Protein AF-A0A139IMF4-F1 (afdb_monomer)

Structure (mmCIF, N/CA/C/O backbone):
data_AF-A0A139IMF4-F1
#
_entry.id   AF-A0A139IMF4-F1
#
loop_
_atom_site.group_PDB
_atom_site.id
_atom_site.type_symbol
_atom_site.label_atom_id
_atom_site.label_alt_id
_atom_site.label_comp_id
_atom_site.label_asym_id
_atom_site.label_entity_id
_atom_site.label_seq_id
_atom_site.pdbx_PDB_ins_code
_atom_site.Cartn_x
_atom_site.Cartn_y
_atom_site.Cartn_z
_atom_site.occupancy
_atom_site.B_iso_or_equiv
_atom_site.auth_seq_id
_atom_site.auth_comp_id
_atom_site.auth_asym_id
_atom_site.auth_atom_id
_atom_site.pdbx_PDB_model_num
ATOM 1 N N . MET A 1 1 ? -41.933 -37.809 12.834 1.00 49.38 1 MET A N 1
ATOM 2 C CA . MET A 1 1 ? -42.129 -36.742 13.838 1.00 49.38 1 MET A CA 1
ATOM 3 C C . MET A 1 1 ? -40.993 -35.749 13.667 1.00 49.38 1 MET A C 1
ATOM 5 O O . MET A 1 1 ? -39.849 -36.158 13.802 1.00 49.38 1 MET A O 1
ATOM 9 N N . ALA A 1 2 ? -41.283 -34.514 13.256 1.00 40.34 2 ALA A N 1
ATOM 10 C CA . ALA A 1 2 ? -40.266 -33.471 13.126 1.00 40.34 2 ALA A CA 1
ATOM 11 C C . ALA A 1 2 ? -39.866 -32.987 14.528 1.00 40.34 2 ALA A C 1
ATOM 13 O O . ALA A 1 2 ? -40.742 -32.703 15.345 1.00 40.34 2 ALA A O 1
ATOM 14 N N . ALA A 1 3 ? -38.565 -32.952 14.819 1.00 43.78 3 ALA A N 1
ATOM 15 C CA . ALA A 1 3 ? -38.049 -32.442 16.083 1.00 43.78 3 ALA A CA 1
ATOM 16 C C . ALA A 1 3 ? -38.373 -30.946 16.208 1.00 43.78 3 ALA A C 1
ATOM 18 O O . ALA A 1 3 ? -38.187 -30.188 15.255 1.00 43.78 3 ALA A O 1
ATOM 19 N N . ALA A 1 4 ? -38.882 -30.535 17.371 1.00 47.91 4 ALA A N 1
ATOM 20 C CA . ALA A 1 4 ? -39.116 -29.129 17.666 1.00 47.91 4 ALA A CA 1
ATOM 21 C C . ALA A 1 4 ? -37.784 -28.359 17.584 1.00 47.91 4 ALA A C 1
ATOM 23 O O . ALA A 1 4 ? -36.762 -28.879 18.046 1.00 47.91 4 ALA A O 1
ATOM 24 N N . PRO A 1 5 ? -37.768 -27.149 16.997 1.00 48.59 5 PRO A N 1
ATOM 25 C CA . PRO A 1 5 ? -36.559 -26.345 16.949 1.00 48.59 5 PRO A CA 1
ATOM 26 C C . PRO A 1 5 ? -36.077 -26.059 18.380 1.00 48.59 5 PRO A C 1
ATOM 28 O O . PRO A 1 5 ? -36.909 -25.826 19.264 1.00 48.59 5 PRO A O 1
ATOM 31 N N . PRO A 1 6 ? -34.757 -26.090 18.631 1.00 43.72 6 PRO A N 1
ATOM 32 C CA . PRO A 1 6 ? -34.216 -25.776 19.945 1.00 43.72 6 PRO A CA 1
ATOM 33 C C . PRO A 1 6 ? -34.664 -24.370 20.376 1.00 43.72 6 PRO A C 1
ATOM 35 O O . PRO A 1 6 ? -34.778 -23.477 19.527 1.00 43.72 6 PRO A O 1
ATOM 38 N N . PRO A 1 7 ? -34.936 -24.154 21.676 1.00 51.12 7 PRO A N 1
ATOM 39 C CA . PRO A 1 7 ? -35.297 -22.836 22.168 1.00 51.12 7 PRO A CA 1
ATOM 40 C C . PRO A 1 7 ? -34.159 -21.856 21.851 1.00 51.12 7 PRO A C 1
ATOM 42 O O . PRO A 1 7 ? -32.988 -22.196 22.042 1.00 51.12 7 PRO A O 1
ATOM 45 N N . PRO A 1 8 ? -34.468 -20.652 21.346 1.00 53.78 8 PRO A N 1
ATOM 46 C CA . PRO A 1 8 ? -33.446 -19.655 21.080 1.00 53.78 8 PRO A CA 1
ATOM 47 C C . PRO A 1 8 ? -32.721 -19.309 22.383 1.00 53.78 8 PRO A C 1
ATOM 49 O O . PRO A 1 8 ? -33.362 -18.965 23.375 1.00 53.78 8 PRO A O 1
ATOM 52 N N . THR A 1 9 ? -31.392 -19.370 22.373 1.00 54.41 9 THR A N 1
ATOM 53 C CA . THR A 1 9 ? -30.555 -18.877 23.468 1.00 54.41 9 THR A CA 1
ATOM 54 C C . THR A 1 9 ? -30.859 -17.394 23.700 1.00 54.41 9 THR A C 1
ATOM 56 O O . THR A 1 9 ? -30.665 -16.548 22.825 1.00 54.41 9 THR A O 1
ATOM 59 N N . THR A 1 10 ? -31.421 -17.069 24.863 1.00 63.59 10 THR A N 1
ATOM 60 C CA . THR A 1 10 ? -31.664 -15.688 25.291 1.00 63.59 10 THR A CA 1
ATOM 61 C C . THR A 1 10 ? -30.364 -15.119 25.847 1.00 63.59 10 THR A C 1
ATOM 63 O O . THR A 1 10 ? -29.865 -15.626 26.849 1.00 63.59 10 THR A O 1
ATOM 66 N N . GLY A 1 11 ? -29.811 -14.085 25.209 1.00 83.44 11 GLY A N 1
ATOM 67 C CA . GLY A 1 11 ? -28.663 -13.353 25.754 1.00 83.44 11 GLY A CA 1
ATOM 68 C C . GLY A 1 11 ? -29.000 -12.646 27.075 1.00 83.44 11 GLY A C 1
ATOM 69 O O . GLY A 1 11 ? -30.170 -12.377 27.364 1.00 83.44 11 GLY A O 1
ATOM 70 N N . THR A 1 12 ? -27.978 -12.345 27.877 1.00 91.62 12 THR A N 1
ATOM 71 C CA . THR A 1 12 ? -28.083 -11.564 29.122 1.00 91.62 12 THR A CA 1
ATOM 72 C C . THR A 1 12 ? -27.826 -10.083 28.867 1.00 91.62 12 THR A C 1
ATOM 74 O O . THR A 1 12 ? -27.012 -9.717 28.022 1.00 91.62 12 THR A O 1
ATOM 77 N N . CYS A 1 13 ? -28.523 -9.219 29.603 1.00 91.25 13 CYS A N 1
ATOM 78 C CA . CYS A 1 13 ? -28.376 -7.776 29.506 1.00 91.25 13 CYS A CA 1
ATOM 79 C C . CYS A 1 13 ? -27.009 -7.356 30.057 1.00 91.25 13 CYS A C 1
ATOM 81 O O . CYS A 1 13 ? -26.731 -7.636 31.219 1.00 91.25 13 CYS A O 1
ATOM 83 N N . ALA A 1 14 ? -26.205 -6.617 29.293 1.00 90.38 14 ALA A N 1
ATOM 84 C CA . ALA A 1 14 ? -24.876 -6.172 29.723 1.00 90.38 14 ALA A CA 1
ATOM 85 C C . ALA A 1 14 ? -24.916 -5.282 30.980 1.00 90.38 14 ALA A C 1
ATOM 87 O O . ALA A 1 14 ? -24.057 -5.387 31.844 1.00 90.38 14 ALA A O 1
ATOM 88 N N . SER A 1 15 ? -25.967 -4.469 31.122 1.00 93.31 15 SER A N 1
ATOM 89 C CA . SER A 1 15 ? -26.143 -3.570 32.273 1.00 93.31 15 SER A CA 1
ATOM 90 C C . SER A 1 15 ? -26.663 -4.252 33.551 1.00 93.31 15 SER A C 1
ATOM 92 O O . SER A 1 15 ? -26.177 -3.967 34.640 1.00 93.31 15 SER A O 1
ATOM 94 N N . CYS A 1 16 ? -27.666 -5.138 33.453 1.00 94.50 16 CYS A N 1
ATOM 95 C CA . CYS A 1 16 ? -28.376 -5.670 34.631 1.00 94.50 16 CYS A CA 1
ATOM 96 C C . CYS A 1 16 ? -28.392 -7.202 34.744 1.00 94.50 16 CYS A C 1
ATOM 98 O O . CYS A 1 16 ? -29.083 -7.735 35.608 1.00 94.50 16 CYS A O 1
ATOM 100 N N . ALA A 1 17 ? -27.697 -7.912 33.852 1.00 92.94 17 ALA A N 1
ATOM 101 C CA . ALA A 1 17 ? -27.634 -9.375 33.748 1.00 92.94 17 ALA A CA 1
ATOM 102 C C . ALA A 1 17 ? -28.971 -10.115 33.499 1.00 92.94 17 ALA A C 1
ATOM 104 O O . ALA A 1 17 ? -28.966 -11.325 33.277 1.00 92.94 17 ALA A O 1
ATOM 105 N N . ASN A 1 18 ? -30.115 -9.421 33.463 1.00 92.94 18 ASN A N 1
ATOM 106 C CA . ASN A 1 18 ? -31.421 -10.023 33.172 1.00 92.94 18 ASN A CA 1
ATOM 107 C C . ASN A 1 18 ? -31.512 -10.577 31.741 1.00 92.94 18 ASN A C 1
ATOM 109 O O . ASN A 1 18 ? -30.817 -10.115 30.837 1.00 92.94 18 ASN A O 1
ATOM 113 N N . SER A 1 19 ? -32.431 -11.518 31.503 1.00 91.81 19 SER A N 1
ATOM 114 C CA . SER A 1 19 ? -32.711 -12.031 30.155 1.00 91.81 19 SER A CA 1
ATOM 115 C C . SER A 1 19 ? -33.157 -10.911 29.210 1.00 91.81 19 SER A C 1
ATOM 117 O O . SER A 1 19 ? -34.059 -10.138 29.547 1.00 91.81 19 SER A O 1
ATOM 119 N N . VAL A 1 20 ? -32.577 -10.848 28.013 1.00 89.75 20 VAL A N 1
ATOM 120 C CA . VAL A 1 20 ? -32.927 -9.829 27.018 1.00 89.75 20 VAL A CA 1
ATOM 121 C C . VAL A 1 20 ? -34.168 -10.271 26.228 1.00 89.75 20 VAL A C 1
ATOM 123 O O . VAL A 1 20 ? -34.141 -11.336 25.602 1.00 89.75 20 VAL A O 1
ATOM 126 N N . PRO A 1 21 ? -35.269 -9.492 26.242 1.00 84.50 21 PRO A N 1
ATOM 127 C CA . PRO A 1 21 ? -36.444 -9.776 25.430 1.00 84.50 21 PRO A CA 1
ATOM 128 C C . PRO A 1 21 ? -36.129 -9.595 23.940 1.00 84.50 21 PRO A C 1
ATOM 130 O O . PRO A 1 21 ? -35.206 -8.878 23.559 1.00 84.50 21 PRO A O 1
ATOM 133 N N . ARG A 1 22 ? -36.919 -10.240 23.076 1.00 78.81 22 ARG A N 1
ATOM 134 C CA . ARG A 1 22 ? -36.870 -9.994 21.628 1.00 78.81 22 ARG A CA 1
ATOM 135 C C . ARG A 1 22 ? -37.859 -8.879 21.245 1.00 78.81 22 ARG A C 1
ATOM 137 O O . ARG A 1 22 ? -38.971 -8.892 21.772 1.00 78.81 22 ARG A O 1
ATOM 144 N N . PRO A 1 23 ? -37.514 -7.985 20.295 1.00 82.12 23 PRO A N 1
ATOM 145 C CA . PRO A 1 23 ? -36.222 -7.871 19.606 1.00 82.12 23 PRO A CA 1
ATOM 146 C C . PRO A 1 23 ? -35.100 -7.374 20.535 1.00 82.12 23 PRO A C 1
ATOM 148 O O . PRO A 1 23 ? -35.346 -6.578 21.435 1.00 82.12 23 PRO A O 1
ATOM 151 N N . ILE A 1 24 ? -33.877 -7.864 20.308 1.00 83.50 24 ILE A N 1
ATOM 152 C CA . ILE A 1 24 ? -32.694 -7.515 21.109 1.00 83.50 24 ILE A CA 1
ATOM 153 C C . ILE A 1 24 ? -32.320 -6.056 20.827 1.00 83.50 24 ILE A C 1
ATOM 155 O O . ILE A 1 24 ? -32.140 -5.686 19.668 1.00 83.50 24 ILE A O 1
ATOM 159 N N . LEU A 1 25 ? -32.180 -5.244 21.876 1.00 86.06 25 LEU A N 1
ATOM 160 C CA . LEU A 1 25 ? -31.593 -3.910 21.772 1.00 86.06 25 LEU A CA 1
ATOM 161 C C . LEU A 1 25 ? -30.070 -4.028 21.906 1.00 86.06 25 LEU A C 1
ATOM 163 O O . LEU A 1 25 ? -29.589 -4.569 22.897 1.00 86.06 25 LEU A O 1
ATOM 167 N N . THR A 1 26 ? -29.319 -3.515 20.937 1.00 86.81 26 THR A N 1
ATOM 168 C CA . THR A 1 26 ? -27.849 -3.469 20.954 1.00 86.81 26 THR A CA 1
ATOM 169 C C . THR A 1 26 ? -27.359 -2.030 20.832 1.00 86.81 26 THR A C 1
ATOM 171 O O . THR A 1 26 ? -28.121 -1.128 20.476 1.00 86.81 26 THR A O 1
ATOM 174 N N . CYS A 1 27 ? -26.077 -1.801 21.113 1.00 82.75 27 CYS A N 1
ATOM 175 C CA . CYS A 1 27 ? -25.448 -0.529 20.787 1.00 82.75 27 CYS A CA 1
ATOM 176 C C . CYS A 1 27 ? -25.399 -0.336 19.261 1.00 82.75 27 CYS A C 1
ATOM 178 O O . CYS A 1 27 ? -24.876 -1.185 18.542 1.00 82.75 27 CYS A O 1
ATOM 180 N N . PHE A 1 28 ? -25.942 0.780 18.768 1.00 78.94 28 PHE A N 1
ATOM 181 C CA . PHE A 1 28 ? -25.913 1.135 17.342 1.00 78.94 28 PHE A CA 1
ATOM 182 C C . PHE A 1 28 ? -24.575 1.742 16.899 1.00 78.94 28 PHE A C 1
ATOM 184 O O . PHE A 1 28 ? -24.339 1.864 15.700 1.00 78.94 28 PHE A O 1
ATOM 191 N N . GLU A 1 29 ? -23.737 2.152 17.855 1.00 76.44 29 GLU A N 1
ATOM 192 C CA . GLU A 1 29 ? -22.415 2.736 17.607 1.00 76.44 29 GLU A CA 1
ATOM 193 C C . GLU A 1 29 ? -21.329 1.649 17.467 1.00 76.44 29 GLU A C 1
ATOM 195 O O . GLU A 1 29 ? -20.250 1.943 16.962 1.00 76.44 29 GLU A O 1
ATOM 200 N N . CYS A 1 30 ? -21.596 0.400 17.879 1.00 75.88 30 CYS A N 1
ATOM 201 C CA . CYS A 1 30 ? -20.657 -0.708 17.703 1.00 75.88 30 CYS A CA 1
ATOM 202 C C . CYS A 1 30 ? -20.570 -1.156 16.250 1.00 75.88 30 CYS A C 1
ATOM 204 O O . CYS A 1 30 ? -21.580 -1.502 15.634 1.00 75.88 30 CYS A O 1
ATOM 206 N N . GLY A 1 31 ? -19.343 -1.262 15.755 1.00 67.00 31 GLY A N 1
ATOM 207 C CA . GLY A 1 31 ? -19.025 -1.977 14.535 1.00 67.00 31 GLY A CA 1
ATOM 208 C C . GLY A 1 31 ? -19.455 -3.445 14.592 1.00 67.00 31 GLY A C 1
ATOM 209 O O . GLY A 1 31 ? -19.346 -4.117 15.619 1.00 67.00 31 GLY A O 1
ATOM 210 N N . GLU A 1 32 ? -19.929 -3.962 13.460 1.00 65.62 32 GLU A N 1
ATOM 211 C CA . GLU A 1 32 ? -20.436 -5.337 13.310 1.00 65.62 32 GLU A CA 1
ATOM 212 C C . GLU A 1 32 ? -19.337 -6.413 13.512 1.00 65.62 32 GLU A C 1
ATOM 214 O O . GLU A 1 32 ? -19.650 -7.578 13.752 1.00 65.62 32 GLU A O 1
ATOM 219 N N . HIS A 1 33 ? -18.049 -6.036 13.481 1.00 52.97 33 HIS A N 1
ATOM 220 C CA . HIS A 1 33 ? -16.890 -6.947 13.521 1.00 52.97 33 HIS A CA 1
ATOM 221 C C . HIS A 1 33 ? -16.223 -7.132 14.891 1.00 52.97 33 HIS A C 1
ATOM 223 O O . HIS A 1 33 ? -15.140 -7.716 14.973 1.00 52.97 33 HIS A O 1
ATOM 229 N N . GLY A 1 34 ? -16.874 -6.741 15.987 1.00 47.66 34 GLY A N 1
ATOM 230 C CA . GLY A 1 34 ? -16.539 -7.276 17.310 1.00 47.66 34 GLY A CA 1
ATOM 231 C C . GLY A 1 34 ? -16.900 -8.764 17.406 1.00 47.66 34 GLY A C 1
ATOM 232 O O . GLY A 1 34 ? -17.856 -9.118 18.089 1.00 47.66 34 GLY A O 1
ATOM 233 N N . SER A 1 35 ? -16.208 -9.617 16.643 1.00 41.97 35 SER A N 1
ATOM 234 C CA . SER A 1 35 ? -16.175 -11.077 16.764 1.00 41.97 35 SER A CA 1
ATOM 235 C C . SER A 1 35 ? -17.509 -11.768 17.074 1.00 41.97 35 SER A C 1
ATOM 237 O O . SER A 1 35 ? -17.528 -12.695 17.865 1.00 41.97 35 SER A O 1
ATOM 239 N N . SER A 1 36 ? -18.635 -11.411 16.448 1.00 42.75 36 SER A N 1
ATOM 240 C CA . SER A 1 36 ? -19.895 -12.194 16.465 1.00 42.75 36 SER A CA 1
ATOM 241 C C . SER A 1 36 ? -20.485 -12.620 17.833 1.00 42.75 36 SER A C 1
ATOM 243 O O . SER A 1 36 ? -21.508 -13.301 17.850 1.00 42.75 36 SER A O 1
ATOM 245 N N . ALA A 1 37 ? -19.904 -12.231 18.973 1.00 48.94 37 ALA A N 1
ATOM 246 C CA . ALA A 1 37 ? -20.234 -12.821 20.273 1.00 48.94 37 ALA A CA 1
ATOM 247 C C . ALA A 1 37 ? -20.559 -11.797 21.364 1.00 48.94 37 ALA A C 1
ATOM 249 O O . ALA A 1 37 ? -21.329 -12.125 22.260 1.00 48.94 37 ALA A O 1
ATOM 250 N N . ASN A 1 38 ? -20.047 -10.563 21.285 1.00 61.19 38 ASN A N 1
ATOM 251 C CA . ASN A 1 38 ? -20.075 -9.650 22.433 1.00 61.19 38 ASN A CA 1
ATOM 252 C C . ASN A 1 38 ? -20.586 -8.240 22.117 1.00 61.19 38 ASN A C 1
ATOM 254 O O . ASN A 1 38 ? -20.253 -7.307 22.844 1.00 61.19 38 ASN A O 1
ATOM 258 N N . THR A 1 39 ? -21.413 -8.034 21.083 1.00 73.31 39 THR A N 1
ATOM 259 C CA . THR A 1 39 ? -22.182 -6.779 21.050 1.00 73.31 39 THR A CA 1
ATOM 260 C C . THR A 1 39 ? -23.112 -6.797 22.263 1.00 73.31 39 THR A C 1
ATOM 262 O O . THR A 1 39 ? -23.963 -7.690 22.346 1.00 73.31 39 THR A O 1
ATOM 265 N N . PRO A 1 40 ? -22.956 -5.874 23.226 1.00 83.69 40 PRO A N 1
ATOM 266 C CA . PRO A 1 40 ? -23.740 -5.933 24.441 1.00 83.69 40 PRO A CA 1
ATOM 267 C C . PRO A 1 40 ? -25.221 -5.810 24.096 1.00 83.69 40 PRO A C 1
ATOM 269 O O . PRO A 1 40 ? -25.650 -4.942 23.329 1.00 83.69 40 PRO A O 1
ATOM 272 N N . ALA A 1 41 ? -25.988 -6.745 24.643 1.00 89.25 41 ALA A N 1
ATOM 273 C CA . ALA A 1 41 ? -27.428 -6.781 24.522 1.00 89.25 41 ALA A CA 1
ATOM 274 C C . ALA A 1 41 ? -28.044 -6.074 25.731 1.00 89.25 41 ALA A C 1
ATOM 276 O O . ALA A 1 41 ? -27.542 -6.178 26.849 1.00 89.25 41 ALA A O 1
ATOM 277 N N . TYR A 1 42 ? -29.153 -5.376 25.527 1.00 90.50 42 TYR A N 1
ATOM 278 C CA . TYR A 1 42 ? -29.819 -4.594 26.561 1.00 90.50 42 TYR A CA 1
ATOM 279 C C . TYR A 1 42 ? -31.291 -4.966 26.638 1.00 90.50 42 TYR A C 1
ATOM 281 O O . TYR A 1 42 ? -31.967 -5.100 25.620 1.00 90.50 42 TYR A O 1
ATOM 289 N N . CYS A 1 43 ? -31.822 -5.107 27.854 1.00 93.44 43 CYS A N 1
ATOM 290 C CA . CYS A 1 43 ? -33.242 -5.404 28.033 1.00 93.44 43 CYS A CA 1
ATOM 291 C C . CYS A 1 43 ? -34.145 -4.166 27.923 1.00 93.44 43 CYS A C 1
ATOM 293 O O . CYS A 1 43 ? -35.365 -4.296 27.858 1.00 93.44 43 CYS A O 1
ATOM 295 N N . SER A 1 44 ? -33.560 -2.966 27.932 1.00 92.94 44 SER A N 1
ATOM 296 C CA . SER A 1 44 ? -34.271 -1.695 27.816 1.00 92.94 44 SER A CA 1
ATOM 297 C C . SER A 1 44 ? -33.336 -0.573 27.361 1.00 92.94 44 SER A C 1
ATOM 299 O O . SER A 1 44 ? -32.118 -0.658 27.528 1.00 92.94 44 SER A O 1
ATOM 301 N N . THR A 1 45 ? -33.907 0.515 26.843 1.00 92.69 45 THR A N 1
ATOM 302 C CA . THR A 1 45 ? -33.168 1.752 26.533 1.00 92.69 45 THR A CA 1
ATOM 303 C C . THR A 1 45 ? -32.532 2.379 27.773 1.00 92.69 45 THR A C 1
ATOM 305 O O . THR A 1 45 ? -31.479 2.999 27.666 1.00 92.69 45 THR A O 1
ATOM 308 N N . LYS A 1 46 ? -33.128 2.173 28.955 1.00 95.38 46 LYS A N 1
ATOM 309 C CA . LYS A 1 46 ? -32.551 2.580 30.239 1.00 95.38 46 LYS A CA 1
ATOM 310 C C . LYS A 1 46 ? -31.235 1.846 30.506 1.00 95.38 46 LYS A C 1
ATOM 312 O O . LYS A 1 46 ? -30.229 2.505 30.717 1.00 95.38 46 LYS A O 1
ATOM 317 N N . CYS A 1 47 ? -31.225 0.518 30.396 1.00 93.94 47 CYS A N 1
ATOM 318 C CA . CYS A 1 47 ? -30.014 -0.291 30.561 1.00 93.94 47 CYS A CA 1
ATOM 319 C C . CYS A 1 47 ? -28.919 0.063 29.544 1.00 93.94 47 CYS A C 1
ATOM 321 O O . CYS A 1 47 ? -27.748 0.100 29.901 1.00 93.94 47 CYS A O 1
ATOM 323 N N . LEU A 1 48 ? -29.292 0.361 28.293 1.00 90.94 48 LEU A N 1
ATOM 324 C CA . LEU A 1 48 ? -28.350 0.878 27.292 1.00 90.94 48 LEU A CA 1
ATOM 325 C C . LEU A 1 48 ? -27.756 2.230 27.719 1.00 90.94 48 LEU A C 1
ATOM 327 O O . LEU A 1 48 ? -26.561 2.451 27.571 1.00 90.94 48 LEU A O 1
ATOM 331 N N . SER A 1 49 ? -28.582 3.140 28.243 1.00 91.06 49 SER A N 1
ATOM 332 C CA . SER A 1 49 ? -28.119 4.451 28.706 1.00 91.06 49 SER A CA 1
ATOM 333 C C . SER A 1 49 ? -27.240 4.358 29.954 1.00 91.06 49 SER A C 1
ATOM 335 O O . SER A 1 49 ? -26.303 5.137 30.074 1.00 91.06 49 SER A O 1
ATOM 337 N N . GLU A 1 50 ? -27.551 3.446 30.876 1.00 93.88 50 GLU A N 1
ATOM 338 C CA . GLU A 1 50 ? -26.797 3.232 32.118 1.00 93.88 50 GLU A CA 1
ATOM 339 C C . GLU A 1 50 ? -25.419 2.617 31.853 1.00 93.88 50 GLU A C 1
ATOM 341 O O . GLU A 1 50 ? -24.458 2.975 32.521 1.00 93.88 50 GLU A O 1
ATOM 346 N N . ASP A 1 51 ? -25.306 1.741 30.853 1.00 89.56 51 ASP A N 1
ATOM 347 C CA . ASP A 1 51 ? -24.029 1.152 30.433 1.00 89.56 51 ASP A CA 1
ATOM 348 C C . ASP A 1 51 ? -23.283 2.012 29.399 1.00 89.56 51 ASP A C 1
ATOM 350 O O . ASP A 1 51 ? -22.201 1.652 28.947 1.00 89.56 51 ASP A O 1
ATOM 354 N N . ARG A 1 52 ? -23.844 3.155 28.979 1.00 87.25 52 ARG A N 1
ATOM 355 C CA . ARG A 1 52 ? -23.299 3.923 27.852 1.00 87.25 52 ARG A CA 1
ATOM 356 C C . ARG A 1 52 ? -21.855 4.350 28.091 1.00 87.25 52 ARG A C 1
ATOM 358 O O . ARG A 1 52 ? -21.043 4.203 27.186 1.00 87.25 52 ARG A O 1
ATOM 365 N N . ASP A 1 53 ? -21.529 4.856 29.277 1.00 86.69 53 ASP A N 1
ATOM 366 C CA . ASP A 1 53 ? -20.197 5.403 29.558 1.00 86.69 53 ASP A CA 1
ATOM 367 C C . ASP A 1 53 ? -19.127 4.305 29.684 1.00 86.69 53 ASP A C 1
ATOM 369 O O . ASP A 1 53 ? -18.042 4.441 29.115 1.00 86.69 53 ASP A O 1
ATOM 373 N N . SER A 1 54 ? -19.445 3.183 30.341 1.00 85.19 54 SER A N 1
ATOM 374 C CA . SER A 1 54 ? -18.579 1.992 30.418 1.00 85.19 54 SER A CA 1
ATOM 375 C C . SER A 1 54 ? -18.377 1.348 29.048 1.00 85.19 54 SER A C 1
ATOM 377 O O . SER A 1 54 ? -17.266 0.954 28.678 1.00 85.19 54 SER A O 1
ATOM 379 N N . HIS A 1 55 ? -19.448 1.263 28.265 1.00 83.44 55 HIS A N 1
ATOM 380 C CA . HIS A 1 55 ? -19.430 0.651 26.951 1.00 83.44 55 HIS A CA 1
ATOM 381 C C . HIS A 1 55 ? -18.728 1.515 25.898 1.00 83.44 55 HIS A C 1
ATOM 383 O O . HIS A 1 55 ? -18.029 0.978 25.041 1.00 83.44 55 HIS A O 1
ATOM 389 N N . ARG A 1 56 ? -18.863 2.847 25.959 1.00 82.69 56 ARG A N 1
ATOM 390 C CA . ARG A 1 56 ? -18.317 3.775 24.955 1.00 82.69 56 ARG A CA 1
ATOM 391 C C . ARG A 1 56 ? -16.813 3.611 24.753 1.00 82.69 56 ARG A C 1
ATOM 393 O O . ARG A 1 56 ? -16.361 3.661 23.613 1.00 82.69 56 ARG A O 1
ATOM 400 N N . GLY A 1 57 ? -16.057 3.377 25.828 1.00 80.00 57 GLY A N 1
ATOM 401 C CA . GLY A 1 57 ? -14.618 3.102 25.744 1.00 80.00 57 GLY A CA 1
ATOM 402 C C . GLY A 1 57 ? -14.316 1.839 24.931 1.00 80.00 57 GLY A C 1
ATOM 403 O O . GLY A 1 57 ? -13.553 1.888 23.969 1.00 80.00 57 GLY A O 1
ATOM 404 N N . HIS A 1 58 ? -14.987 0.733 25.256 1.00 79.81 58 HIS A N 1
ATOM 405 C CA . HIS A 1 58 ? -14.833 -0.551 24.563 1.00 79.81 58 HIS A CA 1
ATOM 406 C C . HIS A 1 58 ? -15.314 -0.491 23.105 1.00 79.81 58 HIS A C 1
ATOM 408 O O . HIS A 1 58 ? -14.659 -1.011 22.204 1.00 79.81 58 HIS A O 1
ATOM 414 N N . CYS A 1 59 ? -16.437 0.188 22.861 1.00 83.06 59 CYS A N 1
ATOM 415 C CA . CYS A 1 59 ? -16.988 0.429 21.531 1.00 83.06 59 CYS A CA 1
ATOM 416 C C . CYS A 1 59 ? -16.004 1.218 20.656 1.00 83.06 59 CYS A C 1
ATOM 418 O O . CYS A 1 59 ? -15.689 0.797 19.544 1.00 83.06 59 CYS A O 1
ATOM 420 N N . GLY A 1 60 ? -15.451 2.316 21.184 1.00 84.50 60 GLY A N 1
ATOM 421 C CA . GLY A 1 60 ? -14.459 3.127 20.481 1.00 84.50 60 GLY A CA 1
ATOM 422 C C . GLY A 1 60 ? -13.208 2.330 20.109 1.00 84.50 60 GLY A C 1
ATOM 423 O O . GLY A 1 60 ? -12.766 2.389 18.965 1.00 84.50 60 GLY A O 1
ATOM 424 N N . GLN A 1 61 ? -12.675 1.526 21.035 1.00 84.56 61 GLN A N 1
ATOM 425 C CA . GLN A 1 61 ? -11.517 0.665 20.766 1.00 84.56 61 GLN A CA 1
ATOM 426 C C . GLN A 1 61 ? -11.807 -0.386 19.685 1.00 84.56 61 GLN A C 1
ATOM 428 O O . GLN A 1 61 ? -10.981 -0.585 18.792 1.00 84.56 61 GLN A O 1
ATOM 433 N N . GLY A 1 62 ? -12.980 -1.027 19.739 1.00 84.31 62 GLY A N 1
ATOM 434 C CA . GLY A 1 62 ? -13.411 -2.007 18.741 1.00 84.31 62 GLY A CA 1
ATOM 435 C C . GLY A 1 62 ? -13.585 -1.400 17.348 1.00 84.31 62 GLY A C 1
ATOM 436 O O . GLY A 1 62 ? -13.147 -1.992 16.363 1.00 84.31 62 GLY A O 1
ATOM 437 N N . ASN A 1 63 ? -14.147 -0.193 17.265 1.00 88.25 63 ASN A N 1
ATOM 438 C CA . ASN A 1 63 ? -14.320 0.526 16.001 1.00 88.25 63 ASN A CA 1
ATOM 439 C C . ASN A 1 63 ? -12.974 0.942 15.396 1.00 88.25 63 ASN A C 1
ATOM 441 O O . ASN A 1 63 ? -12.748 0.728 14.207 1.00 88.25 63 ASN A O 1
ATOM 445 N N . VAL A 1 64 ? -12.052 1.463 16.217 1.00 91.12 64 VAL A N 1
ATOM 446 C CA . VAL A 1 64 ? -10.680 1.772 15.781 1.00 91.12 64 VAL A CA 1
ATOM 447 C C . VAL A 1 64 ? -10.003 0.512 15.245 1.00 91.12 64 VAL A C 1
ATOM 449 O O . VAL A 1 64 ? -9.456 0.535 14.145 1.00 91.12 64 VAL A O 1
ATOM 452 N N . LEU A 1 65 ? -10.102 -0.609 15.966 1.00 91.19 65 LEU A N 1
ATOM 453 C CA . LEU A 1 65 ? -9.522 -1.881 15.537 1.00 91.19 65 LEU A CA 1
ATOM 454 C C . LEU A 1 65 ? -10.097 -2.359 14.199 1.00 91.19 65 LEU A C 1
ATOM 456 O O . LEU A 1 65 ? -9.343 -2.720 13.295 1.00 91.19 65 LEU A O 1
ATOM 460 N N . GLN A 1 66 ? -11.423 -2.334 14.049 1.00 91.00 66 GLN A N 1
ATOM 461 C CA . GLN A 1 66 ? -12.088 -2.691 12.798 1.00 91.00 66 GLN A CA 1
ATOM 462 C C . GLN A 1 66 ? -11.614 -1.802 11.643 1.00 91.00 66 GLN A C 1
ATOM 464 O O . GLN A 1 66 ? -11.297 -2.315 10.569 1.00 91.00 66 GLN A O 1
ATOM 469 N N . SER A 1 67 ? -11.547 -0.488 11.864 1.00 95.19 67 SER A N 1
ATOM 470 C CA . SER A 1 67 ? -11.103 0.470 10.854 1.00 95.19 67 SER A CA 1
ATOM 471 C C . SER A 1 67 ? -9.652 0.215 10.435 1.00 95.19 67 SER A C 1
ATOM 473 O O . SER A 1 67 ? -9.366 0.230 9.242 1.00 95.19 67 SER A O 1
ATOM 475 N N . ILE A 1 68 ? -8.752 -0.130 11.366 1.00 96.25 68 ILE A N 1
ATOM 476 C CA . ILE A 1 68 ? -7.354 -0.483 11.049 1.00 96.25 68 ILE A CA 1
ATOM 477 C C . ILE A 1 68 ? -7.281 -1.747 10.182 1.00 96.25 68 ILE A C 1
ATOM 479 O O . ILE A 1 68 ? -6.593 -1.751 9.162 1.00 96.25 68 ILE A O 1
ATOM 483 N N . TYR A 1 69 ? -8.002 -2.817 10.535 1.00 96.00 69 TYR A N 1
ATOM 484 C CA . TYR A 1 69 ? -7.994 -4.044 9.727 1.00 96.00 69 TYR A CA 1
ATOM 485 C C . TYR A 1 69 ? -8.592 -3.828 8.335 1.00 96.00 69 TYR A C 1
ATOM 487 O O . TYR A 1 69 ? -8.059 -4.336 7.347 1.00 96.00 69 TYR A O 1
ATOM 495 N N . ARG A 1 70 ? -9.663 -3.034 8.232 1.00 97.38 70 ARG A N 1
ATOM 496 C CA . ARG A 1 70 ? -10.230 -2.634 6.939 1.00 97.38 70 ARG A CA 1
ATOM 497 C C . ARG A 1 70 ? -9.274 -1.746 6.146 1.00 97.38 70 ARG A C 1
ATOM 499 O O . ARG A 1 70 ? -9.192 -1.903 4.931 1.00 97.38 70 ARG A O 1
ATOM 506 N N . ALA A 1 71 ? -8.524 -0.863 6.809 1.00 98.44 71 ALA A N 1
ATOM 507 C CA . ALA A 1 71 ? -7.501 -0.045 6.169 1.00 98.44 71 ALA A CA 1
ATOM 508 C C . ALA A 1 71 ? -6.402 -0.937 5.586 1.00 98.44 71 ALA A C 1
ATOM 510 O O . ALA A 1 71 ? -6.083 -0.807 4.409 1.00 98.44 71 ALA A O 1
ATOM 511 N N . GLY A 1 72 ? -5.893 -1.903 6.355 1.00 98.25 72 GLY A N 1
ATOM 512 C CA . GLY A 1 72 ? -4.932 -2.893 5.865 1.00 98.25 72 GLY A CA 1
ATOM 513 C C . GLY A 1 72 ? -5.431 -3.663 4.644 1.00 98.25 72 GLY A C 1
ATOM 514 O O . GLY A 1 72 ? -4.744 -3.729 3.626 1.00 98.25 72 GLY A O 1
ATOM 515 N N . ASP A 1 73 ? -6.654 -4.190 4.719 1.00 98.19 73 ASP A N 1
ATOM 516 C CA . ASP A 1 73 ? -7.300 -4.911 3.618 1.00 98.19 73 ASP A CA 1
ATOM 517 C C . ASP A 1 73 ? -7.481 -4.029 2.364 1.00 98.19 73 ASP A C 1
ATOM 519 O O . ASP A 1 73 ? -7.210 -4.468 1.239 1.00 98.19 73 ASP A O 1
ATOM 523 N N . LEU A 1 74 ? -7.881 -2.762 2.534 1.00 98.75 74 LEU A N 1
ATOM 524 C CA . LEU A 1 74 ? -7.972 -1.788 1.442 1.00 98.75 74 LEU A CA 1
ATOM 525 C C . LEU A 1 74 ? -6.619 -1.548 0.786 1.00 98.75 74 LEU A C 1
ATOM 527 O O . LEU A 1 74 ? -6.492 -1.661 -0.433 1.00 98.75 74 LEU A O 1
ATOM 531 N N . LEU A 1 75 ? -5.636 -1.181 1.607 1.00 98.81 75 LEU A N 1
ATOM 532 C CA . LEU A 1 75 ? -4.317 -0.738 1.183 1.00 98.81 75 LEU A CA 1
ATOM 533 C C . LEU A 1 75 ? -3.583 -1.865 0.465 1.00 98.81 75 LEU A C 1
ATOM 535 O O . LEU A 1 75 ? -3.034 -1.640 -0.610 1.00 98.81 75 LEU A O 1
ATOM 539 N N . GLN A 1 76 ? -3.639 -3.091 0.990 1.00 98.50 76 GLN A N 1
ATOM 540 C CA . GLN A 1 76 ? -2.988 -4.241 0.366 1.00 98.50 76 GLN A CA 1
ATOM 541 C C . GLN A 1 76 ? -3.667 -4.603 -0.961 1.00 98.50 76 GLN A C 1
ATOM 543 O O . GLN A 1 76 ? -2.990 -4.805 -1.968 1.00 98.50 76 GLN A O 1
ATOM 548 N N . SER A 1 77 ? -5.006 -4.594 -1.007 1.00 98.69 77 SER A N 1
ATOM 549 C CA . SER A 1 77 ? -5.755 -4.832 -2.250 1.00 98.69 77 SER A CA 1
ATOM 550 C C . SER A 1 77 ? -5.437 -3.779 -3.319 1.00 98.69 77 SER A C 1
ATOM 552 O O . SER A 1 77 ? -5.236 -4.109 -4.490 1.00 98.69 77 SER A O 1
ATOM 554 N N . ALA A 1 78 ? -5.374 -2.506 -2.920 1.00 98.75 78 ALA A N 1
ATOM 555 C CA . ALA A 1 78 ? -5.048 -1.395 -3.804 1.00 98.75 78 ALA A CA 1
ATOM 556 C C . ALA A 1 78 ? -3.592 -1.460 -4.288 1.00 98.75 78 ALA A C 1
ATOM 558 O O . ALA A 1 78 ? -3.338 -1.245 -5.474 1.00 98.75 78 ALA A O 1
ATOM 559 N N . PHE A 1 79 ? -2.657 -1.832 -3.412 1.00 98.75 79 PHE A N 1
ATOM 560 C CA . PHE A 1 79 ? -1.254 -2.028 -3.757 1.00 98.75 79 PHE A CA 1
ATOM 561 C C . PHE A 1 79 ? -1.063 -3.188 -4.741 1.00 98.75 79 PHE A C 1
ATOM 563 O O . PHE A 1 79 ? -0.392 -3.018 -5.757 1.00 98.75 79 PHE A O 1
ATOM 570 N N . TYR A 1 80 ? -1.704 -4.339 -4.520 1.00 98.75 80 TYR A N 1
ATOM 571 C CA . TYR A 1 80 ? -1.649 -5.470 -5.456 1.00 98.75 80 TYR A CA 1
ATOM 572 C C . TYR A 1 80 ? -2.251 -5.124 -6.813 1.00 98.75 80 TYR A C 1
ATOM 574 O O . TYR A 1 80 ? -1.686 -5.481 -7.847 1.00 98.75 80 TYR A O 1
ATOM 582 N N . LEU A 1 81 ? -3.361 -4.382 -6.832 1.00 98.62 81 LEU A N 1
ATOM 583 C CA . LEU A 1 81 ? -3.923 -3.855 -8.070 1.00 98.62 81 LEU A CA 1
ATOM 584 C C . LEU A 1 81 ? -2.931 -2.920 -8.777 1.00 98.62 81 LEU A C 1
ATOM 586 O O . LEU A 1 81 ? -2.714 -3.064 -9.982 1.00 98.62 81 LEU A O 1
ATOM 590 N N . TRP A 1 82 ? -2.320 -1.992 -8.036 1.00 98.56 82 TRP A N 1
ATOM 591 C CA . TRP A 1 82 ? -1.340 -1.052 -8.568 1.00 98.56 82 TRP A CA 1
ATOM 592 C C . TRP A 1 82 ? -0.130 -1.780 -9.161 1.00 98.56 82 TRP A C 1
ATOM 594 O O . TRP A 1 82 ? 0.195 -1.555 -10.325 1.00 98.56 82 TRP A O 1
ATOM 604 N N . ARG A 1 83 ? 0.455 -2.736 -8.426 1.00 97.94 83 ARG A N 1
ATOM 605 C CA . ARG A 1 83 ? 1.577 -3.573 -8.884 1.00 97.94 83 ARG A CA 1
ATOM 606 C C . ARG A 1 83 ? 1.235 -4.441 -10.078 1.00 97.94 83 ARG A C 1
ATOM 608 O O . ARG A 1 83 ? 2.073 -4.604 -10.953 1.00 97.94 83 ARG A O 1
ATOM 615 N N . ARG A 1 84 ? 0.015 -4.977 -10.149 1.00 98.38 84 ARG A N 1
ATOM 616 C CA . ARG A 1 84 ? -0.419 -5.802 -11.285 1.00 98.38 84 ARG A CA 1
ATOM 617 C C . ARG A 1 84 ? -0.495 -4.989 -12.577 1.00 98.38 84 ARG A C 1
ATOM 619 O O . ARG A 1 84 ? -0.209 -5.520 -13.643 1.00 98.38 84 ARG A O 1
ATOM 626 N N . LEU A 1 85 ? -0.920 -3.727 -12.493 1.00 98.25 85 LEU A N 1
ATOM 627 C CA . LEU A 1 85 ? -1.043 -2.839 -13.656 1.00 98.25 85 LEU A CA 1
ATOM 628 C C . LEU A 1 85 ? 0.275 -2.139 -14.005 1.00 98.25 85 LEU A C 1
ATOM 630 O O . LEU A 1 85 ? 0.576 -1.959 -15.179 1.00 98.25 85 LEU A O 1
ATOM 634 N N . GLY A 1 86 ? 1.052 -1.750 -12.996 1.00 97.00 86 GLY A N 1
ATOM 635 C CA . GLY A 1 86 ? 2.384 -1.162 -13.128 1.00 97.00 86 GLY A CA 1
ATOM 636 C C . GLY A 1 86 ? 3.503 -2.202 -13.126 1.00 97.00 86 GLY A C 1
ATOM 637 O O . GLY A 1 86 ? 4.603 -1.893 -12.680 1.00 97.00 86 GLY A O 1
ATOM 638 N N . PHE A 1 87 ? 3.227 -3.440 -13.542 1.00 97.06 87 PHE A N 1
ATOM 639 C CA . PHE A 1 87 ? 4.196 -4.526 -13.454 1.00 97.06 87 PHE A CA 1
ATOM 640 C C . PHE A 1 87 ? 5.345 -4.285 -14.439 1.00 97.06 87 PHE A C 1
ATOM 642 O O . PHE A 1 87 ? 5.142 -4.193 -15.643 1.00 97.06 87 PHE A O 1
ATOM 649 N N . ASP A 1 88 ? 6.557 -4.159 -13.92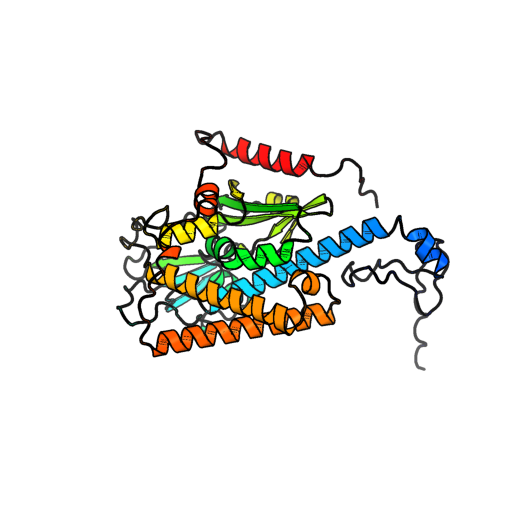2 1.00 94.50 88 ASP A N 1
ATOM 650 C CA . ASP A 1 88 ? 7.747 -3.676 -14.633 1.00 94.50 88 ASP A CA 1
ATOM 651 C C . ASP A 1 88 ? 8.841 -4.750 -14.758 1.00 94.50 88 ASP A C 1
ATOM 653 O O . ASP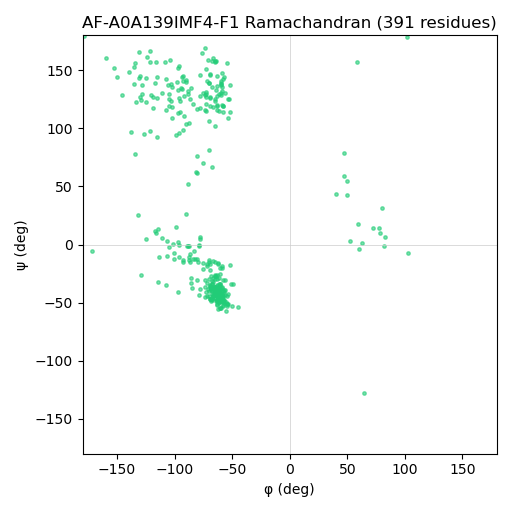 A 1 88 ? 9.950 -4.487 -15.215 1.00 94.50 88 ASP A O 1
ATOM 657 N N . VAL A 1 89 ? 8.511 -5.994 -14.401 1.00 92.31 89 VAL A N 1
ATOM 658 C CA . VAL A 1 89 ? 9.423 -7.139 -14.446 1.00 92.31 89 VAL A CA 1
ATOM 659 C C . VAL A 1 89 ? 9.118 -8.004 -15.675 1.00 92.31 89 VAL A C 1
ATOM 661 O O . VAL A 1 89 ? 8.037 -8.582 -15.791 1.00 92.31 89 VAL A O 1
ATOM 664 N N . ASN A 1 90 ? 10.080 -8.141 -16.594 1.00 91.75 90 ASN A N 1
ATOM 665 C CA . ASN A 1 90 ? 9.936 -8.950 -17.816 1.00 91.75 90 ASN A CA 1
ATOM 666 C C . ASN A 1 90 ? 10.157 -10.446 -17.530 1.00 91.75 90 ASN A C 1
ATOM 668 O O . ASN A 1 90 ? 11.212 -11.028 -17.816 1.00 91.75 90 ASN A O 1
ATOM 672 N N . VAL A 1 91 ? 9.151 -11.066 -16.924 1.00 93.19 91 VAL A N 1
ATOM 673 C CA . VAL A 1 91 ? 9.175 -12.476 -16.529 1.00 93.19 91 VAL A CA 1
ATOM 674 C C . VAL A 1 91 ? 9.051 -13.401 -17.743 1.00 93.19 91 VAL A C 1
ATOM 676 O O . VAL A 1 91 ? 8.098 -13.297 -18.512 1.00 93.19 91 VAL A O 1
ATOM 679 N N . LYS A 1 92 ? 9.981 -14.355 -17.891 1.00 92.88 92 LYS A N 1
ATOM 680 C CA . LYS A 1 92 ? 9.942 -15.375 -18.960 1.00 92.88 92 LYS A CA 1
ATOM 681 C C . LYS A 1 92 ? 9.576 -16.771 -18.493 1.00 92.88 92 LYS A C 1
ATOM 683 O O . LYS A 1 92 ? 8.976 -17.522 -19.251 1.00 92.88 92 LYS A O 1
ATOM 688 N N . ASP A 1 93 ? 10.004 -17.135 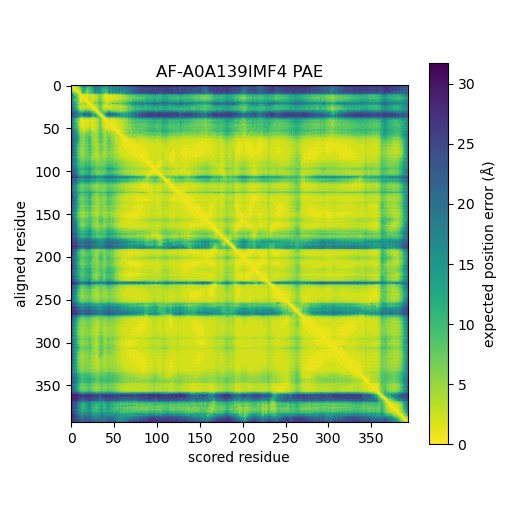-17.293 1.00 94.44 93 ASP A N 1
ATOM 689 C CA . ASP A 1 93 ? 9.756 -18.450 -16.708 1.00 94.44 93 ASP A CA 1
ATOM 690 C C . ASP A 1 93 ? 9.682 -18.305 -15.188 1.00 94.44 93 ASP A C 1
ATOM 692 O O . ASP A 1 93 ? 10.413 -17.501 -14.599 1.00 94.44 93 ASP A O 1
ATOM 696 N N . ILE A 1 94 ? 8.808 -19.086 -14.561 1.00 95.38 94 ILE A N 1
ATOM 697 C CA . ILE A 1 94 ? 8.696 -19.183 -13.106 1.00 95.38 94 ILE A CA 1
ATOM 698 C C . ILE A 1 94 ? 8.706 -20.658 -12.746 1.00 95.38 94 ILE A C 1
ATOM 700 O O . ILE A 1 94 ? 7.911 -21.446 -13.253 1.00 95.38 94 ILE A O 1
ATOM 704 N N . ARG A 1 95 ? 9.599 -21.031 -11.831 1.00 94.81 95 ARG A N 1
ATOM 705 C CA . ARG A 1 95 ? 9.681 -22.393 -11.302 1.00 94.81 95 ARG A CA 1
ATOM 706 C C . ARG A 1 95 ? 9.423 -22.380 -9.813 1.00 94.81 95 ARG A C 1
ATOM 708 O O . ARG A 1 95 ? 10.100 -21.665 -9.080 1.00 94.81 95 ARG A O 1
ATOM 715 N N . LYS A 1 96 ? 8.486 -23.206 -9.363 1.00 94.44 96 LYS A N 1
ATOM 716 C CA . LYS A 1 96 ? 8.209 -23.402 -7.942 1.00 94.44 96 LYS A CA 1
ATOM 717 C C . LYS A 1 96 ? 8.987 -24.601 -7.408 1.00 94.44 96 LYS A C 1
ATOM 719 O O . LYS A 1 96 ? 9.018 -25.656 -8.038 1.00 94.44 96 LYS A O 1
ATOM 724 N N . SER A 1 97 ? 9.603 -24.438 -6.242 1.00 91.44 97 SER A N 1
ATOM 725 C CA . SER A 1 97 ? 10.279 -25.506 -5.503 1.00 91.44 97 SER A CA 1
ATOM 726 C C . SER A 1 97 ? 9.940 -25.378 -4.020 1.00 91.44 97 SER A C 1
ATOM 728 O O . SER A 1 97 ? 10.565 -24.599 -3.300 1.00 91.44 97 SER A O 1
ATOM 730 N N . GLY A 1 98 ? 8.944 -26.142 -3.563 1.00 90.69 98 GLY A N 1
ATOM 731 C CA . GLY A 1 98 ? 8.353 -25.946 -2.237 1.00 90.69 98 GLY A CA 1
ATOM 732 C C . GLY A 1 98 ? 7.662 -24.584 -2.159 1.00 90.69 98 GLY A C 1
ATOM 733 O O . GLY A 1 98 ? 6.882 -24.247 -3.045 1.00 90.69 98 GLY A O 1
ATOM 734 N N . GLU A 1 99 ? 7.991 -23.791 -1.140 1.00 88.56 99 GLU A N 1
ATOM 735 C CA . GLU A 1 99 ? 7.463 -22.429 -0.961 1.00 88.56 99 GLU A CA 1
ATOM 736 C C . GLU A 1 99 ? 8.195 -21.355 -1.776 1.00 88.56 99 GLU A C 1
ATOM 738 O O . GLU A 1 99 ? 7.703 -20.230 -1.893 1.00 88.56 99 GLU A O 1
ATOM 743 N N . ALA A 1 100 ? 9.356 -21.685 -2.349 1.00 89.12 100 ALA A N 1
ATOM 744 C CA . ALA A 1 100 ? 10.176 -20.724 -3.071 1.00 89.12 100 ALA A CA 1
ATOM 745 C C . ALA A 1 100 ? 9.826 -20.670 -4.565 1.00 89.12 100 ALA A C 1
ATOM 747 O O . ALA A 1 100 ? 9.656 -21.704 -5.221 1.00 89.12 100 ALA A O 1
ATOM 748 N N . LEU A 1 101 ? 9.811 -19.460 -5.122 1.00 92.88 101 LEU A N 1
ATOM 749 C CA . LEU A 1 101 ? 9.715 -19.203 -6.556 1.00 92.88 101 LEU A CA 1
ATOM 750 C C . LEU A 1 101 ? 11.094 -18.844 -7.105 1.00 92.88 101 LEU A C 1
ATOM 752 O O . LEU A 1 101 ? 11.822 -18.045 -6.526 1.00 92.88 101 LEU A O 1
ATOM 756 N N . THR A 1 102 ? 11.458 -19.418 -8.244 1.00 92.38 102 THR A N 1
ATOM 757 C CA . THR A 1 102 ? 12.615 -18.998 -9.034 1.00 92.38 102 THR A CA 1
ATOM 758 C C . THR A 1 102 ? 12.115 -18.292 -10.278 1.00 92.38 102 THR A C 1
ATOM 760 O O . THR A 1 102 ? 11.458 -18.905 -11.119 1.00 92.38 102 THR A O 1
ATOM 763 N N . LEU A 1 103 ? 12.426 -17.006 -10.378 1.00 92.38 103 LEU A N 1
ATOM 764 C CA . LEU A 1 103 ? 12.050 -16.134 -11.474 1.00 92.38 103 LEU A CA 1
ATOM 765 C C . LEU A 1 103 ? 13.190 -16.060 -12.491 1.00 92.38 103 LEU A C 1
ATOM 767 O O . LEU A 1 103 ? 14.288 -15.629 -12.148 1.00 92.38 103 LEU A O 1
ATOM 771 N N . LYS A 1 104 ? 12.921 -16.401 -13.752 1.00 91.56 104 LYS A N 1
ATOM 772 C CA . LYS A 1 104 ? 13.808 -16.073 -14.871 1.00 91.56 104 LYS A CA 1
ATOM 773 C C . LYS A 1 104 ? 13.334 -14.784 -15.526 1.00 91.56 104 LYS A C 1
ATOM 775 O O . LYS A 1 104 ? 12.272 -14.755 -16.152 1.00 91.56 104 LYS A O 1
ATOM 780 N N . GLU A 1 105 ? 14.155 -13.751 -15.427 1.00 87.88 105 GLU A N 1
ATOM 781 C CA . GLU A 1 105 ? 13.881 -12.451 -16.030 1.00 87.88 105 GLU A CA 1
ATOM 782 C C . GLU A 1 105 ? 14.767 -12.191 -17.246 1.00 87.88 105 GLU A C 1
ATOM 784 O O . GLU A 1 105 ? 15.955 -12.532 -17.273 1.00 87.88 105 GLU A O 1
ATOM 789 N N . GLU A 1 106 ? 14.183 -11.556 -18.257 1.00 85.00 106 GLU A N 1
ATOM 790 C CA . GLU A 1 106 ? 14.917 -11.021 -19.396 1.00 85.00 106 GLU A CA 1
ATOM 791 C C . GLU A 1 106 ? 15.218 -9.533 -19.177 1.00 85.00 106 GLU A C 1
ATOM 793 O O . GLU A 1 106 ? 14.407 -8.663 -19.498 1.00 85.00 106 GLU A O 1
ATOM 798 N N . ILE A 1 107 ? 16.422 -9.247 -18.667 1.00 72.88 107 ILE A N 1
ATOM 799 C CA . ILE A 1 107 ? 16.967 -7.883 -18.585 1.00 72.88 107 ILE A CA 1
ATOM 800 C C . ILE A 1 107 ? 17.555 -7.479 -19.943 1.00 72.88 107 ILE A C 1
ATOM 802 O O . ILE A 1 107 ? 18.759 -7.278 -20.099 1.00 72.88 107 ILE A O 1
ATOM 806 N N . SER A 1 108 ? 16.730 -7.416 -20.977 1.00 68.81 108 SER A N 1
ATOM 807 C CA . SER A 1 108 ? 17.110 -6.688 -22.186 1.00 68.81 108 SER A CA 1
ATOM 808 C C . SER A 1 108 ? 16.742 -5.221 -21.998 1.00 68.81 108 SER A C 1
ATOM 810 O O . SER A 1 108 ? 15.626 -4.936 -21.564 1.00 68.81 108 SER A O 1
ATOM 812 N N . LEU A 1 109 ? 17.642 -4.297 -22.355 1.00 73.31 109 LEU A N 1
ATOM 813 C CA . LEU A 1 109 ? 17.299 -2.876 -22.454 1.00 73.31 109 LEU A CA 1
ATOM 814 C C . LEU A 1 109 ? 16.063 -2.738 -23.344 1.00 73.31 109 LEU A C 1
ATOM 816 O O . LEU A 1 109 ? 16.122 -3.048 -24.534 1.00 73.31 109 LEU A O 1
ATOM 820 N N . VAL A 1 110 ? 14.948 -2.297 -22.763 1.00 81.38 110 VAL A N 1
ATOM 821 C CA . VAL A 1 110 ? 13.710 -2.068 -23.508 1.00 81.38 110 VAL A CA 1
ATOM 822 C C . VAL A 1 110 ? 13.971 -0.904 -24.468 1.00 81.38 110 VAL A C 1
ATOM 824 O O . VAL A 1 110 ? 14.294 0.192 -23.999 1.00 81.38 110 VAL A O 1
ATOM 827 N N . PRO A 1 111 ? 13.873 -1.085 -25.797 1.00 84.06 111 PRO A N 1
ATOM 828 C CA . PRO A 1 111 ? 14.105 -0.000 -26.741 1.00 84.06 111 PRO A CA 1
ATOM 829 C C . PRO A 1 111 ? 13.226 1.225 -26.458 1.00 84.06 111 PRO A C 1
ATOM 831 O O . PRO A 1 111 ? 12.148 1.134 -25.861 1.00 84.06 111 PRO A O 1
ATOM 834 N N . HIS A 1 112 ? 13.674 2.397 -26.906 1.00 79.44 112 HIS A N 1
ATOM 835 C CA . HIS A 1 112 ? 12.832 3.592 -26.864 1.00 79.44 112 HIS A CA 1
ATOM 836 C C . HIS A 1 112 ? 11.559 3.358 -27.691 1.00 79.44 112 HIS A C 1
ATOM 838 O O . HIS A 1 112 ? 11.612 2.755 -28.763 1.00 79.44 112 HIS A O 1
ATOM 844 N N . GLY A 1 113 ? 10.417 3.812 -27.175 1.00 82.62 113 GLY A N 1
ATOM 845 C CA . GLY A 1 113 ? 9.108 3.612 -27.802 1.00 82.62 113 GLY A CA 1
ATOM 846 C C . GLY A 1 113 ? 8.454 2.249 -27.543 1.00 82.62 113 GLY A C 1
ATOM 847 O O . GLY A 1 113 ? 7.336 2.020 -27.997 1.00 82.62 113 GLY A O 1
ATOM 848 N N . GLN A 1 114 ? 9.109 1.346 -26.803 1.00 88.94 114 GLN A N 1
ATOM 849 C CA . GLN A 1 114 ? 8.473 0.135 -26.283 1.00 88.94 114 GLN A CA 1
ATOM 850 C C . GLN A 1 114 ? 8.008 0.330 -24.841 1.00 88.94 114 GLN A C 1
ATOM 852 O O . GLN A 1 114 ? 8.551 1.147 -24.093 1.00 88.94 114 GLN A O 1
ATOM 857 N N . SER A 1 115 ? 6.989 -0.437 -24.457 1.00 91.81 115 SER A N 1
ATOM 858 C CA . SER A 1 115 ? 6.457 -0.382 -23.104 1.00 91.81 115 SER A CA 1
ATOM 859 C C . SER A 1 115 ? 7.424 -1.026 -22.121 1.00 91.81 115 SER A C 1
ATOM 861 O O . SER A 1 115 ? 7.884 -2.144 -22.328 1.00 91.81 115 SER A O 1
ATOM 863 N N . ILE A 1 116 ? 7.682 -0.312 -21.035 1.00 93.62 116 ILE A N 1
ATOM 864 C CA . ILE A 1 116 ? 8.381 -0.801 -19.841 1.00 93.62 116 ILE A CA 1
ATOM 865 C C . ILE A 1 116 ? 7.418 -1.423 -18.815 1.00 93.62 116 ILE A C 1
ATOM 867 O O . ILE A 1 116 ? 7.858 -1.880 -17.768 1.00 93.62 116 ILE A O 1
ATOM 871 N N . LEU A 1 117 ? 6.110 -1.423 -19.107 1.00 95.44 117 LEU A N 1
ATOM 872 C CA . LEU A 1 117 ? 5.092 -2.104 -18.312 1.00 95.44 117 LEU A CA 1
ATOM 873 C C . LEU A 1 117 ? 4.657 -3.379 -19.036 1.00 95.44 117 LEU A C 1
ATOM 875 O O . LEU A 1 117 ? 4.118 -3.334 -20.150 1.00 95.44 117 LEU A O 1
ATOM 879 N N . PHE A 1 118 ? 4.865 -4.509 -18.380 1.00 95.62 118 PHE A N 1
ATOM 880 C CA . PHE A 1 118 ? 4.527 -5.837 -18.860 1.00 95.62 118 PHE A CA 1
ATOM 881 C C . PHE A 1 118 ? 3.187 -6.281 -18.286 1.00 95.62 118 PHE A C 1
ATOM 883 O O . PHE A 1 118 ? 2.785 -5.877 -17.196 1.00 95.62 118 PHE A O 1
ATOM 890 N N . ASP A 1 119 ? 2.486 -7.139 -19.018 1.00 96.12 119 ASP A N 1
ATOM 891 C CA . ASP A 1 119 ? 1.313 -7.790 -18.453 1.00 96.12 119 ASP A CA 1
ATOM 892 C C . ASP A 1 119 ? 1.764 -8.743 -17.342 1.00 96.12 119 ASP A C 1
ATOM 894 O O . ASP A 1 119 ? 2.730 -9.497 -17.500 1.00 96.12 119 ASP A O 1
ATOM 898 N N . PHE A 1 120 ? 1.060 -8.718 -16.212 1.00 97.19 120 PHE A N 1
ATOM 899 C CA . PHE A 1 120 ? 1.340 -9.646 -15.126 1.00 97.19 120 PHE A CA 1
ATOM 900 C C . PHE A 1 120 ? 1.166 -11.099 -15.616 1.00 97.19 120 PHE A C 1
ATOM 902 O O . PHE A 1 120 ? 0.137 -11.421 -16.221 1.00 97.19 120 PHE A O 1
ATOM 909 N N . PRO A 1 121 ? 2.136 -12.002 -15.376 1.00 96.44 121 PRO A N 1
ATOM 910 C CA . PRO A 1 121 ? 2.131 -13.346 -15.946 1.00 96.44 121 PRO A CA 1
ATOM 911 C C . PRO A 1 121 ? 1.210 -14.298 -15.164 1.00 96.44 121 PRO A C 1
ATOM 913 O O . PRO A 1 121 ? 1.652 -15.319 -14.641 1.00 96.44 121 PRO A O 1
ATOM 916 N N . ASP A 1 122 ? -0.091 -13.996 -15.110 1.00 96.25 122 ASP A N 1
ATOM 917 C CA . ASP A 1 122 ? -1.104 -14.774 -14.375 1.00 96.25 122 ASP A CA 1
ATOM 918 C C . ASP A 1 122 ? -1.071 -16.275 -14.711 1.00 96.25 122 ASP A C 1
ATOM 920 O O . ASP A 1 122 ? -1.312 -17.120 -13.851 1.00 96.25 122 ASP A O 1
ATOM 924 N N . HIS A 1 123 ? -0.750 -16.611 -15.962 1.00 95.88 123 HIS A N 1
ATOM 925 C CA . HIS A 1 123 ? -0.687 -17.985 -16.458 1.00 95.88 123 HIS A CA 1
ATOM 926 C C . HIS A 1 123 ? 0.518 -18.787 -15.935 1.00 95.88 123 HIS A C 1
ATOM 928 O O . HIS A 1 123 ? 0.488 -20.013 -15.998 1.00 95.88 123 HIS A O 1
ATOM 934 N N . LEU A 1 124 ? 1.562 -18.124 -15.421 1.00 95.31 124 LEU A N 1
ATOM 935 C CA . LEU A 1 124 ? 2.751 -18.774 -14.857 1.00 95.31 124 LEU A CA 1
ATOM 936 C C . LEU A 1 124 ? 2.642 -19.002 -13.342 1.00 95.31 124 LEU A C 1
ATOM 938 O O . LEU A 1 124 ? 3.443 -19.748 -12.782 1.00 95.31 124 LEU A O 1
ATOM 942 N N . VAL A 1 125 ? 1.672 -18.369 -12.672 1.00 93.88 125 VAL A N 1
ATOM 943 C CA . VAL A 1 125 ? 1.542 -18.385 -11.207 1.00 93.88 125 VAL A CA 1
ATOM 944 C C . VAL A 1 125 ? 0.087 -18.639 -10.809 1.00 93.88 125 VAL A C 1
ATOM 946 O O . VAL A 1 125 ? -0.635 -17.705 -10.469 1.00 93.88 125 VAL A O 1
ATOM 949 N N . PRO A 1 126 ? -0.400 -19.889 -10.879 1.00 84.00 126 PRO A N 1
ATOM 950 C CA . PRO A 1 126 ? -1.821 -20.170 -10.675 1.00 84.00 126 PRO A CA 1
ATOM 951 C C . PRO A 1 126 ? -2.273 -19.967 -9.222 1.00 84.00 126 PRO A C 1
ATOM 953 O O . PRO A 1 126 ? -3.429 -19.616 -8.984 1.00 84.00 126 PRO A O 1
ATOM 956 N N . GLU A 1 127 ? -1.384 -20.171 -8.249 1.00 95.56 127 GLU A N 1
ATOM 957 C CA . GLU A 1 127 ? -1.705 -20.034 -6.830 1.00 95.56 127 GLU A CA 1
ATOM 958 C C . GLU A 1 127 ? -1.750 -18.565 -6.401 1.00 95.56 127 GLU A C 1
ATOM 960 O O . GLU A 1 127 ? -0.794 -17.815 -6.592 1.00 95.56 127 GLU A O 1
ATOM 965 N N . GLN A 1 128 ? -2.850 -18.160 -5.760 1.00 95.56 128 GLN A N 1
ATOM 966 C CA . GLN A 1 128 ? -3.075 -16.764 -5.374 1.00 95.56 128 GLN A CA 1
ATOM 967 C C . GLN A 1 128 ? -1.974 -16.211 -4.456 1.00 95.56 128 GLN A C 1
ATOM 969 O O . GLN A 1 128 ? -1.530 -15.079 -4.636 1.00 95.56 128 GLN A O 1
ATOM 974 N N . ASN A 1 129 ? -1.499 -17.018 -3.508 1.00 95.56 129 ASN A N 1
ATOM 975 C CA . ASN A 1 129 ? -0.426 -16.621 -2.600 1.00 95.56 129 ASN A CA 1
ATOM 976 C C . ASN A 1 129 ? 0.879 -16.351 -3.354 1.00 95.56 129 ASN A C 1
ATOM 978 O O . ASN A 1 129 ? 1.531 -15.340 -3.109 1.00 95.56 129 ASN A O 1
ATOM 982 N N . ASP A 1 130 ? 1.226 -17.195 -4.324 1.00 95.94 130 ASP A N 1
ATOM 983 C CA . ASP A 1 130 ? 2.419 -16.997 -5.144 1.00 95.94 130 ASP A CA 1
ATOM 984 C C . ASP A 1 130 ? 2.287 -15.769 -6.060 1.00 95.94 130 ASP A C 1
ATOM 986 O O . ASP A 1 130 ? 3.278 -15.074 -6.296 1.00 95.94 130 ASP A O 1
ATOM 990 N N . LYS A 1 131 ? 1.068 -15.429 -6.514 1.00 97.44 131 LYS A N 1
ATOM 991 C CA . LYS A 1 131 ? 0.823 -14.154 -7.208 1.00 97.44 131 LYS A CA 1
ATOM 992 C C . LYS A 1 131 ? 1.142 -12.971 -6.305 1.00 97.44 131 LYS A C 1
ATOM 994 O O . LYS A 1 131 ? 1.811 -12.044 -6.750 1.00 97.44 131 LYS A O 1
ATOM 999 N N . HIS A 1 132 ? 0.699 -13.007 -5.047 1.00 97.31 132 HIS A N 1
ATOM 1000 C CA . HIS A 1 132 ? 1.016 -11.956 -4.081 1.00 97.31 132 HIS A CA 1
ATOM 1001 C C . HIS A 1 132 ? 2.525 -11.864 -3.845 1.00 97.31 132 HIS A C 1
ATOM 1003 O O . HIS A 1 132 ? 3.061 -10.767 -3.962 1.00 97.31 132 HIS A O 1
ATOM 1009 N N . LYS A 1 133 ? 3.227 -12.995 -3.643 1.00 95.56 133 LYS A N 1
ATOM 1010 C CA . LYS A 1 133 ? 4.700 -13.014 -3.543 1.00 95.56 133 LYS A CA 1
ATOM 1011 C C . LYS A 1 133 ? 5.320 -12.251 -4.720 1.00 95.56 133 LYS A C 1
ATOM 1013 O O . LYS A 1 133 ? 6.092 -11.318 -4.506 1.00 95.56 133 LYS A O 1
ATOM 1018 N N . LEU A 1 134 ? 4.942 -12.606 -5.954 1.00 96.19 134 LEU A N 1
ATOM 1019 C CA . LEU A 1 134 ? 5.499 -12.006 -7.170 1.00 96.19 134 LEU A CA 1
ATOM 1020 C C . LEU A 1 134 ? 5.167 -10.514 -7.314 1.00 96.19 134 LEU A C 1
ATOM 1022 O O . LEU A 1 134 ? 6.037 -9.740 -7.698 1.00 96.19 134 LEU A O 1
ATOM 1026 N N . LEU A 1 135 ? 3.940 -10.095 -6.993 1.00 97.12 135 LEU A N 1
ATOM 1027 C CA . LEU A 1 135 ? 3.537 -8.683 -7.037 1.00 97.12 135 LEU A CA 1
ATOM 1028 C C . LEU A 1 135 ? 4.336 -7.821 -6.051 1.00 97.12 135 LEU A C 1
ATOM 1030 O O . LEU A 1 135 ? 4.630 -6.662 -6.344 1.00 97.12 135 LEU A O 1
ATOM 1034 N N . THR A 1 136 ? 4.686 -8.393 -4.898 1.00 95.56 136 THR A N 1
ATOM 1035 C CA . THR A 1 136 ? 5.426 -7.713 -3.824 1.00 95.56 136 THR A CA 1
ATOM 1036 C C . THR A 1 136 ? 6.943 -7.786 -3.964 1.00 95.56 136 THR A C 1
ATOM 1038 O O . THR A 1 136 ? 7.647 -7.075 -3.251 1.00 95.56 136 THR A O 1
ATOM 1041 N N . PHE A 1 137 ? 7.454 -8.617 -4.875 1.00 93.38 137 PHE A N 1
ATOM 1042 C CA . PHE A 1 137 ? 8.884 -8.845 -5.050 1.00 93.38 137 PHE A CA 1
ATOM 1043 C C . PHE A 1 137 ? 9.631 -7.543 -5.363 1.00 93.38 137 PHE A C 1
ATOM 1045 O O . PHE A 1 137 ? 9.355 -6.904 -6.377 1.00 93.38 137 PHE A O 1
ATOM 1052 N N . LEU A 1 138 ? 10.577 -7.168 -4.491 1.00 90.44 138 LEU A N 1
ATOM 1053 C CA . LEU A 1 138 ? 11.369 -5.927 -4.579 1.00 90.44 138 LEU A CA 1
ATOM 1054 C C . LEU A 1 138 ? 10.526 -4.636 -4.568 1.00 90.44 138 LEU A C 1
ATOM 1056 O O . LEU A 1 138 ? 11.023 -3.569 -4.920 1.00 90.44 138 LEU A O 1
ATOM 1060 N N . ALA A 1 139 ? 9.269 -4.718 -4.128 1.00 94.50 139 ALA A N 1
ATOM 1061 C CA . ALA A 1 139 ? 8.304 -3.622 -4.184 1.00 94.50 139 ALA A CA 1
ATOM 1062 C C . ALA A 1 139 ? 7.890 -3.112 -2.790 1.00 94.50 139 ALA A C 1
ATOM 1064 O O . ALA A 1 139 ? 6.934 -2.352 -2.667 1.00 94.50 139 ALA A O 1
ATOM 1065 N N . CYS A 1 140 ? 8.600 -3.492 -1.723 1.00 95.56 140 CYS A N 1
ATOM 1066 C CA . CYS A 1 140 ? 8.321 -3.005 -0.366 1.00 95.56 140 CYS A CA 1
ATOM 1067 C C . CYS A 1 140 ? 8.426 -1.475 -0.261 1.00 95.56 140 CYS A C 1
ATOM 1069 O O . CYS A 1 140 ? 7.522 -0.820 0.244 1.00 95.56 140 CYS A O 1
ATOM 1071 N N . SER A 1 141 ? 9.464 -0.883 -0.855 1.00 95.69 141 SER A N 1
ATOM 1072 C CA . SER A 1 141 ? 9.621 0.576 -0.913 1.00 95.69 141 SER A CA 1
ATOM 1073 C C . SER A 1 141 ? 8.554 1.278 -1.773 1.00 95.69 141 SER A C 1
ATOM 1075 O O . SER A 1 141 ? 8.196 2.426 -1.506 1.00 95.69 141 SER A O 1
ATOM 1077 N N . ASP A 1 142 ? 8.017 0.586 -2.784 1.00 96.88 142 ASP A N 1
ATOM 1078 C CA . ASP A 1 142 ? 6.927 1.086 -3.629 1.00 96.88 142 ASP A CA 1
ATOM 1079 C C . ASP A 1 142 ? 5.605 1.112 -2.865 1.00 96.88 142 ASP A C 1
ATOM 1081 O O . ASP A 1 142 ? 4.794 2.010 -3.085 1.00 96.88 142 ASP A O 1
ATOM 1085 N N . ALA A 1 143 ? 5.398 0.159 -1.952 1.00 97.69 143 ALA A N 1
ATOM 1086 C CA . ALA A 1 143 ? 4.228 0.142 -1.090 1.00 97.69 143 ALA A CA 1
ATOM 1087 C C . ALA A 1 143 ? 4.151 1.411 -0.233 1.00 97.69 143 ALA A C 1
ATOM 1089 O O . ALA A 1 143 ? 3.111 2.063 -0.226 1.00 97.69 143 ALA A O 1
ATOM 1090 N N . SER A 1 144 ? 5.249 1.811 0.415 1.00 97.31 144 SER A N 1
ATOM 1091 C CA . SER A 1 144 ? 5.290 3.054 1.200 1.00 97.31 144 SE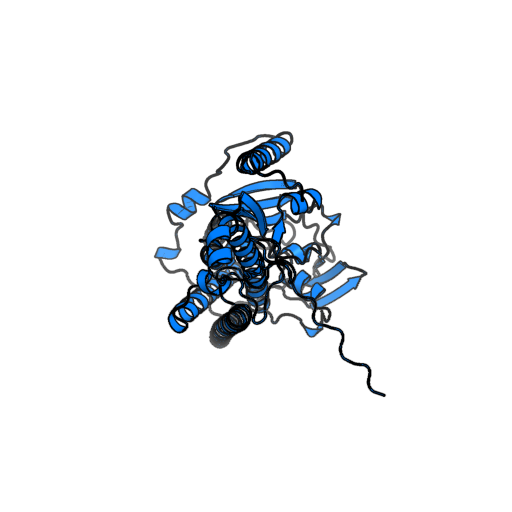R A CA 1
ATOM 1092 C C . SER A 1 144 ? 5.173 4.295 0.308 1.00 97.31 144 SER A C 1
ATOM 1094 O O . SER A 1 144 ? 4.341 5.168 0.555 1.00 97.31 144 SER A O 1
ATOM 1096 N N . ALA A 1 145 ? 5.943 4.355 -0.786 1.00 97.50 145 ALA A N 1
ATOM 1097 C CA . ALA A 1 145 ? 5.999 5.539 -1.645 1.00 97.50 145 ALA A CA 1
ATOM 1098 C C . ALA A 1 145 ? 4.697 5.804 -2.417 1.00 97.50 145 ALA A C 1
ATOM 1100 O O . ALA A 1 145 ? 4.201 6.931 -2.440 1.00 97.50 145 ALA A O 1
ATOM 1101 N N . TYR A 1 146 ? 4.142 4.779 -3.066 1.00 98.06 146 TYR A N 1
ATOM 1102 C CA . TYR A 1 146 ? 3.003 4.923 -3.975 1.00 98.06 146 TYR A CA 1
ATOM 1103 C C . TYR A 1 146 ? 1.658 4.605 -3.321 1.00 98.06 146 TYR A C 1
ATOM 1105 O O . TYR A 1 146 ? 0.637 4.697 -3.991 1.00 98.06 146 TYR A O 1
ATOM 1113 N N . MET A 1 147 ? 1.615 4.275 -2.027 1.00 98.38 147 MET A N 1
ATOM 1114 C CA . MET A 1 147 ? 0.367 4.283 -1.251 1.00 98.38 147 MET A CA 1
ATOM 1115 C C . MET A 1 147 ? 0.292 5.460 -0.271 1.00 98.38 147 MET A C 1
ATOM 1117 O O . MET A 1 147 ? -0.702 5.568 0.442 1.00 98.38 147 MET A O 1
ATOM 1121 N N . TYR A 1 148 ? 1.282 6.361 -0.255 1.00 98.31 148 TYR A N 1
ATOM 1122 C CA . TYR A 1 148 ? 1.415 7.461 0.710 1.00 98.31 148 TYR A CA 1
ATOM 1123 C C . TYR A 1 148 ? 0.106 8.230 0.984 1.00 98.31 148 TYR A C 1
ATOM 1125 O O . TYR A 1 148 ? -0.321 8.330 2.139 1.00 98.31 148 TYR A O 1
ATOM 1133 N N . GLU A 1 149 ? -0.565 8.723 -0.065 1.00 98.50 149 GLU A N 1
ATOM 1134 C CA . GLU A 1 149 ? -1.809 9.498 0.072 1.00 98.50 149 GLU A CA 1
ATOM 1135 C C . GLU A 1 149 ? -2.984 8.642 0.562 1.00 98.50 149 GLU A C 1
ATOM 1137 O O . GLU A 1 149 ? -3.783 9.088 1.389 1.00 98.50 149 GLU A O 1
ATOM 1142 N N . LEU A 1 150 ? -3.099 7.395 0.089 1.00 98.69 150 LEU A N 1
ATOM 1143 C CA . LEU A 1 150 ? -4.178 6.506 0.519 1.00 98.69 150 LEU A CA 1
ATOM 1144 C C . LEU A 1 150 ? -3.980 6.048 1.968 1.00 98.69 150 LEU A C 1
ATOM 1146 O O . LEU A 1 150 ? -4.955 5.997 2.709 1.00 98.69 150 LEU A O 1
ATOM 1150 N N . VAL A 1 151 ? -2.739 5.781 2.390 1.00 98.69 151 VAL A N 1
ATOM 1151 C CA . VAL A 1 151 ? -2.381 5.495 3.790 1.00 98.69 151 VAL A CA 1
ATOM 1152 C C . VAL A 1 151 ? -2.790 6.668 4.676 1.00 98.69 151 VAL A C 1
ATOM 1154 O O . VAL A 1 151 ? -3.493 6.474 5.664 1.00 98.69 151 VAL A O 1
ATOM 1157 N N . LYS A 1 152 ? -2.427 7.895 4.282 1.00 98.31 152 LYS A N 1
ATOM 1158 C CA . LYS A 1 152 ? -2.784 9.116 5.012 1.00 98.31 152 LYS A CA 1
ATOM 1159 C C . LYS A 1 152 ? -4.302 9.254 5.166 1.00 98.31 152 LYS A C 1
ATOM 1161 O O . LYS A 1 152 ? -4.779 9.419 6.283 1.00 98.31 152 LYS A O 1
ATOM 1166 N N . LYS A 1 153 ? -5.065 9.116 4.074 1.00 98.44 153 LYS A N 1
ATOM 1167 C CA . LYS A 1 153 ? -6.541 9.171 4.089 1.00 98.44 153 LYS A CA 1
ATOM 1168 C C . LYS A 1 153 ? -7.181 8.051 4.914 1.00 98.44 153 LYS A C 1
ATOM 1170 O O . LYS A 1 153 ? -8.185 8.285 5.577 1.00 98.44 153 LYS A O 1
ATOM 1175 N N . ALA A 1 154 ? -6.635 6.838 4.851 1.00 98.50 154 ALA A N 1
ATOM 1176 C CA . ALA A 1 154 ? -7.188 5.670 5.533 1.00 98.50 154 ALA A CA 1
ATOM 1177 C C . ALA A 1 154 ? -6.962 5.702 7.049 1.00 98.50 154 ALA A C 1
ATOM 1179 O O . ALA A 1 154 ? -7.778 5.169 7.795 1.00 98.50 154 ALA A O 1
ATOM 1180 N N . LEU A 1 155 ? -5.865 6.312 7.503 1.00 97.94 155 LEU A N 1
ATOM 1181 C CA . LEU A 1 155 ? -5.444 6.245 8.902 1.00 97.94 155 LEU A CA 1
ATOM 1182 C C . LEU A 1 155 ? -5.671 7.546 9.683 1.00 97.94 155 LEU A C 1
ATOM 1184 O O . LEU A 1 155 ? -5.580 7.513 10.909 1.00 97.94 155 LEU A O 1
ATOM 1188 N N . GLN A 1 156 ? -6.030 8.651 9.014 1.00 96.38 156 GLN A N 1
ATOM 1189 C CA . GLN A 1 156 ? -6.161 9.994 9.608 1.00 96.38 156 GLN A CA 1
ATOM 1190 C C . GLN A 1 156 ? -6.990 10.063 10.907 1.00 96.38 156 GLN A C 1
ATOM 1192 O O . GLN A 1 156 ? -6.662 10.862 11.776 1.00 96.38 156 GLN A O 1
ATOM 1197 N N . ASP A 1 157 ? -8.031 9.231 11.047 1.00 95.31 157 ASP A N 1
ATOM 1198 C CA . ASP A 1 157 ? -8.954 9.251 12.196 1.00 95.31 157 ASP A CA 1
ATOM 1199 C C . ASP A 1 157 ? -8.717 8.086 13.176 1.00 95.31 157 ASP A C 1
ATOM 1201 O O . ASP A 1 157 ? -9.392 7.970 14.199 1.00 95.31 157 ASP A O 1
ATOM 1205 N N . THR A 1 158 ? -7.769 7.195 12.869 1.00 95.38 158 THR A N 1
ATOM 1206 C CA . THR A 1 158 ? -7.462 6.007 13.686 1.00 95.38 158 THR A CA 1
ATOM 1207 C C . THR A 1 158 ? -6.075 6.046 14.309 1.00 95.38 158 THR A C 1
ATOM 1209 O O . THR A 1 158 ? -5.892 5.507 15.404 1.00 95.38 158 THR A O 1
ATOM 1212 N N . SER A 1 159 ? -5.109 6.669 13.630 1.00 96.88 159 SER A N 1
ATOM 1213 C CA . SER A 1 159 ? -3.708 6.701 14.041 1.00 96.88 159 SER A CA 1
ATOM 1214 C C . SER A 1 159 ? -3.321 8.037 14.667 1.00 96.88 159 SER A C 1
ATOM 1216 O O . SER A 1 159 ? -3.641 9.093 14.130 1.00 96.88 159 SER A O 1
ATOM 1218 N N . THR A 1 160 ? -2.546 7.991 15.747 1.00 95.94 160 THR A N 1
ATOM 1219 C CA . THR A 1 160 ? -1.855 9.153 16.318 1.00 95.94 160 THR A CA 1
ATOM 1220 C C . THR A 1 160 ? -0.501 9.400 15.657 1.00 95.94 160 THR A C 1
ATOM 1222 O O . THR A 1 160 ? -0.053 10.543 15.604 1.00 95.94 160 THR A O 1
ATOM 1225 N N . THR A 1 161 ? 0.153 8.349 15.156 1.00 96.31 161 THR A N 1
ATOM 1226 C CA . THR A 1 161 ? 1.435 8.427 14.442 1.00 96.31 161 THR A CA 1
ATOM 1227 C C . THR A 1 161 ? 1.446 7.468 13.256 1.00 96.31 161 THR A C 1
ATOM 1229 O O . THR A 1 161 ? 0.814 6.411 13.299 1.00 96.31 161 THR A O 1
ATOM 1232 N N . ILE A 1 162 ? 2.173 7.846 12.202 1.00 97.62 162 ILE A N 1
ATOM 1233 C CA . ILE A 1 162 ? 2.457 7.000 11.040 1.00 97.62 162 ILE A CA 1
ATOM 1234 C C . ILE A 1 162 ? 3.949 7.133 10.738 1.00 97.62 162 ILE A C 1
ATOM 1236 O O . ILE A 1 162 ? 4.451 8.242 10.541 1.00 97.62 162 ILE A O 1
ATOM 1240 N N . GLU A 1 163 ? 4.648 6.006 10.734 1.00 97.25 163 GLU A N 1
ATOM 1241 C CA . GLU A 1 163 ? 6.094 5.909 10.542 1.00 97.25 163 GLU A CA 1
ATOM 1242 C C . GLU A 1 163 ? 6.399 4.866 9.462 1.00 97.25 163 GLU A C 1
ATOM 1244 O O . GLU A 1 163 ? 5.721 3.842 9.367 1.00 97.25 163 GLU A O 1
ATOM 1249 N N . GLU A 1 164 ? 7.434 5.105 8.663 1.00 97.12 164 GLU A N 1
ATOM 1250 C CA . GLU A 1 164 ? 7.986 4.129 7.721 1.00 97.12 164 GLU A CA 1
ATOM 1251 C C . GLU A 1 164 ? 9.172 3.430 8.394 1.00 97.12 164 GLU A C 1
ATOM 1253 O O . GLU A 1 164 ? 10.073 4.082 8.918 1.00 97.12 164 GLU A O 1
ATOM 1258 N N . VAL A 1 165 ? 9.158 2.100 8.445 1.00 94.94 165 VAL A N 1
ATOM 1259 C CA . VAL A 1 165 ? 10.153 1.300 9.163 1.00 94.94 165 VAL A CA 1
ATOM 1260 C C . VAL A 1 165 ? 10.884 0.393 8.190 1.00 94.94 165 VAL A C 1
ATOM 1262 O O . VAL A 1 165 ? 10.301 -0.543 7.637 1.00 94.94 165 VAL A O 1
ATOM 1265 N N . ARG A 1 166 ? 12.194 0.615 8.081 1.00 93.69 166 ARG A N 1
ATOM 1266 C CA . ARG A 1 166 ? 13.101 -0.233 7.315 1.00 93.69 166 ARG A CA 1
ATOM 1267 C C . ARG A 1 166 ? 13.629 -1.362 8.180 1.00 93.69 166 ARG A C 1
ATOM 1269 O O . ARG A 1 166 ? 14.177 -1.143 9.264 1.00 93.69 166 ARG A O 1
ATOM 1276 N N . LEU A 1 167 ? 13.519 -2.574 7.665 1.00 92.50 167 LEU A N 1
ATOM 1277 C CA . LEU A 1 167 ? 13.952 -3.815 8.278 1.00 92.50 167 LEU A CA 1
ATOM 1278 C C . LEU A 1 167 ? 15.034 -4.454 7.416 1.00 92.50 167 LEU A C 1
ATOM 1280 O O . LEU A 1 167 ? 14.902 -4.549 6.199 1.00 92.50 167 LEU A O 1
ATOM 1284 N N . LYS A 1 168 ? 16.063 -4.987 8.060 1.00 90.19 168 LYS A N 1
ATOM 1285 C CA . LYS A 1 168 ? 17.029 -5.869 7.421 1.00 90.19 168 LYS A CA 1
ATOM 1286 C C . LYS A 1 168 ? 16.580 -7.314 7.585 1.00 90.19 168 LYS A C 1
ATOM 1288 O O . LYS A 1 168 ? 16.626 -7.847 8.697 1.00 90.19 168 LYS A O 1
ATOM 1293 N N . VAL A 1 169 ? 16.170 -7.944 6.487 1.00 89.00 169 VAL A N 1
ATOM 1294 C CA . VAL A 1 169 ? 15.658 -9.321 6.486 1.00 89.00 169 VAL A CA 1
ATOM 1295 C C . VAL A 1 169 ? 16.792 -10.306 6.179 1.00 89.00 169 VAL A C 1
ATOM 1297 O O . VAL A 1 169 ? 17.583 -10.072 5.256 1.00 89.00 169 VAL A O 1
ATOM 1300 N N . PRO A 1 170 ? 16.933 -11.413 6.933 1.00 86.06 170 PRO A N 1
ATOM 1301 C CA . PRO A 1 170 ? 17.874 -12.465 6.576 1.00 86.06 170 PRO A CA 1
ATOM 1302 C C . PRO A 1 170 ? 17.551 -13.043 5.193 1.00 86.06 170 PRO A C 1
ATOM 1304 O O . PRO A 1 170 ? 16.402 -13.342 4.882 1.00 86.06 170 PRO A O 1
ATOM 1307 N N . SER A 1 171 ? 18.572 -13.281 4.369 1.00 81.50 171 SER A N 1
ATOM 1308 C CA . SER A 1 171 ? 18.375 -13.834 3.020 1.00 81.50 171 SER A CA 1
ATOM 1309 C C . SER A 1 171 ? 17.749 -15.237 3.008 1.00 81.50 171 SER A C 1
ATOM 1311 O O . SER A 1 171 ? 17.248 -15.665 1.970 1.00 81.50 171 SER A O 1
ATOM 1313 N N . SER A 1 172 ? 17.757 -15.949 4.142 1.00 79.69 172 SER A N 1
ATOM 1314 C CA . SER A 1 172 ? 17.072 -17.236 4.317 1.00 79.69 172 SER A CA 1
ATOM 1315 C C . SER A 1 172 ? 15.551 -17.135 4.229 1.00 79.69 172 SER A C 1
ATOM 1317 O O . SER A 1 172 ? 14.923 -18.113 3.837 1.00 79.69 172 SER A O 1
ATOM 1319 N N . GLU A 1 173 ? 14.977 -15.974 4.550 1.00 83.06 173 GLU A N 1
ATOM 1320 C CA . GLU A 1 173 ? 13.523 -15.758 4.579 1.00 83.06 173 GLU A CA 1
ATOM 1321 C C . GLU A 1 173 ? 12.960 -15.357 3.206 1.00 83.06 173 GLU A C 1
ATOM 1323 O O . GLU A 1 173 ? 11.751 -15.270 3.009 1.00 83.06 173 GLU A O 1
ATOM 1328 N N . VAL A 1 174 ? 13.825 -15.094 2.221 1.00 82.06 174 VAL A N 1
ATOM 1329 C CA . VAL A 1 174 ? 13.403 -14.648 0.891 1.00 82.06 174 VAL A CA 1
ATOM 1330 C C . VAL A 1 174 ? 12.792 -15.820 0.117 1.00 82.06 174 VAL A C 1
ATOM 1332 O O . VAL A 1 174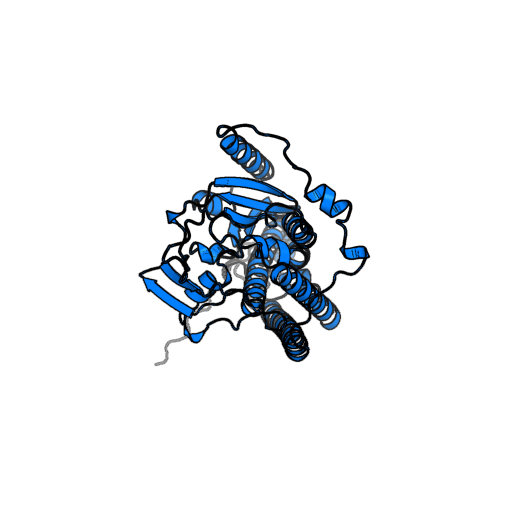 ? 13.480 -16.771 -0.263 1.00 82.06 174 VAL A O 1
ATOM 1335 N N . HIS A 1 175 ? 11.497 -15.726 -0.195 1.00 85.75 175 HIS A N 1
ATOM 1336 C CA . HIS A 1 175 ? 10.771 -16.771 -0.925 1.00 85.75 175 HIS A CA 1
ATOM 1337 C C . HIS A 1 175 ? 10.838 -16.627 -2.454 1.00 85.75 175 HIS A C 1
ATOM 1339 O O . HIS A 1 175 ? 10.305 -17.475 -3.169 1.00 85.75 175 HIS A O 1
ATOM 1345 N N . ILE A 1 176 ? 11.501 -15.596 -2.987 1.00 86.25 176 ILE A N 1
ATOM 1346 C CA . ILE A 1 176 ? 11.695 -15.415 -4.432 1.00 86.25 176 ILE A CA 1
ATOM 1347 C C . ILE A 1 176 ? 13.178 -15.273 -4.763 1.00 86.25 176 ILE A C 1
ATOM 1349 O O . ILE A 1 176 ? 13.855 -14.359 -4.307 1.00 86.25 176 ILE A O 1
ATOM 1353 N N . LYS A 1 177 ? 13.672 -16.155 -5.630 1.00 86.94 177 LYS A N 1
ATOM 1354 C CA . LYS A 1 177 ? 15.025 -16.113 -6.185 1.00 86.94 177 LYS A CA 1
ATOM 1355 C C . LYS A 1 177 ? 14.966 -15.586 -7.611 1.00 86.94 177 LYS A C 1
ATOM 1357 O O . LYS A 1 177 ? 14.292 -16.171 -8.456 1.00 86.94 177 LYS A O 1
ATOM 1362 N N . ARG A 1 178 ? 15.693 -14.510 -7.895 1.00 85.00 178 ARG A N 1
ATOM 1363 C CA . ARG A 1 178 ? 15.817 -13.943 -9.243 1.00 85.00 178 ARG A CA 1
ATOM 1364 C C . ARG A 1 178 ? 17.026 -14.550 -9.947 1.00 85.00 178 ARG A C 1
ATOM 1366 O O . ARG A 1 178 ? 18.120 -14.575 -9.390 1.00 85.00 178 ARG A O 1
ATOM 1373 N N . TYR A 1 179 ? 16.810 -15.062 -11.152 1.00 82.12 179 TYR A N 1
ATOM 1374 C CA . TYR A 1 179 ? 17.826 -15.653 -12.012 1.00 82.12 179 TYR A CA 1
ATOM 1375 C C . TYR A 1 179 ? 17.992 -14.815 -13.275 1.00 82.12 179 TYR A C 1
ATOM 1377 O O . TYR A 1 179 ? 17.030 -14.572 -14.016 1.00 82.12 179 TYR A O 1
ATOM 1385 N N . TYR A 1 180 ? 19.232 -14.418 -13.541 1.00 74.62 180 TYR A N 1
ATOM 1386 C CA . TYR A 1 180 ? 19.579 -13.583 -14.677 1.00 74.62 180 TYR A CA 1
ATOM 1387 C C . TYR A 1 180 ? 20.071 -14.436 -15.844 1.00 74.62 180 TYR A C 1
ATOM 1389 O O . TYR A 1 180 ? 21.137 -15.048 -15.811 1.00 74.62 180 TYR A O 1
ATOM 1397 N N . ALA A 1 181 ? 19.295 -14.458 -16.929 1.00 68.56 181 ALA A N 1
ATOM 1398 C CA . ALA A 1 181 ? 19.592 -15.320 -18.073 1.00 68.56 181 ALA A CA 1
ATOM 1399 C C . ALA A 1 181 ? 20.922 -14.988 -18.782 1.00 68.56 181 ALA A C 1
ATOM 1401 O O . ALA A 1 181 ? 21.496 -15.866 -19.419 1.00 68.56 181 ALA A O 1
ATOM 1402 N N . HIS A 1 182 ? 21.396 -13.741 -18.694 1.00 70.25 182 HIS A N 1
ATOM 1403 C CA . HIS A 1 182 ? 22.552 -13.256 -19.455 1.00 70.25 182 HIS A CA 1
ATOM 1404 C C . HIS A 1 182 ? 23.908 -13.654 -18.848 1.00 70.25 182 HIS A C 1
ATOM 1406 O O . HIS A 1 182 ? 24.866 -13.840 -19.593 1.00 70.25 182 HIS A O 1
ATOM 1412 N N . ASN A 1 183 ? 24.000 -13.792 -17.521 1.00 69.56 183 ASN A N 1
ATOM 1413 C CA . ASN A 1 183 ? 25.236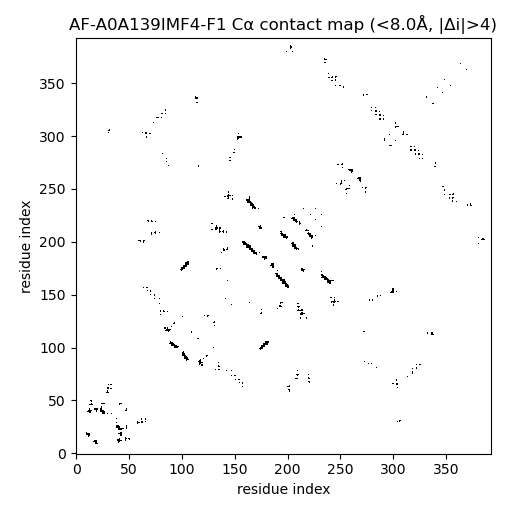 -14.153 -16.812 1.00 69.56 183 ASN A CA 1
ATOM 1414 C C . ASN A 1 183 ? 25.161 -15.535 -16.137 1.00 69.56 183 ASN A C 1
ATOM 1416 O O . ASN A 1 183 ? 26.182 -16.060 -15.703 1.00 69.56 183 ASN A O 1
ATOM 1420 N N . GLY A 1 184 ? 23.969 -16.137 -16.080 1.00 70.69 184 GLY A N 1
ATOM 1421 C CA . GLY A 1 184 ? 23.749 -17.443 -15.476 1.00 70.69 184 GLY A CA 1
ATOM 1422 C C . GLY A 1 184 ? 23.829 -17.457 -13.948 1.00 70.69 184 GLY A C 1
ATOM 1423 O O . GLY A 1 184 ? 23.924 -18.545 -13.380 1.00 70.69 184 GLY A O 1
ATOM 1424 N N . ASP A 1 185 ? 23.788 -16.290 -13.299 1.00 73.06 185 ASP A N 1
ATOM 1425 C CA . ASP A 1 185 ? 23.909 -16.145 -11.849 1.00 73.06 185 ASP A CA 1
ATOM 1426 C C . ASP A 1 185 ? 22.552 -15.862 -11.179 1.00 73.06 185 ASP A C 1
ATOM 1428 O O . ASP A 1 185 ? 21.584 -15.412 -11.807 1.00 73.06 185 ASP A O 1
ATOM 1432 N N . TYR A 1 186 ? 22.489 -16.150 -9.881 1.00 73.44 186 TYR A N 1
ATOM 1433 C CA . TYR A 1 186 ? 21.376 -15.768 -9.023 1.00 73.44 186 TYR A CA 1
ATOM 1434 C C . TYR A 1 186 ? 21.677 -14.440 -8.356 1.00 73.44 186 TYR A C 1
ATOM 1436 O O . TYR A 1 186 ? 22.790 -14.195 -7.888 1.00 73.44 186 TYR A O 1
ATOM 1444 N N . ASP A 1 187 ? 20.651 -13.610 -8.246 1.00 71.50 187 ASP A N 1
ATOM 1445 C CA . ASP A 1 187 ? 20.774 -12.384 -7.486 1.00 71.50 187 ASP A CA 1
ATOM 1446 C C . ASP A 1 187 ? 21.000 -12.707 -5.999 1.00 71.50 187 ASP A C 1
ATOM 1448 O O . ASP A 1 187 ? 20.211 -13.418 -5.367 1.00 71.50 187 ASP A O 1
ATOM 1452 N N . ARG A 1 188 ? 22.096 -12.192 -5.435 1.00 65.69 188 ARG A N 1
ATOM 1453 C CA . ARG A 1 188 ? 22.394 -12.263 -3.998 1.00 65.69 188 ARG A CA 1
ATOM 1454 C C . ARG A 1 188 ? 21.774 -11.059 -3.297 1.00 65.69 188 ARG A C 1
ATOM 1456 O O . ARG A 1 188 ? 22.476 -10.336 -2.588 1.00 65.69 188 ARG A O 1
ATOM 1463 N N . VAL A 1 189 ? 20.481 -10.829 -3.523 1.00 61.44 189 VAL A N 1
ATOM 1464 C CA . VAL A 1 189 ? 19.782 -9.668 -2.969 1.00 61.44 189 VAL A CA 1
ATOM 1465 C C . VAL A 1 189 ? 19.838 -9.751 -1.447 1.00 61.44 189 VAL A C 1
ATOM 1467 O O . VAL A 1 189 ? 19.277 -10.657 -0.830 1.00 61.44 189 VAL A O 1
ATOM 1470 N N . THR A 1 190 ? 20.524 -8.797 -0.825 1.00 63.12 190 THR A N 1
ATOM 1471 C CA . THR A 1 190 ? 20.199 -8.416 0.545 1.00 63.12 190 THR A CA 1
ATOM 1472 C C . THR A 1 190 ? 18.863 -7.699 0.473 1.00 63.12 190 THR A C 1
ATOM 1474 O O . THR A 1 190 ? 18.795 -6.594 -0.063 1.00 63.12 190 THR A O 1
ATOM 1477 N N . CYS A 1 191 ? 17.798 -8.354 0.922 1.00 71.69 191 CYS A N 1
ATOM 1478 C CA . CYS A 1 191 ? 16.478 -7.753 0.876 1.00 71.69 191 CYS A CA 1
ATOM 1479 C C . CYS A 1 191 ? 16.264 -6.941 2.147 1.00 71.69 191 CYS A C 1
ATOM 1481 O O . CYS A 1 191 ? 16.032 -7.486 3.227 1.00 71.69 191 CYS A O 1
ATOM 1483 N N . ASP A 1 192 ? 16.350 -5.627 2.008 1.00 89.06 192 ASP A N 1
ATOM 1484 C CA . ASP A 1 192 ? 15.710 -4.753 2.974 1.00 89.06 192 ASP A CA 1
ATOM 1485 C C . ASP A 1 192 ? 14.192 -4.819 2.750 1.00 89.06 192 ASP A C 1
ATOM 1487 O O . ASP A 1 192 ? 13.698 -5.093 1.650 1.00 89.06 192 ASP A O 1
ATOM 1491 N N . HIS A 1 193 ? 13.436 -4.609 3.815 1.00 94.56 193 HIS A N 1
ATOM 1492 C CA . HIS A 1 193 ? 11.983 -4.574 3.795 1.00 94.56 193 HIS A CA 1
ATOM 1493 C C . HIS A 1 193 ? 11.507 -3.266 4.394 1.00 94.56 193 HIS A C 1
ATOM 1495 O O . HIS A 1 193 ? 12.109 -2.766 5.332 1.00 94.56 193 HIS A O 1
ATOM 1501 N N . GLU A 1 194 ? 10.439 -2.717 3.847 1.00 95.50 194 GLU A N 1
ATOM 1502 C CA . GLU A 1 194 ? 9.840 -1.471 4.312 1.00 95.50 194 GLU A CA 1
ATOM 1503 C C . GLU A 1 194 ? 8.406 -1.792 4.723 1.00 95.50 194 GLU A C 1
ATOM 1505 O O . GLU A 1 194 ? 7.663 -2.416 3.960 1.00 95.50 194 GLU A O 1
ATOM 1510 N N . VAL A 1 195 ? 8.036 -1.385 5.934 1.00 97.25 195 VAL A N 1
ATOM 1511 C CA . VAL A 1 195 ? 6.676 -1.510 6.473 1.00 97.25 195 VAL A CA 1
ATOM 1512 C C . VAL A 1 195 ? 6.215 -0.184 7.058 1.00 97.25 195 VAL A C 1
ATOM 1514 O O . VAL A 1 195 ? 7.020 0.713 7.293 1.00 97.25 195 VAL A O 1
ATOM 1517 N N . ILE A 1 196 ? 4.919 -0.055 7.321 1.00 98.31 196 ILE A N 1
ATOM 1518 C CA . ILE A 1 196 ? 4.358 1.124 7.981 1.00 98.31 196 ILE A CA 1
ATOM 1519 C C . ILE A 1 196 ? 4.032 0.748 9.424 1.00 98.31 196 ILE A C 1
ATOM 1521 O O . ILE A 1 196 ? 3.302 -0.210 9.661 1.00 98.31 196 ILE A O 1
ATOM 1525 N N . ALA A 1 197 ? 4.547 1.487 10.399 1.00 97.31 197 ALA A N 1
ATOM 1526 C CA . ALA A 1 197 ? 4.184 1.327 11.802 1.00 97.31 197 ALA A CA 1
ATOM 1527 C C . ALA A 1 197 ? 3.276 2.473 12.245 1.00 97.31 197 ALA A C 1
ATOM 1529 O O . ALA A 1 197 ? 3.522 3.636 11.923 1.00 97.31 197 ALA A O 1
ATOM 1530 N N . ILE A 1 198 ? 2.236 2.148 13.010 1.00 97.31 198 ILE A N 1
ATOM 1531 C CA . ILE A 1 198 ? 1.280 3.131 13.518 1.00 97.31 198 ILE A CA 1
ATOM 1532 C C . ILE A 1 198 ? 1.051 2.974 15.012 1.00 97.31 198 ILE A C 1
ATOM 1534 O O . ILE A 1 198 ? 0.972 1.854 15.517 1.00 97.31 198 ILE A O 1
ATOM 1538 N N . ASP A 1 199 ? 0.884 4.101 15.698 1.00 96.12 199 ASP A N 1
ATOM 1539 C CA . ASP A 1 199 ? 0.220 4.153 17.001 1.00 96.12 199 ASP A CA 1
ATOM 1540 C C . ASP A 1 199 ? -1.225 4.582 16.793 1.00 96.12 199 ASP A C 1
ATOM 1542 O O . ASP A 1 199 ? -1.504 5.442 15.959 1.00 96.12 199 ASP A O 1
ATOM 1546 N N . CYS A 1 200 ? -2.153 3.978 17.528 1.00 94.31 200 CYS A N 1
ATOM 1547 C CA . CYS A 1 200 ? -3.582 4.190 17.331 1.00 94.31 200 CYS A CA 1
ATOM 1548 C C . CYS A 1 200 ? -4.246 4.846 18.540 1.00 94.31 200 CYS A C 1
ATOM 1550 O O . CYS A 1 200 ? -3.789 4.724 19.677 1.00 94.31 200 CYS A O 1
ATOM 1552 N N . HIS A 1 201 ? -5.386 5.502 18.311 1.00 90.12 201 HIS A N 1
ATOM 1553 C CA . HIS A 1 201 ? -6.170 6.142 19.376 1.00 90.12 201 HIS A CA 1
ATOM 1554 C C . HIS A 1 201 ? -6.704 5.157 20.430 1.00 90.12 201 HIS A C 1
ATOM 1556 O O . HIS A 1 201 ? -7.082 5.575 21.522 1.00 90.12 201 HIS A O 1
ATOM 1562 N N . ASN A 1 202 ? -6.709 3.853 20.135 1.00 85.88 202 ASN A N 1
ATOM 1563 C CA . ASN A 1 202 ? -7.042 2.803 21.098 1.00 85.88 202 ASN A CA 1
ATOM 1564 C C . ASN A 1 202 ? -5.886 2.464 22.067 1.00 85.88 202 ASN A C 1
ATOM 1566 O O . ASN A 1 202 ? -6.070 1.609 22.926 1.00 85.88 202 ASN A O 1
ATOM 1570 N N . GLY A 1 203 ? -4.721 3.113 21.943 1.00 88.88 203 GLY A N 1
ATOM 1571 C CA . GLY A 1 203 ? -3.546 2.873 22.788 1.00 88.88 203 GLY A CA 1
ATOM 1572 C C . GLY A 1 203 ? -2.686 1.680 22.361 1.00 88.88 203 GLY A C 1
ATOM 1573 O O . GLY A 1 203 ? -1.747 1.331 23.074 1.00 88.88 203 GLY A O 1
ATOM 1574 N N . HIS A 1 204 ? -2.987 1.061 21.217 1.00 91.12 204 HIS A N 1
ATOM 1575 C CA . HIS A 1 204 ? -2.219 -0.044 20.649 1.00 91.12 204 HIS A CA 1
ATOM 1576 C C . HIS A 1 204 ? -1.435 0.395 19.407 1.00 91.12 204 HIS A C 1
ATOM 1578 O O . HIS A 1 204 ? -1.806 1.350 18.721 1.00 91.12 204 HIS A O 1
ATOM 1584 N N . SER A 1 205 ? -0.368 -0.345 19.104 1.00 95.06 205 SER A N 1
ATOM 1585 C CA . SER A 1 205 ? 0.462 -0.131 17.918 1.00 95.06 205 SER A CA 1
ATOM 1586 C C . SER A 1 205 ? 0.380 -1.327 16.975 1.00 95.06 205 SER A C 1
ATOM 1588 O O . SER A 1 205 ? 0.321 -2.481 17.414 1.00 95.06 205 SER A O 1
ATOM 1590 N N . TYR A 1 206 ? 0.420 -1.054 15.675 1.00 96.19 206 TYR A N 1
ATOM 1591 C CA . TYR A 1 206 ? 0.305 -2.061 14.621 1.00 96.19 206 TYR A CA 1
ATOM 1592 C C . TYR A 1 206 ? 1.362 -1.837 13.546 1.00 96.19 206 TYR A C 1
ATOM 1594 O O . TYR A 1 206 ? 1.845 -0.722 13.351 1.00 96.19 206 TYR A O 1
ATOM 1602 N N . VAL A 1 207 ? 1.691 -2.910 12.837 1.00 97.19 207 VAL A N 1
ATOM 1603 C CA . VAL A 1 207 ? 2.439 -2.874 11.584 1.00 97.19 207 VAL A CA 1
ATOM 1604 C C . VAL A 1 207 ? 1.468 -3.140 10.445 1.00 97.19 207 VAL A C 1
ATOM 1606 O O . VAL A 1 207 ? 0.706 -4.106 10.492 1.00 97.19 207 VAL A O 1
ATOM 1609 N N . ILE A 1 208 ? 1.510 -2.277 9.436 1.00 98.31 208 ILE A N 1
ATOM 1610 C CA . ILE A 1 208 ? 0.856 -2.449 8.149 1.00 98.31 208 ILE A CA 1
ATOM 1611 C C . ILE A 1 208 ? 1.924 -2.875 7.139 1.00 98.31 208 ILE A C 1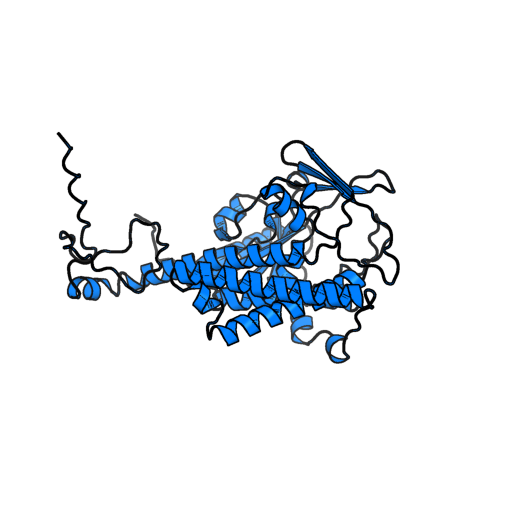
ATOM 1613 O O . ILE A 1 208 ? 2.780 -2.077 6.750 1.00 98.31 208 ILE A O 1
ATOM 1617 N N . ASP A 1 209 ? 1.867 -4.134 6.714 1.00 97.88 209 ASP A N 1
ATOM 1618 C CA . ASP A 1 209 ? 2.809 -4.727 5.769 1.00 97.88 209 ASP A CA 1
ATOM 1619 C C . ASP A 1 209 ? 2.104 -5.111 4.460 1.00 97.88 209 ASP A C 1
ATOM 1621 O O . ASP A 1 209 ? 1.549 -6.199 4.286 1.00 97.88 209 ASP A O 1
ATOM 1625 N N . LEU A 1 210 ? 2.121 -4.184 3.503 1.00 98.19 210 LEU A N 1
ATOM 1626 C CA . LEU A 1 210 ? 1.483 -4.389 2.201 1.00 98.19 210 LEU A CA 1
ATOM 1627 C C . LEU A 1 210 ? 2.298 -5.329 1.299 1.00 98.19 210 LEU A C 1
ATOM 1629 O O . LEU A 1 210 ? 1.748 -5.913 0.362 1.00 98.19 210 LEU A O 1
ATOM 1633 N N . ALA A 1 211 ? 3.598 -5.477 1.575 1.00 96.88 211 ALA A N 1
ATOM 1634 C CA . ALA A 1 211 ? 4.539 -6.242 0.766 1.00 96.88 211 ALA A CA 1
ATOM 1635 C C . ALA A 1 211 ? 5.033 -7.534 1.445 1.00 96.88 211 ALA A C 1
ATOM 1637 O O . ALA A 1 211 ? 5.865 -8.237 0.876 1.00 96.88 211 ALA A O 1
ATOM 1638 N N . GLY A 1 212 ? 4.495 -7.889 2.614 1.00 95.19 212 GLY A N 1
ATOM 1639 C CA . GLY A 1 212 ? 4.949 -9.018 3.434 1.00 95.19 212 GLY A CA 1
ATOM 1640 C C . GLY A 1 212 ? 4.858 -10.375 2.747 1.00 95.19 212 GLY A C 1
ATOM 1641 O O . GLY A 1 212 ? 5.585 -11.308 3.104 1.00 95.19 212 GLY A O 1
ATOM 1642 N N . ALA A 1 213 ? 4.026 -10.485 1.705 1.00 94.94 213 ALA A N 1
ATOM 1643 C CA . ALA A 1 213 ? 3.885 -11.707 0.930 1.00 94.94 213 ALA A CA 1
ATOM 1644 C C . ALA A 1 213 ? 5.234 -12.170 0.360 1.00 94.94 213 ALA A C 1
ATOM 1646 O O . ALA A 1 213 ? 5.455 -13.374 0.295 1.00 94.94 213 ALA A O 1
ATOM 1647 N N . GLN A 1 214 ? 6.178 -11.268 0.057 1.00 91.19 214 GLN A N 1
ATOM 1648 C CA . GLN A 1 214 ? 7.522 -11.639 -0.414 1.00 91.19 214 GLN A CA 1
ATOM 1649 C C . GLN A 1 214 ? 8.312 -12.526 0.577 1.00 91.19 214 GLN A C 1
ATOM 1651 O O . GLN A 1 214 ? 9.235 -13.230 0.160 1.00 91.19 214 GLN A O 1
ATOM 1656 N N . TYR A 1 215 ? 7.901 -12.546 1.851 1.00 90.69 215 TYR A N 1
ATOM 1657 C CA . TYR A 1 215 ? 8.437 -13.383 2.935 1.00 90.69 215 TYR A CA 1
ATOM 1658 C C . TYR A 1 215 ? 7.404 -14.371 3.503 1.00 90.69 215 TYR A C 1
ATOM 1660 O O . TYR A 1 215 ? 7.603 -14.966 4.556 1.00 90.69 215 TYR A O 1
ATOM 1668 N N . GLY A 1 216 ? 6.262 -14.550 2.834 1.00 90.50 216 GLY A N 1
ATOM 1669 C CA . GLY A 1 216 ? 5.190 -15.435 3.298 1.00 90.50 216 GLY A CA 1
ATOM 1670 C C . GLY A 1 216 ? 4.297 -14.868 4.411 1.00 90.50 216 GLY A C 1
ATOM 1671 O O . GLY A 1 216 ? 3.467 -15.613 4.929 1.00 90.50 216 GLY A O 1
ATOM 1672 N N . GLN A 1 217 ? 4.408 -13.579 4.750 1.00 91.75 217 GLN A N 1
ATOM 1673 C CA . GLN A 1 217 ? 3.456 -12.889 5.625 1.00 91.75 217 GLN A CA 1
ATOM 1674 C C . GLN A 1 217 ? 2.337 -12.264 4.785 1.00 91.75 217 GLN A C 1
ATOM 1676 O O . GLN A 1 217 ? 2.524 -11.243 4.133 1.00 91.75 217 GLN A O 1
ATOM 1681 N N . TYR A 1 218 ? 1.156 -12.875 4.777 1.00 94.06 218 TYR A N 1
ATOM 1682 C CA . TYR A 1 218 ? 0.035 -12.395 3.956 1.00 94.06 218 TYR A CA 1
ATOM 1683 C C . TYR A 1 218 ? -0.895 -11.438 4.701 1.00 94.06 218 TYR A C 1
ATOM 1685 O O . TYR A 1 218 ? -1.705 -10.761 4.068 1.00 94.06 218 TYR A O 1
ATOM 1693 N N . GLN A 1 219 ? -0.807 -11.375 6.031 1.00 93.75 219 GLN A N 1
ATOM 1694 C CA . GLN A 1 219 ? -1.639 -10.470 6.814 1.00 93.75 219 GLN A CA 1
ATOM 1695 C C . GLN A 1 219 ? -1.157 -9.032 6.628 1.00 93.75 219 GLN A C 1
ATOM 1697 O O . GLN A 1 219 ? -0.016 -8.710 6.940 1.00 93.75 219 GLN A O 1
ATOM 1702 N N . ALA A 1 220 ? -2.048 -8.167 6.142 1.00 96.62 220 ALA A N 1
ATOM 1703 C CA . ALA A 1 220 ? -1.731 -6.760 5.926 1.00 96.62 220 ALA A CA 1
ATOM 1704 C C . ALA A 1 220 ? -1.513 -5.990 7.233 1.00 96.62 220 ALA A C 1
ATOM 1706 O O . ALA A 1 220 ? -0.818 -4.986 7.217 1.00 96.62 220 ALA A O 1
ATOM 1707 N N . VAL A 1 221 ? -2.135 -6.420 8.336 1.00 96.75 221 VAL A N 1
ATOM 1708 C CA . VAL A 1 221 ? -2.068 -5.770 9.652 1.00 96.75 221 VAL A CA 1
ATOM 1709 C C . VAL A 1 221 ? -1.687 -6.811 10.687 1.00 96.75 221 VAL A C 1
ATOM 1711 O O . VAL A 1 221 ? -2.338 -7.851 10.787 1.00 96.75 221 VAL A O 1
ATOM 1714 N N . THR A 1 222 ? -0.685 -6.499 11.499 1.00 93.88 222 THR A N 1
ATOM 1715 C CA . THR A 1 222 ? -0.271 -7.322 12.637 1.00 93.88 222 THR A CA 1
ATOM 1716 C C . THR A 1 222 ? -0.034 -6.421 13.850 1.00 93.88 222 THR A C 1
ATOM 1718 O O . THR A 1 222 ? 0.550 -5.345 13.694 1.00 93.88 222 THR A O 1
ATOM 1721 N N . PRO A 1 223 ? -0.456 -6.805 15.068 1.00 93.75 223 PRO A N 1
ATOM 1722 C CA . PRO A 1 223 ? -0.040 -6.109 16.284 1.00 93.75 223 PRO A CA 1
ATOM 1723 C C . PRO A 1 223 ? 1.484 -5.970 16.341 1.00 93.75 223 PRO A C 1
ATOM 1725 O O . PRO A 1 223 ? 2.205 -6.925 16.049 1.00 93.75 223 PRO A O 1
ATOM 1728 N N . LEU A 1 224 ? 1.991 -4.800 16.735 1.00 91.81 224 LEU A N 1
ATOM 1729 C CA . LEU A 1 224 ? 3.430 -4.525 16.683 1.00 91.81 224 LEU A CA 1
ATOM 1730 C C . LEU A 1 224 ? 4.248 -5.564 17.467 1.00 91.81 224 LEU A C 1
ATOM 1732 O O . LEU A 1 224 ? 5.256 -6.061 16.973 1.00 91.81 224 LEU A O 1
ATOM 1736 N N . GLU A 1 225 ? 3.796 -5.942 18.664 1.00 88.25 225 GLU A N 1
ATOM 1737 C CA . GLU A 1 225 ? 4.485 -6.943 19.487 1.00 88.25 225 GLU A CA 1
ATOM 1738 C C . GLU A 1 225 ? 4.568 -8.314 18.795 1.00 88.25 225 GLU A C 1
ATOM 1740 O O . GLU A 1 225 ? 5.612 -8.970 18.826 1.00 88.25 225 GLU A O 1
ATOM 1745 N N . GLU A 1 226 ? 3.484 -8.738 18.143 1.00 89.25 226 GLU A N 1
ATOM 1746 C CA . GLU A 1 226 ? 3.431 -9.995 17.397 1.00 89.25 226 GLU A CA 1
ATOM 1747 C C . GLU A 1 226 ? 4.364 -9.948 16.184 1.00 89.25 226 GLU A C 1
ATOM 1749 O O . GLU A 1 226 ? 5.155 -10.871 15.980 1.00 89.25 226 GLU A O 1
ATOM 1754 N N . TYR A 1 227 ? 4.351 -8.838 15.441 1.00 89.69 227 TYR A N 1
ATOM 1755 C CA . TYR A 1 227 ? 5.216 -8.637 14.283 1.00 89.69 227 TYR A CA 1
ATOM 1756 C C . TYR A 1 227 ? 6.706 -8.714 14.664 1.00 89.69 227 TYR A C 1
ATOM 1758 O O . TYR A 1 227 ? 7.489 -9.424 14.028 1.00 89.69 227 TYR A O 1
ATOM 1766 N N . LEU A 1 228 ? 7.102 -8.050 15.756 1.00 84.88 228 LEU A N 1
ATOM 1767 C CA . LEU A 1 228 ? 8.483 -8.077 16.254 1.00 84.88 228 LEU A CA 1
ATOM 1768 C C . LEU A 1 228 ? 8.894 -9.461 16.776 1.00 84.88 228 LEU A C 1
ATOM 1770 O O . LEU A 1 228 ? 10.046 -9.869 16.615 1.00 84.88 228 LEU A O 1
ATOM 1774 N N . ARG A 1 229 ? 7.960 -10.209 17.377 1.00 84.31 229 ARG A N 1
ATOM 1775 C CA . ARG A 1 229 ? 8.203 -11.583 17.842 1.00 84.31 229 ARG A CA 1
ATOM 1776 C C . ARG A 1 229 ? 8.391 -12.558 16.681 1.00 84.31 229 ARG A C 1
ATOM 1778 O O . ARG A 1 229 ? 9.212 -13.467 16.796 1.00 84.31 229 ARG A O 1
ATOM 1785 N N . GLY A 1 230 ? 7.665 -12.349 15.582 1.00 73.50 230 GLY A N 1
ATOM 1786 C CA . GLY A 1 230 ? 7.766 -13.132 14.348 1.00 73.50 230 GLY A CA 1
ATOM 1787 C C . GLY A 1 230 ? 9.097 -12.975 13.604 1.00 73.50 230 GLY A C 1
ATOM 1788 O O . GLY A 1 230 ? 9.407 -13.807 12.760 1.00 73.50 230 GLY A O 1
ATOM 1789 N N . LYS A 1 231 ? 9.904 -11.957 13.951 1.00 62.69 231 LYS A N 1
ATOM 1790 C CA . LYS A 1 231 ? 11.262 -11.693 13.437 1.00 62.69 231 LYS A CA 1
ATOM 1791 C C . LYS A 1 231 ? 11.395 -11.782 11.910 1.00 62.69 231 LYS A C 1
ATOM 1793 O O . LYS A 1 231 ? 12.252 -12.502 11.408 1.00 62.69 231 LYS A O 1
ATOM 1798 N N . LEU A 1 232 ? 10.635 -10.971 11.173 1.00 71.19 232 LEU A N 1
ATOM 1799 C CA . LEU A 1 232 ? 10.928 -10.770 9.747 1.00 71.19 232 LEU A CA 1
ATOM 1800 C C . LEU A 1 232 ? 12.283 -10.069 9.529 1.00 71.19 232 LEU A C 1
ATOM 1802 O O . LEU A 1 232 ? 12.925 -10.299 8.516 1.00 71.19 232 LEU A O 1
ATOM 1806 N N . GLY A 1 233 ? 12.779 -9.270 10.480 1.00 82.62 233 GLY A N 1
ATOM 1807 C CA . GLY A 1 233 ? 14.098 -8.647 10.355 1.00 82.62 233 GLY A CA 1
ATOM 1808 C C . GLY A 1 233 ? 14.509 -7.785 11.544 1.00 82.62 233 GLY A C 1
ATOM 1809 O O . GLY A 1 233 ? 13.767 -7.635 12.515 1.00 82.62 233 GLY A O 1
ATOM 1810 N N . GLU A 1 234 ? 15.709 -7.216 11.461 1.00 86.62 234 GLU A N 1
ATOM 1811 C CA . GLU A 1 234 ? 16.206 -6.213 12.411 1.00 86.62 234 GLU A CA 1
ATOM 1812 C C . GLU A 1 234 ? 15.791 -4.813 11.957 1.00 86.62 234 GLU A C 1
ATOM 1814 O O . GLU A 1 234 ? 16.011 -4.466 10.798 1.00 86.62 234 GLU A O 1
ATOM 1819 N N . ILE A 1 235 ? 15.246 -3.986 12.855 1.00 90.00 235 ILE A N 1
ATOM 1820 C CA . ILE A 1 235 ? 14.960 -2.580 12.536 1.00 90.00 235 ILE A CA 1
ATOM 1821 C C . ILE A 1 235 ? 16.275 -1.861 12.231 1.00 90.00 235 ILE A C 1
ATOM 1823 O O . ILE A 1 235 ? 17.171 -1.789 13.073 1.00 90.00 235 ILE A O 1
ATOM 1827 N N . GLU A 1 236 ? 16.379 -1.333 11.016 1.00 88.12 236 GLU A N 1
ATOM 1828 C CA . GLU A 1 236 ? 17.522 -0.556 10.553 1.00 88.12 236 GLU A CA 1
ATOM 1829 C C . GLU A 1 236 ? 17.259 0.943 10.673 1.00 88.12 236 GLU A C 1
ATOM 1831 O O . GLU A 1 236 ? 18.148 1.687 11.088 1.00 88.12 236 GLU A O 1
ATOM 1836 N N . ARG A 1 237 ? 16.042 1.381 10.334 1.00 89.69 237 ARG A N 1
ATOM 1837 C CA . ARG A 1 237 ? 15.666 2.795 10.332 1.00 89.69 237 ARG A CA 1
ATOM 1838 C C . ARG A 1 237 ? 14.172 2.971 10.580 1.00 89.69 237 ARG A C 1
ATOM 1840 O O . ARG A 1 237 ? 13.380 2.091 10.255 1.00 89.69 237 ARG A O 1
ATOM 1847 N N . VAL A 1 238 ? 13.824 4.112 11.161 1.00 92.38 238 VAL A N 1
ATOM 1848 C CA . VAL A 1 238 ? 12.451 4.593 11.310 1.00 92.38 238 VAL A CA 1
ATOM 1849 C C . VAL A 1 238 ? 12.426 6.019 10.778 1.00 92.38 238 VAL A C 1
ATOM 1851 O O . VAL A 1 238 ? 13.215 6.852 11.226 1.00 92.38 238 VAL A O 1
ATOM 1854 N N . ASP A 1 239 ? 11.548 6.276 9.822 1.00 94.31 239 ASP A N 1
ATOM 1855 C CA . ASP A 1 239 ? 11.394 7.551 9.138 1.00 94.31 239 ASP A CA 1
ATOM 1856 C C . ASP A 1 239 ? 9.949 8.060 9.271 1.00 94.31 239 ASP A C 1
ATOM 1858 O O . ASP A 1 239 ? 9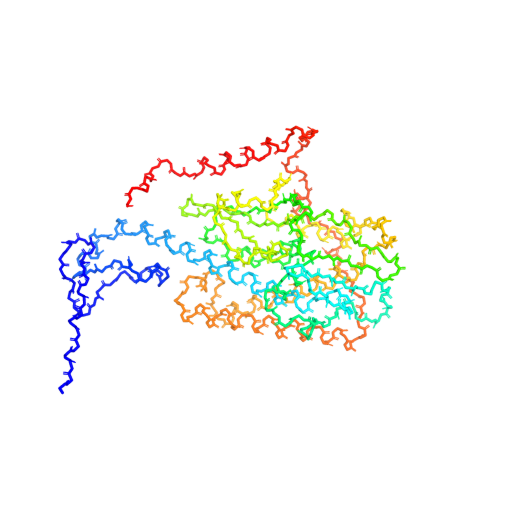.015 7.314 9.578 1.00 94.31 239 ASP A O 1
ATOM 1862 N N . GLN A 1 240 ? 9.747 9.357 9.040 1.00 96.00 240 GLN A N 1
ATOM 1863 C CA . GLN A 1 240 ? 8.401 9.930 8.970 1.00 96.00 240 GLN A CA 1
ATOM 1864 C C . GLN A 1 240 ? 7.658 9.444 7.721 1.00 96.00 240 GLN A C 1
ATOM 1866 O O . GLN A 1 240 ? 8.258 9.272 6.658 1.00 96.00 240 GLN A O 1
ATOM 1871 N N . HIS A 1 241 ? 6.335 9.294 7.835 1.00 97.44 241 HIS A N 1
ATOM 1872 C CA . HIS A 1 241 ? 5.468 8.967 6.700 1.00 97.44 241 HIS A CA 1
ATOM 1873 C C . HIS A 1 241 ? 5.667 9.946 5.536 1.00 97.44 241 HIS A C 1
ATOM 1875 O O . HIS A 1 241 ? 5.529 11.158 5.707 1.00 97.44 241 HIS A O 1
ATOM 1881 N N . GLY A 1 242 ? 5.962 9.419 4.348 1.00 97.25 242 GLY A N 1
ATOM 1882 C CA . GLY A 1 242 ? 6.295 10.190 3.148 1.00 97.25 242 GLY A CA 1
ATOM 1883 C C . GLY A 1 242 ? 7.783 10.225 2.813 1.00 97.25 242 GLY A C 1
ATOM 1884 O O . GLY A 1 242 ? 8.140 10.685 1.725 1.00 97.25 242 GLY A O 1
ATOM 1885 N N . TYR A 1 243 ? 8.653 9.707 3.685 1.00 97.19 243 TYR A N 1
ATOM 1886 C CA . TYR A 1 243 ? 10.084 9.595 3.410 1.00 97.19 243 TYR A CA 1
ATOM 1887 C C . TYR A 1 243 ? 10.351 8.859 2.090 1.00 97.19 243 TYR A C 1
ATOM 1889 O O . TYR A 1 243 ? 11.037 9.387 1.211 1.00 97.19 243 TYR A O 1
ATOM 1897 N N . MET A 1 244 ? 9.756 7.681 1.888 1.00 96.25 244 MET A N 1
ATOM 1898 C CA . MET A 1 244 ? 9.968 6.905 0.669 1.00 96.25 244 MET A CA 1
ATOM 1899 C C . MET A 1 244 ? 9.398 7.587 -0.577 1.00 96.25 244 MET A C 1
ATOM 1901 O O . MET A 1 244 ? 9.991 7.473 -1.652 1.00 96.25 244 MET A O 1
ATOM 1905 N N . ALA A 1 245 ? 8.306 8.347 -0.453 1.00 96.81 245 ALA A N 1
ATOM 1906 C CA . ALA A 1 245 ? 7.790 9.160 -1.554 1.00 96.81 245 ALA A CA 1
ATOM 1907 C C . ALA A 1 245 ? 8.811 10.237 -1.974 1.00 96.81 245 ALA A C 1
ATOM 1909 O O . ALA A 1 245 ? 9.112 10.376 -3.166 1.00 96.81 245 ALA A O 1
ATOM 1910 N N . ALA A 1 246 ? 9.422 10.923 -1.000 1.00 96.88 246 ALA A N 1
ATOM 1911 C CA . ALA A 1 246 ? 10.482 11.899 -1.245 1.00 96.88 246 ALA A CA 1
ATOM 1912 C C . ALA A 1 246 ? 11.737 11.249 -1.859 1.00 96.88 246 ALA A C 1
ATOM 1914 O O . ALA A 1 246 ? 12.295 11.783 -2.818 1.00 96.88 246 ALA A O 1
ATOM 1915 N N . VAL A 1 247 ? 12.145 10.061 -1.389 1.00 94.75 247 VAL A N 1
ATOM 1916 C CA . VAL A 1 247 ? 13.282 9.311 -1.960 1.00 94.75 247 VAL A CA 1
ATOM 1917 C C . VAL A 1 247 ? 13.023 8.930 -3.417 1.00 94.75 247 VAL A C 1
ATOM 1919 O O . VAL A 1 247 ? 13.900 9.110 -4.265 1.00 94.75 247 VAL A O 1
ATOM 1922 N N . LYS A 1 248 ? 11.827 8.425 -3.752 1.00 94.19 248 LYS A N 1
ATOM 1923 C CA . LYS A 1 248 ? 11.488 8.079 -5.143 1.00 94.19 248 LYS A CA 1
ATOM 1924 C C . LYS A 1 248 ? 11.510 9.313 -6.043 1.00 94.19 248 LYS A C 1
ATOM 1926 O O . LYS A 1 248 ? 12.040 9.234 -7.151 1.00 94.19 248 LYS A O 1
ATOM 1931 N N . LYS A 1 249 ? 11.013 10.460 -5.566 1.00 94.81 249 LYS A N 1
ATOM 1932 C CA . LYS A 1 249 ? 11.118 11.728 -6.300 1.00 94.81 249 LYS A CA 1
ATOM 1933 C C . LYS A 1 249 ? 12.574 12.160 -6.479 1.00 94.81 249 LYS A C 1
ATOM 1935 O O . LYS A 1 249 ? 12.956 12.501 -7.592 1.00 94.81 249 LYS A O 1
ATOM 1940 N N . GLN A 1 250 ? 13.404 12.066 -5.440 1.00 94.06 250 GLN A N 1
ATOM 1941 C CA . GLN A 1 250 ? 14.839 12.354 -5.529 1.00 94.06 250 GLN A CA 1
ATOM 1942 C C . GLN A 1 250 ? 15.507 11.524 -6.644 1.00 94.06 250 GLN A C 1
ATOM 1944 O O . GLN A 1 250 ? 16.228 12.077 -7.480 1.00 94.06 250 GLN A O 1
ATOM 1949 N N . CYS A 1 251 ? 15.175 10.228 -6.722 1.00 91.62 251 CYS A N 1
ATOM 1950 C CA . CYS A 1 251 ? 15.702 9.298 -7.730 1.00 91.62 251 CYS A CA 1
ATOM 1951 C C . CYS A 1 251 ? 15.248 9.633 -9.150 1.00 91.62 251 CYS A C 1
ATOM 1953 O O . CYS A 1 251 ? 16.038 9.544 -10.087 1.00 91.62 251 CYS A O 1
ATOM 1955 N N . ILE A 1 252 ? 14.002 10.080 -9.308 1.00 91.88 252 ILE A N 1
ATOM 1956 C CA . ILE A 1 252 ? 13.486 10.600 -10.578 1.00 91.88 252 ILE A CA 1
ATOM 1957 C C . ILE A 1 252 ? 14.281 11.832 -11.041 1.00 91.88 252 ILE A C 1
ATOM 1959 O O . ILE A 1 252 ? 14.541 11.977 -12.233 1.00 91.88 252 ILE A O 1
ATOM 1963 N N . LEU A 1 253 ? 14.722 12.678 -10.108 1.00 91.56 253 LEU A N 1
ATOM 1964 C CA . LEU A 1 253 ? 15.576 13.840 -10.382 1.00 91.56 253 LEU A CA 1
ATOM 1965 C C . LEU A 1 253 ? 17.055 13.470 -10.614 1.00 91.56 253 LEU A C 1
ATOM 1967 O O . LEU A 1 253 ? 17.900 14.353 -10.738 1.00 91.56 253 LEU A O 1
ATOM 1971 N N . GLY A 1 254 ? 17.390 12.176 -10.671 1.00 88.31 254 GLY A N 1
ATOM 1972 C CA . GLY A 1 254 ? 18.754 11.695 -10.907 1.00 88.31 254 GLY A CA 1
ATOM 1973 C C . GLY A 1 254 ? 19.671 11.774 -9.684 1.00 88.31 254 GLY A C 1
ATOM 1974 O O . GLY A 1 254 ? 20.885 11.632 -9.816 1.00 88.31 254 GLY A O 1
ATOM 1975 N N . SER A 1 255 ? 19.112 11.977 -8.491 1.00 84.38 255 SER A N 1
ATOM 1976 C CA . SER A 1 255 ? 19.856 12.037 -7.229 1.00 84.38 255 SER A CA 1
ATOM 1977 C C . SER A 1 255 ? 19.351 10.968 -6.251 1.00 84.38 255 SER A C 1
ATOM 1979 O O . SER A 1 255 ? 18.231 10.496 -6.369 1.00 84.38 255 SER A O 1
ATOM 1981 N N . GLY A 1 256 ? 20.154 10.546 -5.277 1.00 81.25 256 GLY A N 1
ATOM 1982 C CA . GLY A 1 256 ? 19.703 9.606 -4.241 1.00 81.25 256 GLY A CA 1
ATOM 1983 C C . GLY A 1 256 ? 20.150 8.149 -4.430 1.00 81.25 256 GLY A C 1
ATOM 1984 O O . GLY A 1 256 ? 20.853 7.814 -5.380 1.00 81.25 256 GLY A O 1
ATOM 1985 N N . PRO A 1 257 ? 19.778 7.262 -3.493 1.00 75.12 257 PRO A N 1
ATOM 1986 C CA . PRO A 1 257 ? 20.419 5.956 -3.323 1.00 75.12 257 PRO A CA 1
ATOM 1987 C C . PRO A 1 257 ? 20.145 4.962 -4.460 1.00 75.12 257 PRO A C 1
ATOM 1989 O O . PRO A 1 257 ? 20.859 3.971 -4.580 1.00 75.12 257 PRO A O 1
ATOM 1992 N N . PHE A 1 258 ? 19.126 5.206 -5.290 1.00 72.06 258 PHE A N 1
ATOM 1993 C CA . PHE A 1 258 ? 18.766 4.331 -6.411 1.00 72.06 258 PHE A CA 1
ATOM 1994 C C . PHE A 1 258 ? 19.259 4.842 -7.776 1.00 72.06 258 PHE A C 1
ATOM 1996 O O . PHE A 1 258 ? 18.982 4.200 -8.790 1.00 72.06 258 PHE A O 1
ATOM 2003 N N . SER A 1 259 ? 19.959 5.984 -7.835 1.00 68.56 259 SER A N 1
ATOM 2004 C CA . SER A 1 259 ? 20.486 6.525 -9.098 1.00 68.56 259 SER A CA 1
ATOM 2005 C C . SER A 1 259 ? 21.871 5.981 -9.469 1.00 68.56 259 SER A C 1
ATOM 2007 O O . SER A 1 259 ? 22.298 6.121 -10.619 1.00 68.56 259 SER A O 1
ATOM 2009 N N . GLU A 1 260 ? 22.566 5.325 -8.534 1.00 69.56 260 GLU A N 1
ATOM 2010 C CA . GLU A 1 260 ? 23.844 4.676 -8.822 1.00 69.56 260 GLU A CA 1
ATOM 2011 C C . GLU A 1 260 ? 23.643 3.435 -9.715 1.00 69.56 260 GLU A C 1
ATOM 2013 O O . GLU A 1 260 ? 22.690 2.674 -9.518 1.00 69.56 260 GLU A O 1
ATOM 2018 N N . PRO A 1 261 ? 24.517 3.202 -10.716 1.00 67.75 261 PRO A N 1
ATOM 2019 C CA . PRO A 1 261 ? 24.474 1.983 -11.515 1.00 67.75 261 PRO A CA 1
ATOM 2020 C C . PRO A 1 261 ? 24.579 0.767 -10.598 1.00 67.75 261 PRO A C 1
ATOM 2022 O O . PRO A 1 261 ? 25.489 0.699 -9.771 1.00 67.75 261 PRO A O 1
ATOM 2025 N N . ASN A 1 262 ? 23.689 -0.214 -10.758 1.00 62.38 262 ASN A N 1
ATOM 2026 C CA . ASN A 1 262 ? 23.816 -1.450 -9.997 1.00 62.38 262 ASN A CA 1
ATOM 2027 C C . ASN A 1 262 ? 25.145 -2.126 -10.406 1.00 62.38 262 ASN A C 1
ATOM 2029 O O . ASN A 1 262 ? 25.303 -2.474 -11.579 1.00 62.38 262 ASN A O 1
ATOM 2033 N N . PRO A 1 263 ? 26.097 -2.348 -9.478 1.00 56.69 263 PRO A N 1
ATOM 2034 C CA . PRO A 1 263 ? 27.413 -2.894 -9.811 1.00 56.69 263 PRO A CA 1
ATOM 2035 C C . PRO A 1 263 ? 27.356 -4.286 -10.452 1.00 56.69 263 PRO A C 1
ATOM 2037 O O . PRO A 1 263 ? 28.274 -4.674 -11.169 1.00 56.69 263 PRO A O 1
ATOM 2040 N N . GLN A 1 264 ? 26.292 -5.048 -10.178 1.00 55.31 264 GLN A N 1
ATOM 2041 C CA . GLN A 1 264 ? 26.110 -6.426 -10.632 1.00 55.31 264 GLN A CA 1
ATOM 2042 C C . GLN A 1 264 ? 25.500 -6.503 -12.034 1.00 55.31 264 GLN A C 1
ATOM 2044 O O . GLN A 1 264 ? 25.833 -7.411 -12.791 1.00 55.31 264 GLN A O 1
ATOM 2049 N N . THR A 1 265 ? 24.623 -5.561 -12.394 1.00 56.88 265 THR A N 1
ATOM 2050 C CA . THR A 1 265 ? 24.008 -5.513 -13.733 1.00 56.88 265 THR A CA 1
ATOM 2051 C C . THR A 1 265 ? 24.673 -4.490 -14.653 1.00 56.88 265 THR A C 1
ATOM 2053 O O . THR A 1 265 ? 24.403 -4.484 -15.851 1.00 56.88 265 THR A O 1
ATOM 2056 N N . GLY A 1 266 ? 25.516 -3.602 -14.111 1.00 58.75 266 GLY A N 1
ATOM 2057 C CA . GLY A 1 266 ? 26.126 -2.475 -14.825 1.00 58.75 266 GLY A CA 1
ATOM 2058 C C . GLY A 1 266 ? 25.116 -1.445 -15.347 1.00 58.75 266 GLY A C 1
ATOM 2059 O O . GLY A 1 266 ? 25.512 -0.481 -16.000 1.00 58.75 266 GLY A O 1
ATOM 2060 N N . GLY A 1 267 ? 23.820 -1.647 -15.090 1.00 59.88 267 GLY A N 1
ATOM 2061 C CA . GLY A 1 267 ? 22.731 -0.825 -15.595 1.00 59.88 267 GLY A CA 1
ATOM 2062 C C . GLY A 1 267 ? 22.301 0.215 -14.569 1.00 59.88 267 GLY A C 1
ATOM 2063 O O . GLY A 1 267 ? 22.083 -0.103 -13.399 1.00 59.88 267 GLY A O 1
ATOM 2064 N N . GLN A 1 268 ? 22.148 1.460 -15.017 1.00 64.31 268 GLN A N 1
ATOM 2065 C CA . GLN A 1 268 ? 21.352 2.447 -14.290 1.00 64.31 268 GLN A CA 1
ATOM 2066 C C . GLN A 1 268 ? 19.894 1.980 -14.241 1.00 64.31 268 GLN A C 1
ATOM 2068 O O . GLN A 1 268 ? 19.406 1.374 -15.199 1.00 64.31 268 GLN A O 1
ATOM 2073 N N . CYS A 1 269 ? 19.204 2.263 -13.132 1.00 73.88 269 CYS A N 1
ATOM 2074 C CA . CYS A 1 269 ? 17.753 2.123 -13.077 1.00 73.88 269 CYS A CA 1
ATOM 2075 C C . CYS A 1 269 ? 17.157 2.905 -14.254 1.00 73.88 269 CYS A C 1
ATOM 2077 O O . CYS A 1 269 ? 17.468 4.084 -14.437 1.00 73.88 269 CYS A O 1
ATOM 2079 N N . ASP A 1 270 ? 16.349 2.241 -15.079 1.00 84.62 270 ASP A N 1
ATOM 2080 C CA . ASP A 1 270 ? 15.685 2.895 -16.197 1.00 84.62 270 ASP A CA 1
ATOM 2081 C C . ASP A 1 270 ? 14.714 3.934 -15.631 1.00 84.62 270 ASP A C 1
ATOM 2083 O O . ASP A 1 270 ? 13.636 3.597 -15.141 1.00 84.62 270 ASP A O 1
ATOM 2087 N N . THR A 1 271 ? 15.105 5.208 -15.660 1.00 86.88 271 THR A N 1
ATOM 2088 C CA . THR A 1 271 ? 14.340 6.311 -15.060 1.00 86.88 271 THR A CA 1
ATOM 2089 C C . THR A 1 271 ? 12.938 6.432 -15.650 1.00 86.88 271 THR A C 1
ATOM 2091 O O . THR A 1 271 ? 12.040 6.957 -14.987 1.00 86.88 271 THR A O 1
ATOM 2094 N N . ARG A 1 272 ? 12.702 5.871 -16.848 1.00 90.06 272 ARG A N 1
ATOM 2095 C CA . ARG A 1 272 ? 11.361 5.746 -17.427 1.00 90.06 272 ARG A CA 1
ATOM 2096 C C . ARG A 1 272 ? 10.434 4.944 -16.521 1.00 90.06 272 ARG A C 1
ATOM 2098 O O . ARG A 1 272 ? 9.261 5.298 -16.445 1.00 90.06 272 ARG A O 1
ATOM 2105 N N . ILE A 1 273 ? 10.928 3.909 -15.833 1.00 91.94 273 ILE A N 1
ATOM 2106 C CA . ILE A 1 273 ? 10.141 3.094 -14.894 1.00 91.94 273 ILE A CA 1
ATOM 2107 C C . ILE A 1 273 ? 9.648 3.973 -13.754 1.00 91.94 273 ILE A C 1
ATOM 2109 O O . ILE A 1 273 ? 8.441 4.102 -13.567 1.00 91.94 273 ILE A O 1
ATOM 2113 N N . LEU A 1 274 ? 10.556 4.666 -13.066 1.00 92.88 274 LEU A N 1
ATOM 2114 C CA . LEU A 1 274 ? 10.198 5.529 -11.938 1.00 92.88 274 LEU A CA 1
ATOM 2115 C C . LEU A 1 274 ? 9.224 6.646 -12.346 1.00 92.88 274 LEU A C 1
ATOM 2117 O O . LEU A 1 274 ? 8.242 6.893 -11.644 1.00 92.88 274 LEU A O 1
ATOM 2121 N N . LEU A 1 275 ? 9.455 7.283 -13.499 1.00 94.81 275 LEU A N 1
ATOM 2122 C CA . LEU A 1 275 ? 8.561 8.303 -14.054 1.00 94.81 275 LEU A CA 1
ATOM 2123 C C . LEU A 1 275 ? 7.178 7.733 -14.404 1.00 94.81 275 LEU A C 1
ATOM 2125 O O . LEU A 1 275 ? 6.160 8.336 -14.075 1.00 94.81 275 LEU A O 1
ATOM 2129 N N . THR A 1 276 ? 7.125 6.555 -15.026 1.00 96.00 276 THR A N 1
ATOM 2130 C CA . THR A 1 276 ? 5.866 5.897 -15.412 1.00 96.00 276 THR A CA 1
ATOM 2131 C C . THR A 1 276 ? 5.062 5.475 -14.188 1.00 96.00 276 THR A C 1
ATOM 2133 O O . THR A 1 276 ? 3.862 5.731 -14.128 1.00 96.00 276 THR A O 1
ATOM 2136 N N . LEU A 1 277 ? 5.714 4.885 -13.183 1.00 96.12 277 LEU A N 1
ATOM 2137 C CA . LEU A 1 277 ? 5.077 4.494 -11.925 1.00 96.12 277 LEU A CA 1
ATOM 2138 C C . LEU A 1 277 ? 4.575 5.712 -11.137 1.00 96.12 277 LEU A C 1
ATOM 2140 O O . LEU A 1 277 ? 3.483 5.664 -10.570 1.00 96.12 277 LEU A O 1
ATOM 2144 N N . ARG A 1 278 ? 5.309 6.833 -11.168 1.00 95.88 278 ARG A N 1
ATOM 2145 C CA . ARG A 1 278 ? 4.863 8.115 -10.602 1.00 95.88 278 ARG A CA 1
ATOM 2146 C C . ARG A 1 278 ? 3.597 8.639 -11.284 1.00 95.88 278 ARG A C 1
ATOM 2148 O O . ARG A 1 278 ? 2.648 8.996 -10.589 1.00 95.88 278 ARG A O 1
ATOM 2155 N N . GLU A 1 279 ? 3.551 8.683 -12.613 1.00 97.62 279 GLU A N 1
ATOM 2156 C CA . GLU A 1 279 ? 2.345 9.133 -13.327 1.00 97.62 279 GLU A CA 1
ATOM 2157 C C . GLU A 1 279 ? 1.157 8.205 -13.057 1.00 97.62 279 GLU A C 1
ATOM 2159 O O . GLU A 1 279 ? 0.042 8.662 -12.797 1.00 97.62 279 GLU A O 1
ATOM 2164 N N . LEU A 1 280 ? 1.404 6.894 -13.025 1.00 97.94 280 LEU A N 1
ATOM 2165 C CA . LEU A 1 280 ? 0.388 5.905 -12.686 1.00 97.94 280 LEU A CA 1
ATOM 2166 C C . LEU A 1 280 ? -0.153 6.106 -11.260 1.00 97.94 280 LEU A C 1
ATOM 2168 O O . LEU A 1 280 ? -1.359 5.982 -11.037 1.00 97.94 280 LEU A O 1
ATOM 2172 N N . TYR A 1 281 ? 0.710 6.470 -10.308 1.00 98.06 281 TYR A N 1
ATOM 2173 C CA . TYR A 1 281 ? 0.320 6.877 -8.957 1.00 98.06 281 TYR A CA 1
ATOM 2174 C C . TYR A 1 281 ? -0.517 8.171 -8.943 1.00 98.06 281 TYR A C 1
ATOM 2176 O O . TYR A 1 281 ? -1.531 8.246 -8.246 1.00 98.06 281 TYR A O 1
ATOM 2184 N N . GLY A 1 282 ? -0.185 9.161 -9.776 1.00 98.00 282 GLY A N 1
ATOM 2185 C CA . GLY A 1 282 ? -1.023 10.351 -9.969 1.00 98.00 282 GLY A CA 1
ATOM 2186 C C . GLY A 1 282 ? -2.438 10.003 -10.455 1.00 98.00 282 GLY A C 1
ATOM 2187 O O . GLY A 1 282 ? -3.432 10.488 -9.908 1.00 98.00 282 GLY A O 1
ATOM 2188 N N . VAL A 1 283 ? -2.548 9.093 -11.430 1.00 98.56 283 VAL A N 1
ATOM 2189 C CA . VAL A 1 283 ? -3.837 8.580 -11.935 1.00 98.56 283 VAL A CA 1
ATOM 2190 C C . VAL A 1 283 ? -4.603 7.815 -10.854 1.00 98.56 283 VAL A C 1
ATOM 2192 O O . VAL A 1 283 ? -5.821 7.976 -10.739 1.00 98.56 283 VAL A O 1
ATOM 2195 N N . PHE A 1 284 ? -3.902 7.005 -10.059 1.00 98.69 284 PHE A N 1
ATOM 2196 C CA . PHE A 1 284 ? -4.461 6.284 -8.918 1.00 98.69 284 PHE A CA 1
ATOM 2197 C C . PHE A 1 284 ? -5.097 7.254 -7.910 1.00 98.69 284 PHE A C 1
ATOM 2199 O O . PHE A 1 284 ? -6.287 7.134 -7.614 1.00 98.69 284 PHE A O 1
ATOM 2206 N N . ASN A 1 285 ? -4.363 8.277 -7.462 1.00 98.69 285 ASN A N 1
ATOM 2207 C CA . ASN A 1 285 ? -4.866 9.259 -6.496 1.00 98.69 285 ASN A CA 1
ATOM 2208 C C . ASN A 1 285 ? -6.034 10.079 -7.053 1.00 98.69 285 ASN A C 1
ATOM 2210 O O . ASN A 1 285 ? -7.028 10.308 -6.362 1.00 98.69 285 ASN A O 1
ATOM 2214 N N . ALA A 1 286 ? -5.971 10.468 -8.329 1.00 98.56 286 ALA A N 1
ATOM 2215 C CA . ALA A 1 286 ? -7.084 11.141 -8.990 1.00 98.56 286 ALA A CA 1
ATOM 2216 C C . ALA A 1 286 ? -8.346 10.257 -9.043 1.00 98.56 286 ALA A C 1
ATOM 2218 O O . ALA A 1 286 ? -9.466 10.764 -8.948 1.00 98.56 286 ALA A O 1
ATOM 2219 N N . ALA A 1 287 ? -8.189 8.936 -9.185 1.00 98.69 287 ALA A N 1
ATOM 2220 C CA . ALA A 1 287 ? -9.305 7.996 -9.148 1.00 98.69 287 ALA A CA 1
ATOM 2221 C C . ALA A 1 287 ? -9.908 7.858 -7.741 1.00 98.69 287 ALA A C 1
ATOM 2223 O O . ALA A 1 287 ? -11.135 7.837 -7.634 1.00 98.69 287 ALA A O 1
ATOM 2224 N N . VAL A 1 288 ? -9.072 7.826 -6.695 1.00 98.69 288 VAL A N 1
ATOM 2225 C CA . VAL A 1 288 ? -9.503 7.835 -5.284 1.00 98.69 288 VAL A CA 1
ATOM 2226 C C . VAL A 1 288 ? -10.303 9.102 -4.973 1.00 98.69 288 VAL A C 1
ATOM 2228 O O . VAL A 1 288 ? -11.465 9.003 -4.585 1.00 98.69 288 VAL A O 1
ATOM 2231 N N . ASN A 1 289 ? -9.746 10.288 -5.242 1.00 98.56 289 ASN A N 1
ATOM 2232 C CA . ASN A 1 289 ? -10.415 11.568 -4.966 1.00 98.56 289 ASN A CA 1
ATOM 2233 C C . ASN A 1 289 ? -11.761 11.673 -5.698 1.00 98.56 289 ASN A C 1
ATOM 2235 O O . ASN A 1 289 ? -12.784 12.033 -5.120 1.00 98.56 289 ASN A O 1
ATOM 2239 N N . LYS A 1 290 ? -11.794 11.266 -6.971 1.00 98.50 290 LYS A N 1
ATOM 2240 C CA . LYS A 1 290 ? -13.029 11.255 -7.760 1.00 98.50 290 LYS A CA 1
ATOM 2241 C C . LYS A 1 290 ? -14.070 10.271 -7.227 1.00 98.50 290 LYS A C 1
ATOM 2243 O O . LYS A 1 290 ? -15.266 10.464 -7.455 1.00 98.50 290 LYS A O 1
ATOM 2248 N N . TRP A 1 291 ? -13.642 9.175 -6.605 1.00 98.62 291 TRP A N 1
ATOM 2249 C CA . TRP A 1 291 ? -14.553 8.253 -5.938 1.00 98.62 291 TRP A CA 1
ATOM 2250 C C . TRP A 1 291 ? -15.154 8.906 -4.687 1.00 98.62 291 TRP A C 1
ATOM 2252 O O . TRP A 1 291 ? -16.380 8.898 -4.574 1.00 98.62 291 TRP A O 1
ATOM 2262 N N . GLU A 1 292 ? -14.343 9.555 -3.842 1.00 98.56 292 GLU A N 1
ATOM 2263 C CA . GLU A 1 292 ? -14.820 10.255 -2.636 1.00 98.56 292 GLU A CA 1
ATOM 2264 C C . GLU A 1 292 ? -15.842 11.350 -2.983 1.00 98.56 292 GLU A C 1
ATOM 2266 O O . GLU A 1 292 ? -16.933 11.391 -2.415 1.00 98.56 292 GLU A O 1
ATOM 2271 N N . GLU A 1 293 ? -15.548 12.172 -3.998 1.00 98.25 293 GLU A N 1
ATOM 2272 C CA . GLU A 1 293 ? -16.466 13.201 -4.512 1.00 98.25 293 GLU A CA 1
ATOM 2273 C C . GLU A 1 293 ? -17.810 12.607 -4.956 1.00 98.25 293 GLU A C 1
ATOM 2275 O O . GLU A 1 293 ? -18.881 13.106 -4.610 1.00 98.25 293 GLU A O 1
ATOM 2280 N N . ARG A 1 294 ? -17.766 11.516 -5.732 1.00 98.38 294 ARG A N 1
ATOM 2281 C CA . ARG A 1 294 ? -18.968 10.876 -6.286 1.00 98.38 294 ARG A CA 1
ATOM 2282 C C . ARG A 1 294 ? -19.823 10.200 -5.229 1.00 98.38 294 ARG A C 1
ATOM 2284 O O . ARG A 1 294 ? 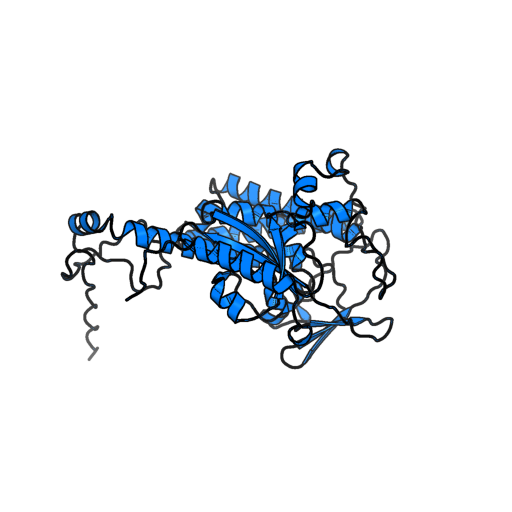-21.040 10.189 -5.381 1.00 98.38 294 ARG A O 1
ATOM 2291 N N . GLN A 1 295 ? -19.198 9.593 -4.223 1.00 97.94 295 GLN A N 1
ATOM 2292 C CA . GLN A 1 295 ? -19.915 8.946 -3.127 1.00 97.94 295 GLN A CA 1
ATOM 2293 C C . GLN A 1 295 ? -20.311 9.933 -2.027 1.00 97.94 295 GLN A C 1
ATOM 2295 O O . GLN A 1 295 ? -21.120 9.573 -1.177 1.00 97.94 295 GLN A O 1
ATOM 2300 N N . SER A 1 296 ? -19.769 11.160 -2.045 1.00 97.69 296 SER A N 1
ATOM 2301 C CA . SER A 1 296 ? -19.880 12.107 -0.928 1.00 97.69 296 SER A CA 1
ATOM 2302 C C . SER A 1 296 ? -19.486 11.443 0.399 1.00 97.69 296 SER A C 1
ATOM 2304 O O . SER A 1 296 ? -20.180 11.572 1.404 1.00 97.69 296 SER A O 1
ATOM 2306 N N . MET A 1 297 ? -18.401 10.666 0.360 1.00 97.62 297 MET A N 1
ATOM 2307 C CA . MET A 1 297 ? -17.925 9.805 1.444 1.00 97.62 297 MET A CA 1
ATOM 2308 C C . MET A 1 297 ? -16.399 9.781 1.406 1.00 97.62 297 MET A C 1
ATOM 2310 O O . MET A 1 297 ? -15.830 9.512 0.347 1.00 97.62 297 MET A O 1
ATOM 2314 N N . SER A 1 298 ? -15.740 10.047 2.533 1.00 98.38 298 SER A N 1
ATOM 2315 C CA . SER A 1 298 ? -14.283 9.911 2.619 1.00 98.38 298 SER A CA 1
ATOM 2316 C C . SER A 1 298 ? -13.855 8.443 2.727 1.00 98.38 298 SER A C 1
ATOM 2318 O O . SER A 1 298 ? -14.659 7.566 3.055 1.00 98.38 298 SER A O 1
ATOM 2320 N N . ILE A 1 299 ? -12.573 8.152 2.497 1.00 98.56 299 ILE A N 1
ATOM 2321 C CA . ILE A 1 299 ? -12.019 6.818 2.787 1.00 98.56 299 ILE A CA 1
ATOM 2322 C C . ILE A 1 299 ? -12.223 6.444 4.261 1.00 98.56 299 ILE A C 1
ATOM 2324 O O . ILE A 1 299 ? -12.610 5.314 4.545 1.00 98.56 299 ILE A O 1
ATOM 2328 N N . SER A 1 300 ? -12.037 7.378 5.193 1.00 97.19 300 SER A N 1
ATOM 2329 C CA . SER A 1 300 ? -12.266 7.121 6.618 1.00 97.19 300 SER A CA 1
ATOM 2330 C C . SER A 1 300 ? -13.733 6.784 6.926 1.00 97.19 300 SER A C 1
ATOM 2332 O O . SER A 1 300 ? -14.016 5.805 7.622 1.00 97.19 300 SER A O 1
ATOM 2334 N N . ASP A 1 301 ? -14.688 7.506 6.330 1.00 96.69 301 ASP A N 1
ATOM 2335 C CA . ASP A 1 301 ? -16.119 7.192 6.469 1.00 96.69 301 ASP A CA 1
ATOM 2336 C C . ASP A 1 301 ? -16.440 5.796 5.922 1.00 96.69 301 ASP A C 1
ATOM 2338 O O . ASP A 1 301 ? -17.207 5.039 6.524 1.00 96.69 301 ASP A O 1
ATOM 2342 N N . LEU A 1 302 ? -15.827 5.427 4.791 1.00 97.75 302 LEU A N 1
ATOM 2343 C CA . LEU A 1 302 ? -15.970 4.098 4.208 1.00 97.75 302 LEU A CA 1
ATOM 2344 C C . LEU A 1 302 ? -15.472 3.013 5.178 1.00 97.75 302 LEU A C 1
ATOM 2346 O O . LEU A 1 302 ? -16.175 2.019 5.388 1.00 97.75 302 LEU A O 1
ATOM 2350 N N . LEU A 1 303 ? -14.303 3.207 5.795 1.00 96.44 303 LEU A N 1
ATOM 2351 C CA . LEU A 1 303 ? -13.707 2.269 6.755 1.00 96.44 303 LEU A CA 1
ATOM 2352 C C . LEU A 1 303 ? -14.536 2.103 8.031 1.00 96.44 303 LEU A C 1
ATOM 2354 O O . LEU A 1 303 ? -14.509 1.027 8.627 1.00 96.44 303 LEU A O 1
ATOM 2358 N N . ASN A 1 304 ? -15.316 3.115 8.409 1.00 93.19 304 ASN A N 1
ATOM 2359 C CA . ASN A 1 304 ? -16.213 3.093 9.567 1.00 93.19 304 ASN A CA 1
ATOM 2360 C C . ASN A 1 304 ? -17.671 2.733 9.213 1.00 93.19 304 ASN A C 1
ATOM 2362 O O . ASN A 1 304 ? -18.534 2.661 10.087 1.00 93.19 304 ASN A O 1
ATOM 2366 N N . SER A 1 305 ? -17.973 2.484 7.936 1.00 93.44 305 SER A N 1
ATOM 2367 C CA . SER A 1 305 ? -19.327 2.140 7.486 1.00 93.44 305 SER A CA 1
ATOM 2368 C C . SER A 1 305 ? -19.742 0.710 7.880 1.00 93.44 305 SER A C 1
ATOM 2370 O O . SER A 1 305 ? -18.934 -0.108 8.318 1.00 93.44 305 SER A O 1
ATOM 2372 N N . LYS A 1 306 ? -21.023 0.351 7.731 1.00 89.81 306 LYS A N 1
ATOM 2373 C CA . LYS A 1 306 ? -21.473 -1.039 7.981 1.00 89.81 306 LYS A CA 1
ATOM 2374 C C . LYS A 1 306 ? -20.853 -2.016 6.983 1.00 89.81 306 LYS A C 1
ATOM 2376 O O . LYS A 1 306 ? -20.516 -1.604 5.876 1.00 89.81 306 LYS A O 1
ATOM 2381 N N . ASP A 1 307 ? -20.770 -3.304 7.318 1.00 88.88 307 ASP A N 1
ATOM 2382 C CA . ASP A 1 307 ? -20.043 -4.302 6.514 1.00 88.88 307 ASP A CA 1
ATOM 2383 C C . ASP A 1 307 ? -20.487 -4.334 5.047 1.00 88.88 307 ASP A C 1
ATOM 2385 O O . ASP A 1 307 ? -19.656 -4.356 4.139 1.00 88.88 307 ASP A O 1
ATOM 2389 N N . ILE A 1 308 ? -21.795 -4.260 4.794 1.00 91.88 308 ILE A N 1
ATOM 2390 C CA . ILE A 1 308 ? -22.327 -4.256 3.425 1.00 91.88 308 ILE A CA 1
ATOM 2391 C C . ILE A 1 308 ? -21.886 -3.023 2.618 1.00 91.88 308 ILE A C 1
ATOM 2393 O O . ILE A 1 308 ? -21.627 -3.126 1.418 1.00 91.88 308 ILE A O 1
ATOM 2397 N N . TRP A 1 309 ? -21.789 -1.861 3.268 1.00 95.19 309 TRP A N 1
ATOM 2398 C CA . TRP A 1 309 ? -21.365 -0.611 2.636 1.00 95.19 309 TRP A CA 1
ATOM 2399 C C . TRP A 1 309 ? -19.853 -0.570 2.458 1.00 95.19 309 TRP A C 1
ATOM 2401 O O . TRP A 1 309 ? -19.391 -0.162 1.395 1.00 95.19 309 TRP A O 1
ATOM 2411 N N . TRP A 1 310 ? -19.114 -1.089 3.438 1.00 96.00 310 TRP A N 1
ATOM 2412 C CA . TRP A 1 310 ? -17.674 -1.282 3.376 1.00 96.00 310 TRP A CA 1
ATOM 2413 C C . TRP A 1 310 ? -17.284 -2.130 2.161 1.00 96.00 310 TRP A C 1
ATOM 2415 O O . TRP A 1 310 ? -16.560 -1.657 1.287 1.00 96.00 310 TRP A O 1
ATOM 2425 N N . GLN A 1 311 ? -17.825 -3.348 2.051 1.00 96.81 311 GLN A N 1
ATOM 2426 C CA . GLN A 1 311 ? -17.486 -4.275 0.965 1.00 96.81 311 GLN A CA 1
ATOM 2427 C C . GLN A 1 311 ? -17.817 -3.683 -0.409 1.00 96.81 311 GLN A C 1
ATOM 2429 O O . GLN A 1 311 ? -16.978 -3.649 -1.310 1.00 96.81 311 GLN A O 1
ATOM 2434 N N . ARG A 1 312 ? -19.030 -3.135 -0.552 1.00 97.69 312 ARG A N 1
ATOM 2435 C CA . ARG A 1 312 ? -19.482 -2.512 -1.798 1.00 97.69 312 ARG A CA 1
ATOM 2436 C C . ARG A 1 312 ? -18.655 -1.274 -2.164 1.00 97.69 312 ARG A C 1
ATOM 2438 O O . ARG A 1 312 ? -18.393 -1.043 -3.345 1.00 97.69 312 ARG A O 1
ATOM 2445 N N . GLY A 1 313 ? -18.294 -0.451 -1.183 1.00 98.31 313 GLY A N 1
ATOM 2446 C CA . GLY A 1 313 ? -17.503 0.756 -1.396 1.00 98.31 313 GLY A CA 1
ATOM 2447 C C . GLY A 1 313 ? -16.060 0.433 -1.773 1.00 98.31 313 GLY A C 1
ATOM 2448 O O . GLY A 1 313 ? -15.572 0.979 -2.762 1.00 98.31 313 GLY A O 1
ATOM 2449 N N . LYS A 1 314 ? -15.431 -0.529 -1.080 1.00 98.50 314 LYS A N 1
ATOM 2450 C CA . LYS A 1 314 ? -14.107 -1.073 -1.423 1.00 98.50 314 LYS A CA 1
ATOM 2451 C C . LYS A 1 314 ? -14.074 -1.571 -2.867 1.00 98.50 314 LYS A C 1
ATOM 2453 O O . LYS A 1 314 ? -13.207 -1.161 -3.635 1.00 98.50 314 LYS A O 1
ATOM 2458 N N . GLU A 1 315 ? -15.030 -2.412 -3.263 1.00 98.56 315 GLU A N 1
ATOM 2459 C CA . GLU A 1 315 ? -15.103 -2.947 -4.627 1.00 98.56 315 GLU A CA 1
ATOM 2460 C C . GLU A 1 315 ? -15.241 -1.827 -5.671 1.00 98.56 315 GLU A C 1
ATOM 2462 O O . GLU A 1 315 ? -14.479 -1.771 -6.637 1.00 98.56 315 GLU A O 1
ATOM 2467 N N . GLN A 1 316 ? -16.167 -0.886 -5.461 1.00 98.50 316 GLN A N 1
ATOM 2468 C CA . GLN A 1 316 ? -16.360 0.241 -6.380 1.00 98.50 316 GLN A CA 1
ATOM 2469 C C . GLN A 1 316 ? -15.123 1.132 -6.499 1.00 98.50 316 GLN A C 1
ATOM 2471 O O . GLN A 1 316 ? -14.830 1.619 -7.596 1.00 98.50 316 GLN A O 1
ATOM 2476 N N . LEU A 1 317 ? -14.420 1.360 -5.388 1.00 98.69 317 LEU A N 1
ATOM 2477 C CA . LEU A 1 317 ? -13.182 2.127 -5.358 1.00 98.69 317 LEU A CA 1
ATOM 2478 C C . LEU A 1 317 ? -12.100 1.425 -6.184 1.00 98.69 317 LEU A C 1
ATOM 2480 O O . LEU A 1 317 ? -11.566 2.028 -7.116 1.00 98.69 317 LEU A O 1
ATOM 2484 N N . LEU A 1 318 ? -11.845 0.139 -5.923 1.00 98.75 318 LEU A N 1
ATOM 2485 C CA . LEU A 1 318 ? -10.830 -0.646 -6.633 1.00 98.75 318 LEU A CA 1
ATOM 2486 C C . LEU A 1 318 ? -11.133 -0.770 -8.135 1.00 98.75 318 LEU A C 1
ATOM 2488 O O . LEU A 1 318 ? -10.249 -0.531 -8.957 1.00 98.75 318 LEU A O 1
ATOM 2492 N N . VAL A 1 319 ? -12.386 -1.033 -8.523 1.00 98.56 319 VAL A N 1
ATOM 2493 C CA . VAL A 1 319 ? -12.810 -1.042 -9.940 1.00 98.56 319 VAL A CA 1
ATOM 2494 C C . VAL A 1 319 ? -12.638 0.341 -10.581 1.00 98.56 319 VAL A C 1
ATOM 2496 O O . VAL A 1 319 ? -12.260 0.467 -11.751 1.00 98.56 319 VAL A O 1
ATOM 2499 N N . GLY A 1 320 ? -12.916 1.407 -9.826 1.00 98.50 320 GLY A N 1
ATOM 2500 C CA . GLY A 1 320 ? -12.718 2.787 -10.256 1.00 98.50 320 GLY A CA 1
ATOM 2501 C C . GLY A 1 320 ? -11.255 3.105 -10.563 1.00 98.50 320 GLY A C 1
ATOM 2502 O O . GLY A 1 320 ? -10.978 3.658 -11.634 1.00 98.50 320 GLY A O 1
ATOM 2503 N N . ILE A 1 321 ? -10.359 2.716 -9.652 1.00 98.69 321 ILE A N 1
ATOM 2504 C CA . ILE A 1 321 ? -8.901 2.826 -9.773 1.00 98.69 321 ILE A CA 1
ATOM 2505 C C . ILE A 1 321 ? -8.412 2.023 -10.980 1.00 98.69 321 ILE A C 1
ATOM 2507 O O . ILE A 1 321 ? -7.804 2.596 -11.886 1.00 98.69 321 ILE A O 1
ATOM 2511 N N . GLU A 1 322 ? -8.755 0.732 -11.052 1.00 98.69 322 GLU A N 1
ATOM 2512 C CA . GLU A 1 322 ? -8.327 -0.172 -12.124 1.00 98.69 322 GLU A CA 1
ATOM 2513 C C . GLU A 1 322 ? -8.677 0.388 -13.500 1.00 98.69 322 GLU A C 1
ATOM 2515 O O . GLU A 1 322 ? -7.818 0.510 -14.374 1.00 98.69 322 GLU A O 1
ATOM 2520 N N . ARG A 1 323 ? -9.939 0.784 -13.690 1.00 98.62 323 ARG A N 1
ATOM 2521 C CA . ARG A 1 323 ? -10.414 1.331 -14.963 1.00 98.62 323 ARG A CA 1
ATOM 2522 C C . ARG A 1 323 ? -9.639 2.582 -15.371 1.00 98.62 323 ARG A C 1
ATOM 2524 O O . ARG A 1 323 ? -9.382 2.773 -16.557 1.00 98.62 323 ARG A O 1
ATOM 2531 N N . LYS A 1 324 ? -9.316 3.465 -14.421 1.00 98.62 324 LYS A N 1
ATOM 2532 C CA . LYS A 1 324 ? -8.601 4.716 -14.707 1.00 98.62 324 LYS A CA 1
ATOM 2533 C C . LYS A 1 324 ? -7.144 4.469 -15.063 1.00 98.62 324 LYS A C 1
ATOM 2535 O O . LYS A 1 324 ? -6.678 5.020 -16.056 1.00 98.62 324 LYS A O 1
ATOM 2540 N N . MET A 1 325 ? -6.478 3.605 -14.308 1.00 98.69 325 MET A N 1
ATOM 2541 C CA . MET A 1 325 ? -5.102 3.203 -14.570 1.00 98.69 325 MET A CA 1
ATOM 2542 C C . MET A 1 325 ? -4.966 2.471 -15.908 1.00 98.69 325 MET A C 1
ATOM 2544 O O . MET A 1 325 ? -4.134 2.863 -16.717 1.00 98.69 325 MET A O 1
ATOM 2548 N N . ARG A 1 326 ? -5.822 1.478 -16.196 1.00 98.56 326 ARG A N 1
ATOM 2549 C CA . ARG A 1 326 ? -5.820 0.770 -17.491 1.00 98.56 326 ARG A CA 1
ATOM 2550 C C . ARG A 1 326 ? -6.013 1.724 -18.662 1.00 98.56 326 ARG A C 1
ATOM 2552 O O . ARG A 1 326 ? -5.206 1.719 -19.578 1.00 98.56 326 ARG A O 1
ATOM 2559 N N . ALA A 1 327 ? -7.014 2.605 -18.585 1.00 98.50 327 ALA A N 1
ATOM 2560 C CA . ALA A 1 327 ? -7.253 3.587 -19.639 1.00 98.50 327 ALA A CA 1
ATOM 2561 C C . ALA A 1 327 ? -6.039 4.503 -19.873 1.00 98.50 327 ALA A C 1
ATOM 2563 O O . ALA A 1 327 ? -5.747 4.857 -21.012 1.00 98.50 327 ALA A O 1
ATOM 2564 N N . TRP A 1 328 ? -5.325 4.893 -18.813 1.00 98.38 328 TRP A N 1
ATOM 2565 C CA . TRP A 1 328 ? -4.091 5.663 -18.955 1.00 98.38 328 TRP A CA 1
ATOM 2566 C C . TRP A 1 328 ? -2.974 4.842 -19.615 1.00 98.38 328 TRP A C 1
ATOM 2568 O O . TRP A 1 328 ? -2.375 5.325 -20.573 1.00 98.38 328 TRP A O 1
ATOM 2578 N N . ILE A 1 329 ? -2.744 3.600 -19.168 1.00 97.94 329 ILE A N 1
ATOM 2579 C CA . ILE A 1 329 ? -1.731 2.695 -19.739 1.00 97.94 329 ILE A CA 1
ATOM 2580 C C . ILE A 1 329 ? -2.006 2.444 -21.225 1.00 97.94 329 ILE A C 1
ATOM 2582 O O . ILE A 1 329 ? -1.087 2.547 -22.034 1.00 97.94 329 ILE A O 1
ATOM 2586 N N . ASP A 1 330 ? -3.255 2.159 -21.596 1.00 97.56 330 ASP A N 1
ATOM 2587 C CA . ASP A 1 330 ? -3.656 1.899 -22.981 1.00 97.56 330 ASP A CA 1
ATOM 2588 C C . ASP A 1 330 ? -3.400 3.122 -23.870 1.00 97.56 330 ASP A C 1
ATOM 2590 O O . ASP A 1 330 ? -2.822 2.997 -24.950 1.00 97.56 330 ASP A O 1
ATOM 2594 N N . ASN A 1 331 ? -3.753 4.321 -23.393 1.00 97.62 331 ASN A N 1
ATOM 2595 C CA . ASN A 1 331 ? -3.491 5.570 -24.110 1.00 97.62 331 ASN A CA 1
ATOM 2596 C C . ASN A 1 331 ? -1.987 5.856 -24.241 1.00 97.62 331 ASN A C 1
ATOM 2598 O O . ASN A 1 331 ? -1.529 6.261 -25.308 1.00 97.62 331 ASN A O 1
ATOM 2602 N N . TRP A 1 332 ? -1.209 5.627 -23.180 1.00 96.81 332 TRP A N 1
ATOM 2603 C CA . TRP A 1 332 ? 0.243 5.804 -23.195 1.00 96.81 332 TRP A CA 1
ATOM 2604 C C . TRP A 1 332 ? 0.928 4.810 -24.148 1.00 96.81 332 TRP A C 1
ATOM 2606 O O . TRP A 1 332 ? 1.773 5.213 -24.950 1.00 96.81 332 TRP A O 1
ATOM 2616 N N . LYS A 1 333 ? 0.505 3.537 -24.148 1.00 95.69 333 LYS A N 1
ATOM 2617 C CA . LYS A 1 333 ? 0.964 2.513 -25.103 1.00 95.69 333 LYS A CA 1
ATOM 2618 C C . LYS A 1 333 ? 0.588 2.882 -26.543 1.00 95.69 333 LYS A C 1
ATOM 2620 O O . LYS A 1 333 ? 1.448 2.830 -27.421 1.00 95.69 333 LYS A O 1
ATOM 2625 N N . ALA A 1 334 ? -0.650 3.317 -26.787 1.00 95.88 334 ALA A N 1
ATOM 2626 C CA . ALA A 1 334 ? -1.124 3.737 -28.109 1.00 95.88 334 ALA A CA 1
ATOM 2627 C C . ALA A 1 334 ? -0.383 4.972 -28.655 1.00 95.88 334 ALA A C 1
ATOM 2629 O O . ALA A 1 334 ? -0.201 5.095 -29.864 1.00 95.88 334 ALA A O 1
ATOM 2630 N N . ALA A 1 335 ? 0.092 5.855 -27.773 1.00 95.88 335 ALA A N 1
ATOM 2631 C CA . ALA A 1 335 ? 0.928 7.003 -28.125 1.00 95.88 335 ALA A CA 1
ATOM 2632 C C . ALA A 1 335 ? 2.405 6.640 -28.393 1.00 95.88 335 ALA A C 1
ATOM 2634 O O . ALA A 1 335 ? 3.225 7.535 -28.595 1.00 95.88 335 ALA A O 1
ATOM 2635 N N . GLY A 1 336 ? 2.764 5.351 -28.386 1.00 95.06 336 GLY A N 1
ATOM 2636 C CA . GLY A 1 336 ? 4.135 4.892 -28.606 1.00 95.06 336 GLY A CA 1
ATOM 2637 C C . GLY A 1 336 ? 5.025 5.012 -27.371 1.00 95.06 336 GLY A C 1
ATOM 2638 O O . GLY A 1 336 ? 6.220 5.246 -27.513 1.00 95.06 336 GLY A O 1
ATOM 2639 N N . CYS A 1 337 ? 4.450 4.877 -26.169 1.00 94.94 337 CYS A N 1
ATOM 2640 C CA . CYS A 1 337 ? 5.165 4.927 -24.890 1.00 94.94 337 CYS A CA 1
ATOM 2641 C C . CYS A 1 337 ? 6.091 6.156 -24.774 1.00 94.94 337 CYS A C 1
ATOM 2643 O O . CYS A 1 337 ? 7.301 5.996 -24.571 1.00 94.94 337 CYS A O 1
ATOM 2645 N N . PRO A 1 338 ? 5.563 7.385 -24.959 1.00 94.88 338 PRO A N 1
ATOM 2646 C CA . PRO A 1 338 ? 6.384 8.585 -24.941 1.00 94.88 338 PRO A CA 1
ATOM 2647 C C . PRO A 1 338 ? 7.109 8.728 -23.601 1.00 94.88 338 PRO A C 1
ATOM 2649 O O . PRO A 1 338 ? 6.586 8.347 -22.548 1.00 94.88 338 PRO A O 1
ATOM 2652 N N . CYS A 1 339 ? 8.312 9.304 -23.651 1.00 91.69 339 CYS A N 1
ATOM 2653 C CA . CYS A 1 339 ? 9.053 9.648 -22.445 1.00 91.69 339 CYS A CA 1
ATOM 2654 C C . CYS A 1 339 ? 8.270 10.703 -21.654 1.00 91.69 339 CYS A C 1
ATOM 2656 O O . CYS A 1 339 ? 7.872 11.735 -22.200 1.00 91.69 339 CYS A O 1
ATOM 2658 N N . ILE A 1 340 ? 8.044 10.435 -20.373 1.00 93.88 340 ILE A N 1
ATOM 2659 C CA . ILE A 1 340 ? 7.365 11.364 -19.473 1.00 93.88 340 ILE A CA 1
ATOM 2660 C C . ILE A 1 340 ? 8.344 12.480 -19.114 1.00 93.88 340 ILE A C 1
ATOM 2662 O O . ILE A 1 340 ? 9.482 12.222 -18.731 1.00 93.88 340 ILE A O 1
ATOM 2666 N N . THR A 1 341 ? 7.895 13.725 -19.243 1.00 93.19 341 THR A N 1
ATOM 2667 C CA . THR A 1 341 ? 8.676 14.909 -18.871 1.00 93.19 341 THR A CA 1
ATOM 2668 C C . THR A 1 341 ? 8.039 15.553 -17.651 1.00 93.19 341 THR A C 1
ATOM 2670 O O . THR A 1 341 ? 6.833 15.790 -17.646 1.00 93.19 341 THR A O 1
ATOM 2673 N N . LEU A 1 342 ? 8.846 15.847 -16.633 1.00 90.62 342 LEU A N 1
ATOM 2674 C CA . LEU A 1 342 ? 8.388 16.558 -15.442 1.00 90.62 342 LEU A CA 1
ATOM 2675 C C . LEU A 1 342 ? 8.076 18.015 -15.775 1.00 90.62 342 LEU A C 1
ATOM 2677 O O . LEU A 1 342 ? 8.844 18.678 -16.484 1.00 90.62 342 LEU A O 1
ATOM 2681 N N . SER A 1 343 ? 6.988 18.534 -15.215 1.00 91.44 343 SER A N 1
ATOM 2682 C CA . SER A 1 343 ? 6.719 19.968 -15.256 1.00 91.44 343 SER A CA 1
ATOM 2683 C C . SER A 1 343 ? 7.763 20.735 -14.428 1.00 91.44 343 SER A C 1
ATOM 2685 O O . SER A 1 343 ? 8.436 20.159 -13.575 1.00 91.44 343 SER A O 1
ATOM 2687 N N . LEU A 1 344 ? 7.916 22.044 -14.661 1.00 86.62 344 LEU A N 1
ATOM 2688 C CA . LEU A 1 344 ? 8.961 22.841 -13.997 1.00 86.62 344 LEU A CA 1
ATOM 2689 C C . LEU A 1 344 ? 8.863 22.786 -12.465 1.00 86.62 344 LEU A C 1
ATOM 2691 O O . LEU A 1 344 ? 9.876 22.659 -11.793 1.00 86.62 344 LEU A O 1
ATOM 2695 N N . SER A 1 345 ? 7.649 22.807 -11.910 1.00 88.50 345 SER A N 1
ATOM 2696 C CA . SER A 1 345 ? 7.433 22.710 -10.459 1.00 88.50 345 SER A CA 1
ATOM 2697 C C . SER A 1 345 ? 7.744 21.330 -9.873 1.00 88.50 345 SER A C 1
ATOM 2699 O O . SER A 1 345 ? 7.788 21.175 -8.658 1.00 88.50 345 SER A O 1
ATOM 2701 N N . GLU A 1 346 ? 7.910 20.311 -10.713 1.00 90.06 346 GLU A N 1
ATOM 2702 C CA . GLU A 1 346 ? 8.187 18.933 -10.297 1.00 90.06 346 GLU A CA 1
ATOM 2703 C C . GLU A 1 346 ? 9.669 18.573 -10.424 1.00 90.06 346 GLU A C 1
ATOM 2705 O O . GLU A 1 346 ? 10.067 17.498 -9.978 1.00 90.06 346 GLU A O 1
ATOM 2710 N N . GLN A 1 347 ? 10.476 19.463 -11.010 1.00 92.56 347 GLN A N 1
ATOM 2711 C CA . GLN A 1 347 ? 11.916 19.285 -11.220 1.00 92.56 347 GLN A CA 1
ATOM 2712 C C . GLN A 1 347 ? 12.752 19.544 -9.959 1.00 92.56 347 GLN A C 1
ATOM 2714 O O . GLN A 1 347 ? 13.969 19.388 -9.988 1.00 92.56 347 GLN A O 1
ATOM 2719 N N . GLU A 1 348 ? 12.110 19.903 -8.849 1.00 94.88 348 GLU A N 1
ATOM 2720 C CA . GLU A 1 348 ? 12.754 20.154 -7.565 1.00 94.88 348 GLU A CA 1
ATOM 2721 C C . GLU A 1 348 ? 11.971 19.479 -6.432 1.00 94.88 348 GLU A C 1
ATOM 2723 O O . GLU A 1 348 ? 10.755 19.247 -6.518 1.00 94.88 348 GLU A O 1
ATOM 2728 N N . LEU A 1 349 ? 12.681 19.138 -5.358 1.00 94.94 349 LEU A N 1
ATOM 2729 C CA . LEU A 1 349 ? 12.055 18.744 -4.102 1.00 94.94 349 LEU A CA 1
ATOM 2730 C C . LEU A 1 349 ? 11.435 19.983 -3.447 1.00 94.94 349 LEU A C 1
ATOM 2732 O O . LEU A 1 349 ? 11.999 21.072 -3.467 1.00 94.94 349 LEU A O 1
ATOM 2736 N N . SER A 1 350 ? 10.261 19.819 -2.855 1.00 96.06 350 SER A N 1
ATOM 2737 C CA . SER A 1 350 ? 9.686 20.823 -1.967 1.00 96.06 350 SER A CA 1
ATOM 2738 C C . SER A 1 350 ? 10.474 20.880 -0.656 1.00 96.06 350 SER A C 1
ATOM 2740 O O . SER A 1 350 ? 11.105 19.903 -0.256 1.00 96.06 350 SER A O 1
ATOM 2742 N N . ALA A 1 351 ? 10.383 21.998 0.067 1.00 96.44 351 ALA A N 1
ATOM 2743 C CA . ALA A 1 351 ? 11.037 22.143 1.370 1.00 96.44 351 ALA A CA 1
ATOM 2744 C C . ALA A 1 351 ? 10.600 21.070 2.391 1.00 96.44 351 ALA A C 1
ATOM 2746 O O . ALA A 1 351 ? 11.385 20.678 3.252 1.00 96.44 351 ALA A O 1
ATOM 2747 N N . GLU A 1 352 ? 9.357 20.587 2.293 1.00 95.88 352 GLU A N 1
ATOM 2748 C CA . GLU A 1 352 ? 8.849 19.484 3.114 1.00 95.88 352 GLU A CA 1
ATOM 2749 C C . GLU A 1 352 ? 9.526 18.158 2.744 1.00 95.88 352 GLU A C 1
ATOM 2751 O O . GLU A 1 352 ? 10.034 17.465 3.622 1.00 95.88 352 GLU A O 1
ATOM 2756 N N . GLU A 1 353 ? 9.625 17.839 1.450 1.00 96.19 353 GLU A N 1
ATOM 2757 C CA . GLU A 1 353 ? 10.333 16.643 0.971 1.00 96.19 353 GLU A CA 1
ATOM 2758 C C . GLU A 1 353 ? 11.824 16.684 1.337 1.00 96.19 353 GLU A C 1
ATOM 2760 O O . GLU A 1 353 ? 12.370 15.692 1.815 1.00 96.19 353 GLU A O 1
ATOM 2765 N N . GLU A 1 354 ? 12.489 17.833 1.193 1.00 95.81 354 GLU A N 1
ATOM 2766 C CA . GLU A 1 354 ? 13.875 18.005 1.643 1.00 95.81 354 GLU A CA 1
ATOM 2767 C C . GLU A 1 354 ? 14.021 17.790 3.152 1.00 95.81 354 GLU A C 1
ATOM 2769 O O . GLU A 1 354 ? 15.008 17.211 3.608 1.00 95.81 354 GLU A O 1
ATOM 2774 N N . GLN A 1 355 ? 13.049 18.249 3.943 1.00 95.06 355 GLN A N 1
ATOM 2775 C CA . GLN A 1 355 ? 13.045 18.055 5.388 1.00 95.06 355 GLN A CA 1
ATOM 2776 C C . GLN A 1 355 ? 12.833 16.585 5.769 1.00 95.06 355 GLN A C 1
ATOM 2778 O O . GLN A 1 355 ? 13.485 16.123 6.705 1.00 95.06 355 GLN A O 1
ATOM 2783 N N . LEU A 1 356 ? 11.982 15.854 5.041 1.00 94.69 356 LEU A N 1
ATOM 2784 C CA . LEU A 1 356 ? 11.792 14.412 5.222 1.00 94.69 356 LEU A CA 1
ATOM 2785 C C . LEU A 1 356 ? 13.088 13.638 4.948 1.00 94.69 356 LEU A C 1
ATOM 2787 O O . LEU A 1 356 ? 13.405 12.716 5.693 1.00 94.69 356 LEU A O 1
ATOM 2791 N N . LEU A 1 357 ? 13.859 14.040 3.931 1.00 93.25 357 LEU A N 1
ATOM 2792 C CA . LEU A 1 357 ? 15.114 13.382 3.547 1.00 93.25 357 LEU A CA 1
ATOM 2793 C C . LEU A 1 357 ? 16.295 13.669 4.480 1.00 93.25 357 LEU A C 1
ATOM 2795 O O . LEU A 1 357 ? 17.309 12.965 4.415 1.00 93.25 357 LEU A O 1
ATOM 2799 N N . LYS A 1 358 ? 16.210 14.695 5.334 1.00 90.38 358 LYS A N 1
ATOM 2800 C CA . LYS A 1 358 ? 17.254 14.932 6.334 1.00 90.38 358 LYS A CA 1
ATOM 2801 C C . LYS A 1 358 ? 17.300 13.736 7.284 1.00 90.38 358 LYS A C 1
ATOM 2803 O O . LYS A 1 358 ? 16.246 13.300 7.741 1.00 90.38 358 LYS A O 1
ATOM 2808 N N . PRO A 1 359 ? 18.496 13.230 7.637 1.00 77.75 359 PRO A N 1
ATOM 2809 C CA . PRO A 1 359 ? 18.619 12.168 8.623 1.00 77.75 359 PRO A CA 1
ATOM 2810 C C . PRO A 1 359 ? 17.901 12.574 9.912 1.00 77.75 359 PRO A C 1
ATOM 2812 O O . PRO A 1 359 ? 18.357 13.472 10.621 1.00 77.75 359 PRO A O 1
ATOM 2815 N N . GLN A 1 360 ? 16.768 11.937 10.209 1.00 67.81 360 GLN A N 1
ATOM 2816 C CA . GLN A 1 360 ? 15.986 12.266 11.406 1.00 67.81 360 GLN A CA 1
ATOM 2817 C C . GLN A 1 360 ? 16.688 11.792 12.687 1.00 67.81 360 GLN A C 1
ATOM 2819 O O . GLN A 1 360 ? 16.456 12.321 13.772 1.00 67.81 360 GLN A O 1
ATOM 2824 N N . HIS A 1 361 ? 17.658 10.890 12.525 1.00 57.88 361 HIS A N 1
ATOM 2825 C CA . HIS A 1 361 ? 18.645 10.516 13.525 1.00 57.88 361 HIS A CA 1
ATOM 2826 C C . HIS A 1 361 ? 20.045 10.660 12.921 1.00 57.88 361 HIS A C 1
ATOM 2828 O O . HIS A 1 361 ? 20.541 9.774 12.226 1.00 57.88 361 HIS A O 1
ATOM 2834 N N . ALA A 1 362 ? 20.685 11.808 13.142 1.00 39.34 362 ALA A N 1
ATOM 2835 C CA . ALA A 1 362 ? 22.087 11.989 12.793 1.00 39.34 362 ALA A CA 1
ATOM 2836 C C . ALA A 1 362 ? 22.955 10.953 13.538 1.00 39.34 362 ALA A C 1
ATOM 2838 O O . ALA A 1 362 ? 22.972 10.932 14.763 1.00 39.34 362 ALA A O 1
ATOM 2839 N N . ALA A 1 363 ? 23.670 10.125 12.771 1.00 40.88 363 ALA A N 1
ATOM 2840 C CA . ALA A 1 363 ? 24.882 9.394 13.151 1.00 40.88 363 ALA A CA 1
ATOM 2841 C C . ALA A 1 363 ? 24.853 8.648 14.503 1.00 40.88 363 ALA A C 1
ATOM 2843 O O . ALA A 1 363 ? 25.473 9.063 15.478 1.00 40.88 363 ALA A O 1
ATOM 2844 N N . MET A 1 364 ? 24.217 7.480 14.511 1.00 41.66 364 MET A N 1
ATOM 2845 C CA . MET A 1 364 ? 24.502 6.417 15.474 1.00 41.66 364 MET A CA 1
ATOM 2846 C C . MET A 1 364 ? 25.549 5.486 14.833 1.00 41.66 364 MET A C 1
ATOM 2848 O O . MET A 1 364 ? 25.258 4.751 13.888 1.00 41.66 364 MET A O 1
ATOM 2852 N N . GLY A 1 365 ? 26.815 5.696 15.206 1.00 42.25 365 GLY A N 1
ATOM 2853 C CA . GLY A 1 365 ? 27.997 5.100 14.579 1.00 42.25 365 GLY A CA 1
ATOM 2854 C C . GLY A 1 365 ? 28.230 3.645 14.988 1.00 42.25 365 GLY A C 1
ATOM 2855 O O . GLY A 1 365 ? 28.000 3.273 16.130 1.00 42.25 365 GLY A O 1
ATOM 2856 N N . ASP A 1 366 ? 28.751 2.857 14.046 1.00 51.62 366 ASP A N 1
ATOM 2857 C CA . ASP A 1 366 ? 29.126 1.445 14.181 1.00 51.62 366 ASP A CA 1
ATOM 2858 C C . ASP A 1 366 ? 28.023 0.452 14.611 1.00 51.62 366 ASP A C 1
ATOM 2860 O O . ASP A 1 366 ? 26.978 0.764 15.175 1.00 51.62 366 ASP A O 1
ATOM 2864 N N . ARG A 1 367 ? 28.252 -0.821 14.268 1.00 52.69 367 ARG A N 1
ATOM 2865 C CA . ARG A 1 367 ? 27.320 -1.957 14.423 1.00 52.69 367 ARG A CA 1
ATOM 2866 C C . ARG A 1 367 ? 26.712 -2.138 15.826 1.00 52.69 367 ARG A C 1
ATOM 2868 O O . ARG A 1 367 ? 25.708 -2.840 15.928 1.00 52.69 367 ARG A O 1
ATOM 2875 N N . GLU A 1 368 ? 27.284 -1.548 16.876 1.00 51.47 368 GLU A N 1
ATOM 2876 C CA . GLU A 1 368 ? 26.754 -1.624 18.246 1.00 51.47 368 GLU A CA 1
ATOM 2877 C C . GLU A 1 368 ? 25.447 -0.830 18.448 1.00 51.47 368 GLU A C 1
ATOM 2879 O O . GLU A 1 368 ? 24.713 -1.109 19.399 1.00 51.47 368 GLU A O 1
ATOM 2884 N N . ASP A 1 369 ? 25.074 0.070 17.530 1.00 62.88 369 ASP A N 1
ATOM 2885 C CA . ASP A 1 369 ? 23.995 1.036 17.783 1.00 62.88 369 ASP A CA 1
ATOM 2886 C C . ASP A 1 369 ? 22.594 0.650 17.261 1.00 62.88 369 ASP A C 1
ATOM 2888 O O . ASP A 1 369 ? 21.576 1.224 17.653 1.00 62.88 369 ASP A O 1
ATOM 2892 N N . ARG A 1 370 ? 22.477 -0.399 16.435 1.00 66.75 370 ARG A N 1
ATOM 2893 C CA . ARG A 1 370 ? 21.160 -0.887 15.950 1.00 66.75 370 ARG A CA 1
ATOM 2894 C C . ARG A 1 370 ? 20.275 -1.391 17.091 1.00 66.75 370 ARG A C 1
ATOM 2896 O O . ARG A 1 370 ? 19.064 -1.176 17.110 1.00 66.75 370 ARG A O 1
ATOM 2903 N N . SER A 1 371 ? 20.903 -2.014 18.091 1.00 66.94 371 SER A N 1
ATOM 2904 C CA . SER A 1 371 ? 20.235 -2.422 19.330 1.00 66.94 371 SER A CA 1
ATOM 2905 C C . SER A 1 371 ? 19.657 -1.222 20.084 1.00 66.94 371 SER A C 1
ATOM 2907 O O . SER A 1 371 ? 18.615 -1.352 20.726 1.00 66.94 371 SER A O 1
ATOM 2909 N N . THR A 1 372 ? 20.316 -0.065 20.018 1.00 72.50 372 THR A N 1
ATOM 2910 C CA . THR A 1 372 ? 19.871 1.173 20.661 1.00 72.50 372 THR A CA 1
ATOM 2911 C C . THR A 1 372 ? 18.689 1.783 19.921 1.00 72.50 372 THR A C 1
ATOM 2913 O O . THR A 1 372 ? 17.706 2.121 20.574 1.00 72.50 372 THR A O 1
ATOM 2916 N N . VAL A 1 373 ? 18.730 1.855 18.582 1.00 71.06 373 VAL A N 1
ATOM 2917 C CA . VAL A 1 373 ? 17.596 2.312 17.750 1.00 71.06 373 VAL A CA 1
ATOM 2918 C C . VAL A 1 373 ? 16.348 1.495 18.073 1.00 71.06 373 VAL A C 1
ATOM 2920 O O . VAL A 1 373 ? 15.322 2.057 18.455 1.00 71.06 373 VAL A O 1
ATOM 2923 N N . TYR A 1 374 ? 16.468 0.165 18.023 1.00 75.69 374 TYR A N 1
ATOM 2924 C CA . TYR A 1 374 ? 15.381 -0.745 18.370 1.00 75.69 374 TYR A CA 1
ATOM 2925 C C . TYR A 1 374 ? 14.883 -0.519 19.802 1.00 75.69 374 TYR A C 1
ATOM 2927 O O . TYR A 1 374 ? 13.690 -0.320 20.019 1.00 75.69 374 TYR A O 1
ATOM 2935 N N . ARG A 1 375 ? 15.784 -0.511 20.797 1.00 77.62 375 ARG A N 1
ATOM 2936 C CA . ARG A 1 375 ? 15.401 -0.337 22.208 1.00 77.62 375 ARG A CA 1
ATOM 2937 C C . ARG A 1 375 ? 14.728 1.005 22.459 1.00 77.62 375 ARG A C 1
ATOM 2939 O O . ARG A 1 375 ? 13.759 1.035 23.209 1.00 77.62 375 ARG A O 1
ATOM 2946 N N . ASN A 1 376 ? 15.209 2.086 21.854 1.00 79.06 376 ASN A N 1
ATOM 2947 C CA . ASN A 1 376 ? 14.643 3.419 22.024 1.00 79.06 376 ASN A CA 1
ATOM 2948 C C . ASN A 1 376 ? 13.268 3.522 21.375 1.00 79.06 376 ASN A C 1
ATOM 2950 O O . ASN A 1 376 ? 12.336 3.968 22.040 1.00 79.06 376 ASN A O 1
ATOM 2954 N N . TRP A 1 377 ? 13.125 3.049 20.136 1.00 82.81 377 TRP A N 1
ATOM 2955 C CA . TRP A 1 377 ? 11.846 3.061 19.435 1.00 82.81 377 TRP A CA 1
ATOM 2956 C C . TRP A 1 377 ? 10.814 2.175 20.143 1.00 82.81 377 TRP A C 1
ATOM 2958 O O . TRP A 1 377 ? 9.740 2.650 20.499 1.00 82.81 377 TRP A O 1
ATOM 2968 N N . VAL A 1 378 ? 11.167 0.935 20.500 1.00 80.44 378 VAL A N 1
ATOM 2969 C CA . VAL A 1 378 ? 10.278 0.050 21.274 1.00 80.44 378 VAL A CA 1
ATOM 2970 C C . VAL A 1 378 ? 9.952 0.641 22.647 1.00 80.44 378 VAL A C 1
ATOM 2972 O O . VAL A 1 378 ? 8.805 0.582 23.077 1.00 80.44 378 VAL A O 1
ATOM 2975 N N . SER A 1 379 ? 10.918 1.260 23.334 1.00 79.69 379 SER A N 1
ATOM 2976 C CA . SER A 1 379 ? 10.660 1.925 24.619 1.00 79.69 379 SER A CA 1
ATOM 2977 C C . SER A 1 379 ? 9.729 3.126 24.468 1.00 79.69 379 SER A C 1
ATOM 2979 O O . SER A 1 379 ? 8.901 3.358 25.344 1.00 79.69 379 SER A O 1
ATOM 2981 N N . GLN A 1 380 ? 9.854 3.897 23.388 1.00 81.06 380 GLN A N 1
ATOM 2982 C CA . GLN A 1 380 ? 8.959 5.010 23.080 1.00 81.06 380 GLN A CA 1
ATOM 2983 C C . GLN A 1 380 ? 7.539 4.501 22.818 1.00 81.06 380 GLN A C 1
ATOM 2985 O O . GLN A 1 380 ? 6.597 5.017 23.416 1.00 81.06 380 GLN A O 1
ATOM 2990 N N . LYS A 1 381 ? 7.395 3.437 22.019 1.00 79.62 381 LYS A N 1
ATOM 2991 C CA . LYS A 1 381 ? 6.107 2.782 21.750 1.00 79.62 381 LYS A CA 1
ATOM 2992 C C . LYS A 1 381 ? 5.482 2.210 23.026 1.00 79.62 381 LYS A C 1
ATOM 2994 O O . LYS A 1 381 ? 4.310 2.446 23.294 1.00 79.62 381 LYS A O 1
ATOM 2999 N N . ALA A 1 382 ? 6.274 1.559 23.880 1.00 74.25 382 ALA A N 1
ATOM 3000 C CA . ALA A 1 382 ? 5.803 0.985 25.142 1.00 74.25 382 ALA A CA 1
ATOM 3001 C C . ALA A 1 382 ? 5.365 2.040 26.176 1.00 74.25 382 ALA A C 1
ATOM 3003 O O . ALA A 1 382 ? 4.421 1.804 26.924 1.00 74.25 382 ALA A O 1
ATOM 3004 N N . ARG A 1 383 ? 6.016 3.213 26.225 1.00 72.81 383 ARG A N 1
ATOM 3005 C CA . ARG A 1 383 ? 5.634 4.312 27.140 1.00 72.81 383 ARG A CA 1
ATOM 3006 C C . ARG A 1 383 ? 4.306 4.973 26.777 1.00 72.81 383 ARG A C 1
ATOM 3008 O O . ARG A 1 383 ? 3.703 5.600 27.643 1.00 72.81 383 ARG A O 1
ATOM 3015 N N . ASN A 1 384 ? 3.869 4.843 25.528 1.00 63.44 384 ASN A N 1
ATOM 3016 C CA . ASN A 1 384 ? 2.603 5.401 25.060 1.00 63.44 384 ASN A CA 1
ATOM 3017 C C . ASN A 1 384 ? 1.400 4.500 25.379 1.00 63.44 384 ASN A C 1
ATOM 3019 O O . ASN A 1 384 ? 0.265 4.921 25.165 1.00 63.44 384 ASN A O 1
ATOM 3023 N N . ILE A 1 385 ? 1.625 3.299 25.925 1.00 57.72 385 ILE A N 1
ATOM 3024 C CA . ILE A 1 385 ? 0.557 2.419 26.403 1.00 57.72 385 ILE A CA 1
ATOM 3025 C C . ILE A 1 385 ? 0.081 2.955 27.764 1.00 57.72 385 ILE A C 1
ATOM 3027 O O . ILE A 1 385 ? 0.874 2.992 28.711 1.00 57.72 385 ILE A O 1
ATOM 3031 N N . PRO A 1 386 ? -1.188 3.380 27.911 1.00 54.28 386 PRO A N 1
ATOM 3032 C CA . PRO A 1 386 ? -1.695 3.883 29.182 1.00 54.28 386 PRO A CA 1
ATOM 3033 C C . PRO A 1 386 ? -1.547 2.827 30.287 1.00 54.28 386 PRO A C 1
ATOM 3035 O O . PRO A 1 386 ? -2.127 1.743 30.211 1.00 54.28 386 PRO A O 1
ATOM 3038 N N . VAL A 1 387 ? -0.787 3.154 31.339 1.00 47.47 387 VAL A N 1
ATOM 3039 C CA . VAL A 1 387 ? -0.640 2.327 32.549 1.00 47.47 387 VAL A CA 1
ATOM 3040 C C . VAL A 1 387 ? -1.963 2.374 33.319 1.00 47.47 387 VAL A C 1
ATOM 3042 O O . VAL A 1 387 ? -2.147 3.195 34.212 1.00 47.47 387 VAL A O 1
ATOM 3045 N N . GLY A 1 388 ? -2.938 1.562 32.911 1.00 45.03 388 GLY A N 1
ATOM 3046 C CA . GLY A 1 388 ? -4.273 1.601 33.513 1.00 45.03 388 GLY A CA 1
ATOM 3047 C C . GLY A 1 388 ? -5.253 0.502 33.111 1.00 45.03 388 GLY A C 1
ATOM 3048 O O . GLY A 1 388 ? -6.322 0.433 33.707 1.00 45.03 388 GLY A O 1
ATOM 3049 N N . PHE A 1 389 ? -4.919 -0.374 32.161 1.00 41.47 389 PHE A N 1
ATOM 3050 C CA . PHE A 1 389 ? -5.800 -1.470 31.753 1.00 41.47 389 PHE A CA 1
ATOM 3051 C C . PHE A 1 389 ? -5.110 -2.819 31.953 1.00 41.47 389 PHE A C 1
ATOM 3053 O O . PHE A 1 389 ? -4.310 -3.261 31.134 1.00 41.47 389 PHE A O 1
ATOM 3060 N N . SER A 1 390 ? -5.424 -3.462 33.079 1.00 33.44 390 SER A N 1
ATOM 3061 C CA . SER A 1 390 ? -5.204 -4.895 33.251 1.00 33.44 390 SER A CA 1
ATOM 3062 C C . SER A 1 390 ? -6.244 -5.626 32.404 1.00 33.44 390 SER A C 1
ATOM 3064 O O . SER A 1 390 ? -7.440 -5.512 32.669 1.00 33.44 390 SER A O 1
ATOM 3066 N N . LEU A 1 391 ? -5.802 -6.353 31.377 1.00 34.25 391 LEU A N 1
ATOM 3067 C CA . LEU A 1 391 ? -6.612 -7.374 30.712 1.00 34.25 391 LEU A CA 1
ATOM 3068 C C . LEU A 1 391 ? -6.670 -8.607 31.628 1.00 34.25 391 LEU A C 1
ATOM 3070 O O . LEU A 1 391 ? -6.049 -9.627 31.354 1.00 34.25 391 LEU A O 1
ATOM 3074 N N . GLU A 1 392 ? -7.382 -8.495 32.746 1.00 31.03 392 GLU A N 1
ATOM 3075 C CA . GLU A 1 392 ? -7.926 -9.661 33.441 1.00 31.03 392 GLU A CA 1
ATOM 3076 C C . GLU A 1 392 ? -9.393 -9.788 33.023 1.00 31.03 392 GLU A C 1
ATOM 3078 O O . GLU A 1 392 ? -10.276 -9.126 33.570 1.00 31.03 392 GLU A O 1
ATOM 3083 N N . ALA A 1 393 ? -9.622 -10.608 31.996 1.00 30.50 393 ALA A N 1
ATOM 3084 C CA . ALA A 1 393 ? -10.915 -11.172 31.631 1.00 30.50 393 ALA A CA 1
ATOM 3085 C C . ALA A 1 393 ? -10.738 -12.672 31.389 1.00 30.50 393 ALA A C 1
ATOM 3087 O O . ALA A 1 393 ? -9.777 -13.031 30.666 1.00 30.50 393 ALA A O 1
#

Organism: NCBI:txid113226

Radius of gyration: 24.27 Å; Cα contacts (8 Å, |Δi|>4): 551; chains: 1; bounding box: 71×60×63 Å

Secondary structure (DSSP, 8-state):
-PPPPPPP-PPBBTTT-PBPPSSPEE-SSS-TTTTTT-SPEESSHHHHHHSHHHHHHHHHHHHHHHHHHHHHHHHHHHHHHHHHHS----EEEEEEETTEEEEEE----PPTTS-S-PPP-GGG--SHHHHHHHHHTT-HHHHHHHSHHHHHHHHTTTEEEEEEEEEE--GGG--EEEEETTT--B-----EEEEEEEEETTS-EEEE-SSGGGGT---SEEEHHHHHHHTS-EEEEEEETTHHHHHHHHHHTT-STTSSPPTTT-PPP-HHHHHHHHHHHHHHHHHHHHHHHHHT--HHHHHTS-HHHHHHHHHHHHHHHHHHHHHHHHHHHHTT-PPP---GGGSS--HHHHHHHS-SS----SGGGHHHHHHHHHHHHHHTS-TT-----

Sequence (393 aa):
MAAAPPPPTTGTCASCANSVPRPILTCFECGEHGSSANTPAYCSTKCLSEDRDSHRGHCGQGNVLQSIYRAGDLLQSAFYLWRRLGFDVNVKDIRKSGEALTLKEEISLVPHGQSILFDFPDHLVPEQNDKHKLLTFLACSDASAYMYELVKKALQDTSTTIEEVRLKVPSSEVHIKRYYAHNGDYDRVTCDHEVIAIDCHNGHSYVIDLAGAQYGQYQAVTPLEEYLRGKLGEIERVDQHGYMAAVKKQCILGSGPFSEPNPQTGGQCDTRILLTLRELYGVFNAAVNKWEERQSMSISDLLNSKDIWWQRGKEQLLVGIERKMRAWIDNWKAAGCPCITLSLSEQELSAEEEQLLKPQHAAMGDREDRSTVYRNWVSQKARNIPVGFSLEA

Mean predicted aligned error: 7.41 Å

pLDDT: mean 86.24, std 15.37, range [30.5, 98.81]

Solvent-accessible surface area (backbone atoms only — not comparable to full-atom values): 22096 Å² total; per-residue (Å²): 135,86,79,78,79,77,82,79,86,67,54,52,9,68,62,76,62,45,71,32,52,86,81,74,41,59,66,86,81,48,53,85,76,54,73,90,74,67,76,52,35,21,65,42,74,63,39,46,60,73,34,39,75,74,43,48,59,57,35,51,37,48,38,42,53,50,25,52,52,45,36,22,54,49,52,28,54,50,46,49,53,47,33,46,66,60,19,63,69,54,72,77,48,65,46,78,60,86,87,32,38,38,38,35,38,59,90,62,86,74,55,90,53,49,72,70,56,37,80,60,64,58,90,68,40,83,49,70,68,57,40,45,20,60,53,19,55,94,31,22,59,49,48,56,27,68,36,38,69,61,52,49,51,44,33,64,92,40,40,79,42,58,30,36,33,34,24,47,30,59,66,85,55,54,32,64,45,48,33,39,73,91,81,74,45,68,64,83,64,78,46,69,42,42,34,36,38,33,36,30,79,68,49,50,46,34,34,38,29,66,26,32,30,29,58,72,41,76,63,24,56,39,50,38,70,57,49,62,72,68,54,70,47,48,60,73,47,78,42,59,65,54,34,51,34,35,50,54,52,36,31,64,70,65,36,62,93,65,45,57,53,40,86,87,75,69,44,55,63,63,57,64,54,58,47,50,53,49,52,48,39,53,44,38,52,54,31,51,54,53,44,27,64,74,67,73,41,50,62,44,55,42,44,70,42,57,71,72,54,27,56,53,48,52,49,53,47,50,54,45,26,51,56,48,40,50,53,49,52,53,52,39,54,74,65,39,34,66,84,83,75,76,55,82,85,63,72,54,78,51,76,66,40,52,57,52,68,44,69,91,69,74,81,76,71,66,88,80,33,47,64,49,55,44,50,50,52,52,50,54,59,57,68,62,38,71,93,79,74,80,89,82,127

Nearest PDB structures (foldseek):
  8jjg-assembly1_B  TM=6.127E-01  e=2.023E-01  Homo sapiens
  8jk0-assembly1_A  TM=6.136E-01  e=2.127E-01  Homo sapiens
  8jjz-assembly1_A  TM=6.060E-01  e=3.020E-01  Homo sapiens
  8jk2-assembly2_A  TM=5.416E-01  e=2.351E-01  Homo sapiens
  8jk1-assembly2_B  TM=6.197E-01  e=3.175E-01  Homo sapiens

Foldseek 3Di:
DDDDPPDDDFAAAPQPRHTADPPWDFDPLAAPPPPVPDRGTHNDPVSCVNCVVVVVLVRVLRLLVLLVQLLLVLLLLLLLLLLQLLVQWQFDAWDDDPLAIETETDPDDQDALDDSGDHQPCVRQVDPLVSLLNSLVVCQLVSLQLCLVSSCLSCVQWFPFKKKWKFFAPPVLFRYWYAYPPPRDIDPDRDIGIWIWTQTPSLFIWIQRSNCSRRPPPRRIDGPVVVVVVDRGFTPDMFGRNLSNLQLLCVLLCHHDQNDQDPVVSDRDPSLSSLLSVVLSVQLVVLQVVLCVVVVATSNRLSSDHPVSVVVSSVVSSVSSSVSSVVVVVVCSVVSVDRDDDDPVSSDDDPVSVVRNPRPDPDPDDPVCSVVVVCVVVVVSVVSRPPPDDPPD